Protein 1Z41 (pdb70)

InterPro domains:
  IPR001155 NADH:flavin oxidoreductase/NADH oxidase, N-terminal [PF00724] (4-327)
  IPR013785 Aldolase-type TIM barrel [G3DSA:3.20.20.70] (2-338)
  IPR023663 NADPH dehydrogenase, bacteria [MF_01614] (2-338)
  IPR044152 NADPH dehydrogenase YqjM-like [PTHR43303] (3-337)
  IPR044152 NADPH dehydrogenase YqjM-like [cd02932] (5-323)

Secondary structure (DSSP, 8-state):
--GGGS-B-----BSSSB-------TTSSS---S---HHHHHHHTT-SEEEEEEEESSGGG-SSTTS-B-SSTHHHHHHHHHHHHHHHTT-EEEEEEE--GGG---SS--B-SSS--SSTTSPPPB--HHHHHHHHHHHHHHHHHHHHTT-SEEEEEE-TTSHHHHHH-TTT----STTSSSHHHHHHHHHHHHHHHHHH--S-EEEEEE----STTS--HHHHHHHHH--TT---EEEEE---SS-------TTTTHHHHHHHHHHH--EEE----S---HHHHHTTS-SEE---HHHHH-TTHHHHHHHHTT---PPPGGGTTT-/--GGGS-B-S---BSSSB-------TTSSS---S---HHHHHHHTT-SEEEEEEEESSGGG-SSTTSEE-SSGGGHHHHHHHHHHHHHTT-EEEEEEE--GGG---SS--B-SSS--SSTTSPPPB--HHHHHHHHHHHHHHHHHHHHTT-SEEEEEE-TTSHHHHHH-TTT----STTSSSHHHHHHHHHHHHHHHHHH--S-EEEEEE----STTS--HHHHHHHHH--TT---EEEEE---SS-------TTTTHHHHHHHHHHH--EEE----S---HHHHHTTS-SEE---HHHHH-TTHHHHHHHHTT---PPPGGGTTT-

Radius of gyration: 28.97 Å; Cα contacts (8 Å, |Δi|>4): 1541; chains: 2; bounding box: 63×89×44 Å

Structure (mmCIF, N/CA/C/O backbone):
data_1Z41
#
_entry.id   1Z41
#
_cell.length_a   51.510
_cell.length_b   185.230
_cell.length_c   169.840
_cell.angle_alpha   90.00
_cell.angle_beta   90.00
_cell.angle_gamma   90.00
#
_symmetry.space_group_name_H-M   'C 2 2 21'
#
loop_
_entity.id
_entity.type
_entity.pdbx_description
1 polymer 'Probable NADH-dependent flavin oxidoreductase yqjM'
2 non-polymer 'SULFATE ION'
3 non-polymer 'FLAVIN MONONUCLEOTIDE'
4 water water
#
loop_
_atom_site.group_PDB
_atom_site.id
_atom_site.type_symbol
_atom_site.label_atom_id
_atom_site.label_alt_id
_atom_site.label_comp_id
_atom_site.label_asym_id
_atom_site.label_entity_id
_atom_site.label_seq_id
_atom_site.pdbx_PDB_ins_code
_atom_site.Cartn_x
_atom_site.Cartn_y
_atom_site.Cartn_z
_atom_site.occupancy
_atom_site.B_iso_or_equiv
_atom_site.auth_seq_id
_atom_site.auth_comp_id
_atom_site.auth_asym_id
_atom_site.auth_atom_id
_atom_site.pdbx_PDB_model_num
ATOM 1 N N . ALA A 1 2 ? -17.351 54.361 33.631 1.00 38.86 2 ALA A N 1
ATOM 2 C CA . ALA A 1 2 ? -16.116 53.531 33.515 1.00 36.82 2 ALA A CA 1
ATOM 3 C C . ALA A 1 2 ? -14.910 54.253 34.097 1.00 34.18 2 ALA A C 1
ATOM 4 O O . ALA A 1 2 ? -14.998 55.407 34.512 1.00 36.28 2 ALA A O 1
ATOM 6 N N . ARG A 1 3 ? -13.782 53.558 34.131 1.00 28.16 3 ARG A N 1
ATOM 7 C CA . ARG A 1 3 ? -12.558 54.141 34.654 1.00 21.16 3 ARG A CA 1
ATOM 8 C C . ARG A 1 3 ? -12.011 55.107 33.614 1.00 18.75 3 ARG A C 1
ATOM 9 O O . ARG A 1 3 ? -12.137 54.879 32.402 1.00 18.17 3 ARG A O 1
ATOM 17 N N . LYS A 1 4 ? -11.405 56.191 34.078 1.00 16.67 4 LYS A N 1
ATOM 18 C CA . LYS A 1 4 ? -10.860 57.156 33.143 1.00 16.66 4 LYS A CA 1
ATOM 19 C C . LYS A 1 4 ? -9.771 56.524 32.250 1.00 15.25 4 LYS A C 1
ATOM 20 O O . LYS A 1 4 ? -9.644 56.890 31.077 1.00 15.76 4 LYS A O 1
ATOM 26 N N . LEU A 1 5 ? -8.998 55.584 32.792 1.00 14.53 5 LEU A N 1
ATOM 27 C CA . LEU A 1 5 ? -7.955 54.943 31.984 1.00 14.44 5 LEU A CA 1
ATOM 28 C C . LEU A 1 5 ? -8.527 54.259 30.745 1.00 13.83 5 LEU A C 1
ATOM 29 O O . LEU A 1 5 ? -7.846 54.081 29.734 1.00 14.40 5 LEU A O 1
ATOM 34 N N . PHE A 1 6 ? -9.797 53.857 30.817 1.00 14.42 6 PHE A N 1
ATOM 35 C CA . PHE A 1 6 ? -10.424 53.177 29.694 1.00 16.30 6 PHE A CA 1
ATOM 36 C C . PHE A 1 6 ? -11.534 53.998 29.045 1.00 17.30 6 PHE A C 1
ATOM 37 O O . PHE A 1 6 ? -12.444 53.455 28.405 1.00 19.31 6 PHE A O 1
ATOM 45 N N . THR A 1 7 ? -11.424 55.310 29.178 1.00 16.85 7 THR A N 1
ATOM 46 C CA . THR A 1 7 ? -12.362 56.253 28.573 1.00 18.19 7 THR A CA 1
ATOM 47 C C . THR A 1 7 ? -11.667 56.806 27.312 1.00 18.47 7 THR A C 1
ATOM 48 O O . THR A 1 7 ? -10.479 57.056 27.320 1.00 18.15 7 THR A O 1
ATOM 52 N N . PRO A 1 8 ? -12.399 57.004 26.214 1.00 18.35 8 PRO A N 1
ATOM 53 C CA . PRO A 1 8 ? -11.775 57.526 24.991 1.00 18.43 8 PRO A CA 1
ATOM 54 C C . PRO A 1 8 ? -11.356 58.987 25.081 1.00 18.91 8 PRO A C 1
ATOM 55 O O . PRO A 1 8 ? -11.771 59.732 25.978 1.00 20.29 8 PRO A O 1
ATOM 59 N N . ILE A 1 9 ? -10.515 59.392 24.140 1.00 18.88 9 ILE A N 1
ATOM 60 C CA . ILE A 1 9 ? -10.114 60.788 24.035 1.00 19.86 9 ILE A CA 1
ATOM 61 C C . ILE A 1 9 ? -9.884 61.024 22.553 1.00 19.70 9 ILE A C 1
ATOM 62 O O . ILE A 1 9 ? -9.351 60.168 21.858 1.00 18.58 9 ILE A O 1
ATOM 67 N N . THR A 1 10 ? -10.336 62.174 22.069 1.00 20.21 10 THR A N 1
ATOM 68 C CA . THR A 1 10 ? -10.170 62.523 20.675 1.00 21.03 10 THR A CA 1
ATOM 69 C C . THR A 1 10 ? -9.183 63.671 20.537 1.00 21.32 10 THR A C 1
ATOM 70 O O . THR A 1 10 ? -9.319 64.691 21.200 1.00 21.92 10 THR A O 1
ATOM 74 N N . ILE A 1 11 ? -8.177 63.479 19.688 1.00 22.19 11 ILE A N 1
ATOM 75 C CA . ILE A 1 11 ? -7.164 64.497 19.418 1.00 24.18 11 ILE A CA 1
ATOM 76 C C . ILE A 1 11 ? -7.210 64.689 17.911 1.00 25.82 11 ILE A C 1
ATOM 77 O O . ILE A 1 11 ? -6.908 63.766 17.151 1.00 25.28 11 ILE A O 1
ATOM 82 N N . LYS A 1 12 ? -7.591 65.887 17.478 1.00 28.62 12 LYS A N 1
ATOM 83 C CA . LYS A 1 12 ? -7.741 66.154 16.053 1.00 32.40 12 LYS A CA 1
ATOM 84 C C . LYS A 1 12 ? -8.821 65.189 15.574 1.00 33.38 12 LYS A C 1
ATOM 85 O O . LYS A 1 12 ? -9.895 65.121 16.161 1.00 34.06 12 LYS A O 1
ATOM 91 N N . ASP A 1 13 ? -8.558 64.430 14.525 1.00 34.51 13 ASP A N 1
ATOM 92 C CA . ASP A 1 13 ? -9.579 63.502 14.060 1.00 35.27 13 ASP A CA 1
ATOM 93 C C . ASP A 1 13 ? -9.332 62.086 14.569 1.00 32.54 13 ASP A C 1
ATOM 94 O O . ASP A 1 13 ? -9.966 61.145 14.112 1.00 33.02 13 ASP A O 1
ATOM 107 N N . THR A 1 15 ? -9.467 59.207 17.473 1.00 19.72 15 THR A N 1
ATOM 108 C CA . THR A 1 15 ? -10.022 58.831 18.764 1.00 18.73 15 THR A CA 1
ATOM 109 C 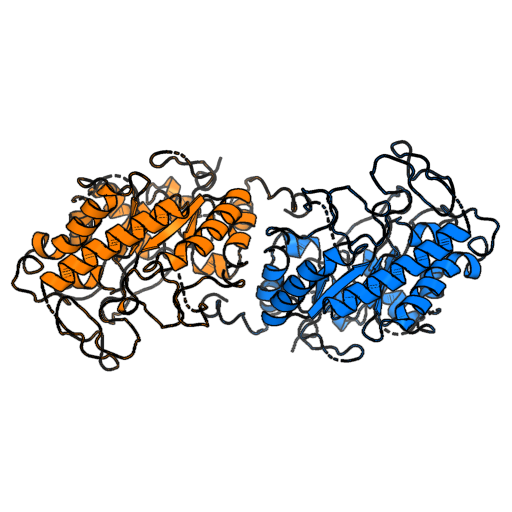C . THR A 1 15 ? -9.288 57.604 19.312 1.00 17.98 15 THR A C 1
ATOM 110 O O . THR A 1 15 ? -9.208 56.578 18.646 1.00 18.37 15 THR A O 1
ATOM 114 N N . LEU A 1 16 ? -8.732 57.736 20.516 1.00 16.74 16 LEU A N 1
ATOM 115 C CA . LEU A 1 16 ? -8.039 56.634 21.185 1.00 16.50 16 LEU A CA 1
ATOM 116 C C . LEU A 1 16 ? -9.083 55.960 22.068 1.00 16.39 16 LEU A C 1
ATOM 117 O O . LEU A 1 16 ? -9.834 56.655 22.758 1.00 17.25 16 LEU A O 1
ATOM 122 N N . LYS A 1 17 ? -9.118 54.635 22.061 1.00 16.29 17 LYS A N 1
ATOM 123 C CA . LYS A 1 17 ? -10.130 53.915 22.842 1.00 16.81 17 LYS A CA 1
ATOM 124 C C . LYS A 1 17 ? -9.855 53.837 24.339 1.00 16.59 17 LYS A C 1
ATOM 125 O O . LYS A 1 17 ? -10.754 53.546 25.122 1.00 17.50 17 LYS A O 1
ATOM 131 N N . ASN A 1 18 ? -8.599 54.044 24.734 1.00 15.74 18 ASN A N 1
ATOM 132 C CA . ASN A 1 18 ? -8.236 54.081 26.145 1.00 14.77 18 ASN A CA 1
ATOM 133 C C . ASN A 1 18 ? -7.046 55.043 26.254 1.00 14.08 18 ASN A C 1
ATOM 134 O O . ASN A 1 18 ? -6.584 55.570 25.230 1.00 14.78 18 ASN A O 1
ATOM 139 N N . ARG A 1 19 ? -6.568 55.296 27.471 1.00 14.21 19 ARG A N 1
ATOM 140 C CA . ARG A 1 19 ? -5.491 56.259 27.681 1.00 13.95 19 ARG A CA 1
ATOM 141 C C . ARG A 1 19 ? -4.127 55.628 27.851 1.00 12.99 19 ARG A C 1
ATOM 142 O O . ARG A 1 19 ? -3.182 56.320 28.274 1.00 14.24 19 ARG A O 1
ATOM 150 N N . ILE A 1 20 ? -3.999 54.354 27.521 1.00 12.97 20 ILE A N 1
ATOM 151 C CA . ILE A 1 20 ? -2.719 53.663 27.634 1.00 13.18 20 ILE A CA 1
ATOM 152 C C . ILE A 1 20 ? -1.919 53.821 26.351 1.00 12.86 20 ILE A C 1
ATOM 153 O O . ILE A 1 20 ? -2.401 53.515 25.262 1.00 13.95 20 ILE A O 1
ATOM 158 N N . VAL A 1 21 ? -0.681 54.296 26.490 1.00 12.08 21 VAL A N 1
ATOM 159 C CA . VAL A 1 21 ? 0.210 54.486 25.352 1.00 12.46 21 VAL A CA 1
ATOM 160 C C . VAL A 1 21 ? 1.480 53.663 25.570 1.00 11.80 21 VAL A C 1
ATOM 161 O O . VAL A 1 21 ? 2.055 53.701 26.661 1.00 13.21 21 VAL A O 1
ATOM 173 N N . SER A 1 23 ? 5.059 53.571 25.280 1.00 11.83 23 SER A N 1
ATOM 174 C CA . SER A 1 23 ? 6.114 54.573 25.146 1.00 12.21 23 SER A CA 1
ATOM 175 C C . SER A 1 23 ? 7.153 54.093 24.106 1.00 12.75 23 SER A C 1
ATOM 176 O O . SER A 1 23 ? 7.453 52.908 24.021 1.00 12.42 23 SER A O 1
ATOM 179 N N . PRO A 1 24 ? 7.694 55.021 23.307 1.00 12.16 24 PRO A N 1
ATOM 180 C CA . PRO A 1 24 ? 8.687 54.616 22.308 1.00 12.67 24 PRO A CA 1
ATOM 181 C C . PRO A 1 24 ? 9.909 53.998 22.984 1.00 11.80 24 PRO A C 1
ATOM 182 O O . PRO A 1 24 ? 10.456 54.542 23.939 1.00 12.41 24 PRO A O 1
ATOM 194 N N . CYS A 1 26 ? 13.504 51.927 21.803 1.00 12.54 26 CYS A N 1
ATOM 195 C CA . CYS A 1 26 ? 14.406 51.345 20.810 1.00 13.74 26 CYS A CA 1
ATOM 196 C C . CYS A 1 26 ? 14.640 49.868 21.065 1.00 13.51 26 CYS A C 1
ATOM 197 O O . CYS A 1 26 ? 14.856 49.446 22.224 1.00 13.55 26 CYS A O 1
ATOM 208 N N . TYR A 1 28 ? 17.023 48.149 18.914 1.00 14.72 28 TYR A N 1
ATOM 209 C CA . TYR A 1 28 ? 18.373 47.864 18.396 1.00 14.99 28 TYR A CA 1
ATOM 210 C C . TYR A 1 28 ? 18.378 46.535 17.643 1.00 16.13 28 TYR A C 1
ATOM 211 O O . TYR A 1 28 ? 19.294 45.728 17.788 1.00 17.13 28 TYR A O 1
ATOM 220 N N . SER A 1 29 ? 17.364 46.340 16.813 1.00 15.22 29 SER A N 1
ATOM 221 C CA . SER A 1 29 ? 17.171 45.099 16.096 1.00 16.24 29 SER A CA 1
ATOM 222 C C . SER A 1 29 ? 17.184 45.148 14.572 1.00 16.10 29 SER A C 1
ATOM 223 O O . SER A 1 29 ? 16.862 44.146 13.923 1.00 17.80 29 SER A O 1
ATOM 226 N N . SER A 1 30 ? 17.552 46.290 13.989 1.00 16.59 30 SER A N 1
ATOM 227 C CA . SER A 1 30 ? 17.631 46.387 12.523 1.00 17.74 30 SER A CA 1
ATOM 228 C C . SER A 1 30 ? 19.021 45.837 12.171 1.00 18.39 30 SER A C 1
ATOM 229 O O . SER A 1 30 ? 19.946 46.597 11.870 1.00 18.39 30 SER A O 1
ATOM 232 N N . HIS A 1 31 ? 19.158 44.512 12.218 1.00 20.72 31 HIS A N 1
ATOM 233 C CA . HIS A 1 31 ? 20.455 43.867 12.017 1.00 22.60 31 HIS A CA 1
ATOM 234 C C . HIS A 1 31 ? 21.159 44.057 10.676 1.00 22.72 31 HIS A C 1
ATOM 235 O O . HIS A 1 31 ? 22.376 43.880 10.589 1.00 23.20 31 HIS A O 1
ATOM 242 N N . GLU A 1 32 ? 20.418 44.407 9.637 1.00 22.68 32 GLU A N 1
ATOM 243 C CA . GLU A 1 32 ? 21.068 44.655 8.355 1.00 23.50 32 GLU A CA 1
ATOM 244 C C . GLU A 1 32 ? 21.630 46.086 8.274 1.00 22.36 32 GLU A C 1
ATOM 245 O O . GLU A 1 32 ? 22.182 46.500 7.247 1.00 21.97 32 GLU A O 1
ATOM 251 N N . LYS A 1 33 ? 21.492 46.835 9.370 1.00 20.57 33 LYS A N 1
ATOM 252 C CA . LYS A 1 33 ? 22.012 48.207 9.494 1.00 20.68 33 LYS A CA 1
ATOM 253 C C . LYS A 1 33 ? 21.500 49.207 8.456 1.00 18.58 33 LYS A C 1
ATOM 254 O O . LYS A 1 33 ? 22.170 50.206 8.148 1.00 19.01 33 LYS A O 1
ATOM 260 N N . ASP A 1 34 ? 20.299 48.949 7.953 1.00 17.86 34 ASP A N 1
ATOM 261 C CA . ASP A 1 34 ? 19.661 49.767 6.933 1.00 18.11 34 ASP A CA 1
ATOM 262 C C . ASP A 1 34 ? 18.408 50.478 7.414 1.00 17.44 34 ASP A C 1
ATOM 263 O O . ASP A 1 34 ? 17.695 51.073 6.617 1.00 17.30 34 ASP A O 1
ATOM 268 N N . GLY A 1 35 ? 18.160 50.409 8.720 1.00 17.38 35 GLY A N 1
ATOM 269 C CA . GLY A 1 35 ? 16.990 51.052 9.297 1.00 17.27 35 GLY A CA 1
ATOM 270 C C . GLY A 1 35 ? 15.654 50.379 9.021 1.00 16.18 35 GLY A C 1
ATOM 271 O O . GLY A 1 35 ? 14.615 50.906 9.413 1.00 15.50 35 GLY A O 1
ATOM 272 N N . LYS A 1 36 ? 15.659 49.224 8.363 1.00 15.94 36 LYS A N 1
ATOM 273 C CA . LYS A 1 36 ? 14.421 48.535 8.050 1.00 16.63 36 LYS A CA 1
ATOM 274 C C . LYS A 1 36 ? 13.887 47.647 9.158 1.00 17.05 36 LYS A C 1
ATOM 275 O O . LYS A 1 36 ? 14.618 47.196 10.038 1.00 17.74 36 LYS A O 1
ATOM 281 N N . LEU A 1 37 ? 12.583 47.411 9.086 1.00 16.99 37 LEU A N 1
ATOM 282 C CA . LEU A 1 37 ? 11.908 46.547 10.047 1.00 17.18 37 LEU A CA 1
ATOM 283 C C . LEU A 1 37 ? 12.284 45.082 9.824 1.00 18.03 37 LEU A C 1
ATOM 284 O O . LEU A 1 37 ? 12.703 44.679 8.726 1.00 20.39 37 LEU A O 1
ATOM 289 N N . THR A 1 38 ? 12.121 44.287 10.873 1.00 18.08 38 THR A N 1
ATOM 290 C CA . THR A 1 38 ? 12.398 42.859 10.836 1.00 19.02 38 THR A CA 1
ATOM 291 C C . THR A 1 38 ? 11.208 42.147 11.464 1.00 19.67 38 THR A C 1
ATOM 292 O O . THR A 1 38 ? 10.352 42.778 12.095 1.00 18.63 38 THR A O 1
ATOM 296 N N . PRO A 1 39 ? 11.130 40.818 11.300 1.00 20.05 39 PRO A N 1
ATOM 297 C CA . PRO A 1 39 ? 10.010 40.074 11.891 1.00 20.26 39 PRO A CA 1
ATOM 298 C C . PRO A 1 39 ? 9.926 40.311 13.401 1.00 18.95 39 PRO A C 1
ATOM 299 O O . PRO A 1 39 ? 8.820 40.346 13.967 1.00 18.67 39 PRO A O 1
ATOM 303 N N . PHE A 1 40 ? 11.061 40.466 14.072 1.00 18.46 40 PHE A N 1
ATOM 304 C CA . PHE A 1 40 ? 11.002 40.720 15.505 1.00 17.71 40 PHE A CA 1
ATOM 305 C C . PHE A 1 40 ? 10.203 41.997 15.794 1.00 15.94 40 PHE A C 1
ATOM 306 O O . PHE A 1 40 ? 9.359 42.028 16.694 1.00 15.21 40 PHE A O 1
ATOM 314 N N . HIS A 1 41 ? 10.480 43.065 15.050 1.00 15.02 41 HIS A N 1
ATOM 315 C CA . HIS A 1 41 ? 9.768 44.318 15.306 1.00 14.46 41 HIS A CA 1
ATOM 316 C C . HIS A 1 41 ? 8.276 44.123 15.091 1.00 14.10 41 HIS A C 1
ATOM 317 O O . HIS A 1 41 ? 7.480 44.655 15.860 1.00 14.79 41 HIS A O 1
ATOM 332 N N . ALA A 1 43 ? 6.357 41.388 15.387 1.00 14.19 43 ALA A N 1
ATOM 333 C CA . ALA A 1 43 ? 5.722 40.659 16.482 1.00 13.94 43 ALA A CA 1
ATOM 334 C C . ALA A 1 43 ? 5.714 41.497 17.762 1.00 13.88 43 ALA A C 1
ATOM 335 O O . ALA A 1 43 ? 4.742 41.514 18.519 1.00 14.46 43 ALA A O 1
ATOM 337 N N . HIS A 1 44 ? 6.820 42.182 18.019 1.00 13.12 44 HIS A N 1
ATOM 338 C CA . HIS A 1 44 ? 6.951 43.044 19.172 1.00 13.22 44 HIS A CA 1
ATOM 339 C C . HIS A 1 44 ? 5.832 44.092 19.259 1.00 12.92 44 HIS A C 1
ATOM 340 O O . HIS A 1 44 ? 5.157 44.204 20.292 1.00 13.52 44 HIS A O 1
ATOM 347 N N . TYR A 1 45 ? 5.636 44.865 18.196 1.00 12.90 45 TYR A N 1
ATOM 348 C CA . TYR A 1 45 ? 4.611 45.888 18.204 1.00 13.63 45 TYR A CA 1
ATOM 349 C C . TYR A 1 45 ? 3.191 45.346 18.087 1.00 13.63 45 TYR A C 1
ATOM 350 O O . TYR A 1 45 ? 2.303 45.756 18.847 1.00 13.83 45 TYR A O 1
ATOM 359 N N . ILE A 1 46 ? 2.969 44.416 17.163 1.00 13.03 46 ILE A N 1
ATOM 360 C CA . ILE A 1 46 ? 1.636 43.906 16.951 1.00 13.76 46 ILE A CA 1
ATOM 361 C C . ILE A 1 46 ? 1.103 43.196 18.185 1.00 13.62 46 ILE A C 1
ATOM 362 O O . ILE A 1 46 ? -0.101 43.271 18.477 1.00 14.57 46 ILE A O 1
ATOM 367 N N . SER A 1 47 ? 1.960 42.530 18.943 1.00 12.41 47 SER A N 1
ATOM 368 C CA . SER A 1 47 ? 1.456 41.857 20.133 1.00 13.66 47 SER A CA 1
ATOM 369 C C . SER A 1 47 ? 0.849 42.831 21.153 1.00 12.96 47 SER A C 1
ATOM 370 O O . SER A 1 47 ? -0.111 42.458 21.843 1.00 14.30 47 SER A O 1
ATOM 373 N N . ARG A 1 48 ? 1.349 44.069 21.255 1.00 13.60 48 ARG A N 1
ATOM 374 C CA . ARG A 1 48 ? 0.747 44.997 22.209 1.00 12.99 48 ARG A CA 1
ATOM 375 C C . ARG A 1 48 ? -0.583 45.531 21.655 1.00 12.59 48 ARG A C 1
ATOM 376 O O . ARG A 1 48 ? -1.415 46.007 22.444 1.00 13.42 48 ARG A O 1
ATOM 384 N N . ALA A 1 49 ? -0.765 45.464 20.325 1.00 12.54 49 ALA A N 1
ATOM 385 C CA . ALA A 1 49 ? -2.039 45.860 19.698 1.00 13.75 49 ALA A CA 1
ATOM 386 C C . ALA A 1 49 ? -3.049 44.745 19.985 1.00 13.78 49 ALA A C 1
ATOM 387 O O . ALA A 1 49 ? -4.192 45.025 20.326 1.00 14.53 49 ALA A O 1
ATOM 389 N N . ILE A 1 50 ? -2.643 43.485 19.850 1.00 13.99 50 ILE A N 1
ATOM 390 C CA . ILE A 1 50 ? -3.516 42.368 20.244 1.00 14.09 50 ILE A CA 1
ATOM 391 C C . ILE A 1 50 ? -3.839 42.599 21.746 1.00 14.32 50 ILE A C 1
ATOM 392 O O . ILE A 1 50 ? -4.976 42.371 22.209 1.00 14.96 50 ILE A O 1
ATOM 397 N N . GLY A 1 51 ? -2.842 43.078 22.493 1.00 13.64 51 GLY A N 1
ATOM 398 C CA . GLY A 1 51 ? -2.987 43.372 23.911 1.00 14.19 51 GLY A CA 1
ATOM 399 C C . GLY A 1 51 ? -3.852 44.571 24.299 1.00 13.07 51 GLY A C 1
ATOM 400 O O . GLY A 1 51 ? -3.941 44.918 25.475 1.00 14.27 51 GLY A O 1
ATOM 401 N N . GLN A 1 52 ? -4.436 45.245 23.307 1.00 13.32 52 GLN A N 1
ATOM 402 C CA . GLN A 1 52 ? -5.358 46.355 23.548 1.00 13.74 52 GLN A CA 1
ATOM 403 C C . GLN A 1 52 ? -4.800 47.707 23.990 1.00 13.76 52 GLN A C 1
ATOM 404 O O . GLN A 1 52 ? -5.534 48.531 24.539 1.00 15.76 52 GLN A O 1
ATOM 410 N N . VAL A 1 53 ? -3.517 47.962 23.747 1.00 13.60 53 VAL A N 1
ATOM 411 C CA . VAL A 1 53 ? -2.955 49.276 24.061 1.00 13.47 53 VAL A CA 1
ATOM 412 C C . VAL A 1 53 ? -3.626 50.298 23.116 1.00 13.12 53 VAL A C 1
ATOM 413 O O . VAL A 1 53 ? -3.732 50.078 21.911 1.00 15.13 53 VAL A O 1
ATOM 417 N N . GLY A 1 54 ? -4.106 51.405 23.658 1.00 12.71 54 GLY A N 1
ATOM 418 C CA . GLY A 1 54 ? -4.782 52.385 22.828 1.00 14.00 54 GLY A CA 1
ATOM 419 C C . GLY A 1 54 ? -3.953 53.007 21.724 1.00 13.47 54 GLY A C 1
ATOM 420 O O . GLY A 1 54 ? -4.441 53.236 20.611 1.00 14.49 54 GLY A O 1
ATOM 421 N N . LEU A 1 55 ? -2.690 53.302 22.040 1.00 13.18 55 LEU A N 1
ATOM 422 C CA . LEU A 1 55 ? -1.793 53.950 21.082 1.00 12.78 55 LEU A CA 1
ATOM 423 C C . LEU A 1 55 ? -0.393 53.389 21.260 1.00 11.89 55 LEU A C 1
ATOM 424 O O . LEU A 1 55 ? 0.135 53.379 22.369 1.00 14.68 55 LEU A O 1
ATOM 429 N N . ILE A 1 56 ? 0.180 52.905 20.178 1.00 12.40 56 ILE A N 1
ATOM 430 C CA . ILE A 1 56 ? 1.528 52.337 20.195 1.00 13.56 56 ILE A CA 1
ATOM 431 C C . ILE A 1 56 ? 2.434 53.317 19.474 1.00 13.57 56 ILE A C 1
ATOM 432 O O . ILE A 1 56 ? 2.185 53.647 18.309 1.00 14.59 56 ILE A O 1
ATOM 437 N N . ILE A 1 57 ? 3.451 53.830 20.163 1.00 13.42 57 ILE A N 1
ATOM 438 C CA . ILE A 1 57 ? 4.406 54.738 19.519 1.00 14.68 57 ILE A CA 1
ATOM 439 C C . ILE A 1 57 ? 5.675 53.942 19.175 1.00 13.00 57 ILE A C 1
ATOM 440 O O . ILE A 1 57 ? 6.360 53.398 20.063 1.00 13.56 57 ILE A O 1
ATOM 445 N N . VAL A 1 58 ? 5.961 53.846 17.884 1.00 13.00 58 VAL A N 1
ATOM 446 C CA . VAL A 1 58 ? 7.176 53.171 17.427 1.00 13.34 58 VAL A CA 1
ATOM 447 C C . VAL A 1 58 ? 8.405 53.970 17.887 1.00 12.70 58 VAL A C 1
ATOM 448 O O . VAL A 1 58 ? 8.408 55.207 17.914 1.00 12.78 58 VAL A O 1
ATOM 452 N N . GLU A 1 59 ? 9.426 53.208 18.270 1.00 12.63 59 GLU A N 1
ATOM 453 C CA . GLU A 1 59 ? 10.729 53.685 18.726 1.00 12.45 59 GLU A CA 1
ATOM 454 C C . GLU A 1 59 ? 11.362 54.769 17.859 1.00 13.06 59 GLU A C 1
ATOM 455 O O . GLU A 1 59 ? 11.060 54.903 16.658 1.00 13.21 59 GLU A O 1
ATOM 461 N N . ALA A 1 60 ? 12.282 55.498 18.483 1.00 12.64 60 ALA A N 1
ATOM 462 C CA . ALA A 1 60 ? 13.044 56.557 17.800 1.00 12.90 60 ALA A CA 1
ATOM 463 C C . ALA A 1 60 ? 13.508 56.083 16.413 1.00 12.94 60 ALA A C 1
ATOM 464 O O . ALA A 1 60 ? 14.294 55.118 16.300 1.00 13.65 60 ALA A O 1
ATOM 466 N N . SER A 1 61 ? 13.029 56.769 15.378 1.00 12.16 61 SER A N 1
ATOM 467 C CA . SER A 1 61 ? 13.324 56.416 13.993 1.00 12.99 61 SER A CA 1
ATOM 468 C C . SER A 1 61 ? 14.069 57.595 13.387 1.00 13.59 61 SER A C 1
ATOM 469 O O . SER A 1 61 ? 13.559 58.709 13.292 1.00 13.29 61 SER A O 1
ATOM 472 N N . ALA A 1 62 ? 15.309 57.328 12.976 1.00 13.41 62 ALA A N 1
ATOM 473 C CA . ALA A 1 62 ? 16.195 58.366 12.464 1.00 13.59 62 ALA A CA 1
ATOM 474 C C . ALA A 1 62 ? 15.801 59.039 11.163 1.00 12.85 62 ALA A C 1
ATOM 475 O O . ALA A 1 62 ? 15.476 58.374 10.166 1.00 13.64 62 ALA A O 1
ATOM 477 N N . VAL A 1 63 ? 15.863 60.371 11.182 1.00 12.41 63 VAL A N 1
ATOM 478 C CA . VAL A 1 63 ? 15.525 61.155 9.997 1.00 14.23 63 VAL A CA 1
ATOM 479 C C . VAL A 1 63 ? 16.714 61.294 9.040 1.00 14.08 63 VAL A C 1
ATOM 480 O O . VAL A 1 63 ? 16.547 61.777 7.914 1.00 14.90 63 VAL A O 1
ATOM 484 N N . ASN A 1 64 ? 17.895 60.892 9.495 1.00 14.42 64 ASN A N 1
ATOM 485 C CA . ASN A 1 64 ? 19.131 60.916 8.693 1.00 14.24 64 ASN A CA 1
ATOM 486 C C . ASN A 1 64 ? 19.941 59.736 9.226 1.00 15.38 64 ASN A C 1
ATOM 487 O O . ASN A 1 64 ? 19.962 59.494 10.428 1.00 14.51 64 ASN A O 1
ATOM 492 N N . PRO A 1 65 ? 20.619 58.972 8.348 1.00 15.46 65 PRO A N 1
ATOM 493 C CA . PRO A 1 65 ? 21.379 57.841 8.894 1.00 16.00 65 PRO A CA 1
ATOM 494 C C . PRO A 1 65 ? 22.403 58.196 9.964 1.00 14.40 65 PRO A C 1
ATOM 495 O O . PRO A 1 65 ? 22.655 57.411 10.884 1.00 14.90 65 PRO A O 1
ATOM 499 N N . GLN A 1 66 ? 23.013 59.372 9.866 1.00 15.50 66 GLN A N 1
ATOM 500 C CA . GLN A 1 66 ? 24.003 59.707 10.882 1.00 15.99 66 GLN A CA 1
ATOM 501 C C . GLN A 1 66 ? 23.369 60.299 12.145 1.00 15.38 66 GLN A C 1
ATOM 502 O O . GLN A 1 66 ? 24.056 60.759 13.055 1.00 16.06 66 GLN A O 1
ATOM 508 N N . GLY A 1 67 ? 22.032 60.237 12.185 1.00 14.31 67 GLY A N 1
ATOM 509 C CA . GLY A 1 67 ? 21.260 60.671 13.344 1.00 14.28 67 GLY A CA 1
ATOM 510 C C . GLY A 1 67 ? 20.757 59.454 14.121 1.00 14.05 67 GLY A C 1
ATOM 511 O O . GLY A 1 67 ? 19.975 59.588 15.056 1.00 14.86 67 GLY A O 1
ATOM 512 N N . ARG A 1 68 ? 21.169 58.257 13.712 1.00 13.74 68 ARG A N 1
ATOM 513 C CA . ARG A 1 68 ? 20.804 57.054 14.465 1.00 14.63 68 ARG A CA 1
ATOM 514 C C . ARG A 1 68 ? 21.584 57.055 15.780 1.00 15.16 68 ARG A C 1
ATOM 515 O O . ARG A 1 68 ? 22.692 57.624 15.867 1.00 16.47 68 ARG A O 1
ATOM 523 N N . ILE A 1 69 ? 21.007 56.425 16.797 1.00 16.32 69 ILE A N 1
ATOM 524 C CA . ILE A 1 69 ? 21.674 56.274 18.080 1.00 17.56 69 ILE A CA 1
ATOM 525 C C . ILE A 1 69 ? 22.669 55.133 17.852 1.00 16.96 69 ILE A C 1
ATOM 526 O O . ILE A 1 69 ? 23.834 55.233 18.207 1.00 19.13 69 ILE A O 1
ATOM 531 N N . THR A 1 70 ? 22.208 54.043 17.239 1.00 17.20 70 THR A N 1
ATOM 532 C CA . THR A 1 70 ? 23.091 52.920 16.926 1.00 18.12 70 THR A CA 1
ATOM 533 C C . THR A 1 70 ? 22.852 52.469 15.488 1.00 17.51 70 THR A C 1
ATOM 534 O O . THR A 1 70 ? 21.823 52.796 14.886 1.00 16.30 70 THR A O 1
ATOM 538 N N . ASP A 1 71 ? 23.786 51.707 14.917 1.00 18.08 71 ASP A N 1
ATOM 539 C CA . ASP A 1 71 ? 23.565 51.270 13.553 1.00 18.44 71 ASP A CA 1
ATOM 540 C C . ASP A 1 71 ? 22.484 50.203 13.409 1.00 17.31 71 ASP A C 1
ATOM 541 O O . ASP A 1 71 ? 22.207 49.777 12.303 1.00 18.20 71 ASP A O 1
ATOM 546 N N . GLN A 1 72 ? 21.859 49.790 14.519 1.00 17.73 72 GLN A N 1
ATOM 547 C CA . GLN A 1 72 ? 20.771 48.818 14.461 1.00 18.26 72 GLN A CA 1
ATOM 548 C C . GLN A 1 72 ? 19.426 49.502 14.725 1.00 17.06 72 GLN A C 1
ATOM 549 O O . GLN A 1 72 ? 18.406 48.849 14.959 1.00 15.99 72 GLN A O 1
ATOM 555 N N . ASP A 1 73 ? 19.418 50.828 14.680 1.00 15.48 73 ASP A N 1
ATOM 556 C CA . ASP A 1 73 ? 18.168 51.579 14.878 1.00 15.20 73 ASP A CA 1
ATOM 557 C C . ASP A 1 73 ? 17.253 51.567 13.655 1.00 15.26 73 ASP A C 1
ATOM 558 O O . ASP A 1 73 ? 17.701 51.374 12.503 1.00 16.13 73 ASP A O 1
ATOM 563 N N . LEU A 1 74 ? 15.958 51.769 13.891 1.00 14.91 74 LEU A N 1
ATOM 564 C CA . LEU A 1 74 ? 15.026 51.920 12.797 1.00 15.07 74 LEU A CA 1
ATOM 565 C C . LEU A 1 74 ? 15.278 53.288 12.157 1.00 15.33 74 LEU A C 1
ATOM 566 O O . LEU A 1 74 ? 15.764 54.233 12.800 1.00 14.95 74 LEU A O 1
ATOM 571 N N . GLY A 1 75 ? 14.927 53.386 10.882 1.00 14.40 75 GLY A N 1
ATOM 572 C CA . GLY A 1 75 ? 15.079 54.649 10.190 1.00 14.29 75 GLY A CA 1
ATOM 573 C C . GLY A 1 75 ? 13.833 55.042 9.424 1.00 13.83 75 GLY A C 1
ATOM 574 O O . GLY A 1 75 ? 12.927 54.220 9.174 1.00 14.68 75 GLY A O 1
ATOM 575 N N . ILE A 1 76 ? 13.757 56.320 9.079 1.00 13.74 76 ILE A N 1
ATOM 576 C CA . ILE A 1 76 ? 12.662 56.802 8.248 1.00 14.04 76 ILE A CA 1
ATOM 577 C C . ILE A 1 76 ? 13.235 57.899 7.332 1.00 14.06 76 ILE A C 1
ATOM 578 O O . ILE A 1 76 ? 12.547 58.807 6.881 1.00 15.23 76 ILE A O 1
ATOM 583 N N . TRP A 1 77 ? 14.521 57.757 7.031 1.00 14.92 77 TRP A N 1
ATOM 584 C CA . TRP A 1 77 ? 15.224 58.713 6.175 1.00 15.11 77 TRP A CA 1
ATOM 585 C C . TRP A 1 77 ? 15.115 58.413 4.683 1.00 16.10 77 TRP A C 1
ATOM 586 O O . TRP A 1 77 ? 15.553 59.229 3.864 1.00 16.18 77 TRP A O 1
ATOM 597 N N . SER A 1 78 ? 14.537 57.268 4.324 1.00 15.75 78 SER A N 1
ATOM 598 C CA . SER A 1 78 ? 14.428 56.874 2.918 1.00 17.91 78 SER A CA 1
ATOM 599 C C . SER A 1 78 ? 13.036 56.409 2.534 1.00 17.33 78 SER A C 1
ATOM 600 O O . SER A 1 78 ? 12.307 55.852 3.360 1.00 16.84 78 SER A O 1
ATOM 603 N N . ASP A 1 79 ? 12.655 56.621 1.277 1.00 18.31 79 ASP A N 1
ATOM 604 C CA . ASP A 1 79 ? 11.353 56.155 0.838 1.00 19.01 79 ASP A CA 1
ATOM 605 C C . ASP A 1 79 ? 11.312 54.621 0.893 1.00 18.17 79 ASP A C 1
ATOM 606 O O . ASP A 1 79 ? 10.234 54.037 0.902 1.00 18.97 79 ASP A O 1
ATOM 611 N N . GLU A 1 80 ? 12.479 53.980 0.939 1.00 18.18 80 GLU A N 1
ATOM 612 C CA . GLU A 1 80 ? 12.541 52.521 1.039 1.00 19.60 80 GLU A CA 1
ATOM 613 C C . GLU A 1 80 ? 11.968 52.045 2.390 1.00 18.58 80 GLU A C 1
ATOM 614 O O . GLU A 1 80 ? 11.573 50.887 2.527 1.00 19.23 80 GLU A O 1
ATOM 620 N N . HIS A 1 81 ? 11.908 52.930 3.381 1.00 17.72 81 HIS A N 1
ATOM 621 C CA . HIS A 1 81 ? 11.370 52.545 4.692 1.00 16.85 81 HIS A CA 1
ATOM 622 C C . HIS A 1 81 ? 9.845 52.532 4.715 1.00 16.55 81 HIS A C 1
ATOM 623 O O . HIS A 1 81 ? 9.237 51.974 5.636 1.00 17.76 81 HIS A O 1
ATOM 630 N N . ILE A 1 82 ? 9.218 53.154 3.725 1.00 17.09 82 ILE A N 1
ATOM 631 C CA . ILE A 1 82 ? 7.766 53.247 3.698 1.00 18.58 82 ILE A CA 1
ATOM 632 C C . ILE A 1 82 ? 7.009 51.925 3.616 1.00 19.27 82 ILE A C 1
ATOM 633 O O . ILE A 1 82 ? 6.052 51.708 4.365 1.00 19.14 82 ILE A O 1
ATOM 638 N N . GLU A 1 83 ? 7.419 51.054 2.706 1.00 19.35 83 GLU A N 1
ATOM 639 C CA . GLU A 1 8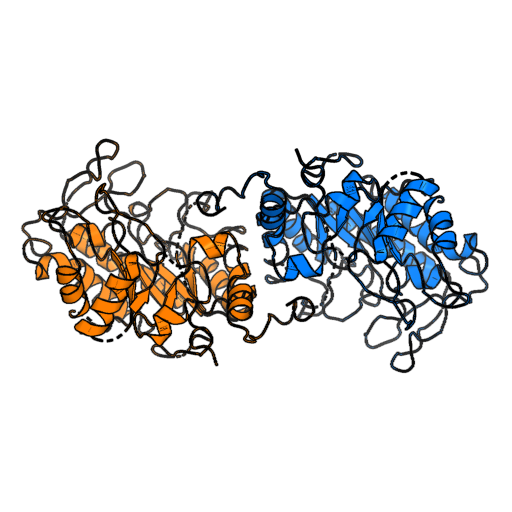3 ? 6.751 49.769 2.521 1.00 21.31 83 GLU A CA 1
ATOM 640 C C . GLU A 1 83 ? 6.628 48.979 3.825 1.00 19.88 83 GLU A C 1
ATOM 641 O O . GLU A 1 83 ? 5.548 48.485 4.148 1.00 19.69 83 GLU A O 1
ATOM 647 N N . GLY A 1 84 ? 7.724 48.852 4.565 1.00 18.38 84 GLY A N 1
ATOM 648 C CA . GLY A 1 84 ? 7.684 48.117 5.821 1.00 17.50 84 GLY A CA 1
ATOM 649 C C . GLY A 1 84 ? 6.758 48.779 6.829 1.00 17.37 84 GLY A C 1
ATOM 650 O O . GLY A 1 84 ? 5.938 48.106 7.460 1.00 18.63 84 GLY A O 1
ATOM 651 N N . PHE A 1 85 ? 6.864 50.095 6.997 1.00 16.42 85 PHE A N 1
ATOM 652 C CA . PHE A 1 85 ? 5.988 50.776 7.944 1.00 16.24 85 PHE A CA 1
ATOM 653 C C . PHE A 1 85 ? 4.531 50.681 7.534 1.00 16.43 85 PHE A C 1
ATOM 654 O O . PHE A 1 85 ? 3.663 50.619 8.404 1.00 16.03 85 PHE A O 1
ATOM 662 N N . ALA A 1 86 ? 4.244 50.666 6.230 1.00 16.28 86 ALA A N 1
ATOM 663 C CA . ALA A 1 86 ? 2.852 50.569 5.778 1.00 15.82 86 ALA A CA 1
ATOM 664 C C . ALA A 1 86 ? 2.249 49.236 6.215 1.00 16.88 86 ALA A C 1
ATOM 665 O O . ALA A 1 86 ? 1.068 49.177 6.564 1.00 17.76 86 ALA A O 1
ATOM 667 N N . LYS A 1 87 ? 3.051 48.178 6.193 1.00 16.82 87 LYS A N 1
ATOM 668 C CA . LYS A 1 87 ? 2.565 46.881 6.650 1.00 17.70 87 LYS A CA 1
ATOM 669 C C . LYS A 1 87 ? 2.341 46.922 8.165 1.00 16.88 87 LYS A C 1
ATOM 670 O O . LYS A 1 87 ? 1.329 46.417 8.668 1.00 17.00 87 LYS A O 1
ATOM 676 N N . LEU A 1 88 ? 3.275 47.515 8.898 1.00 15.75 88 LEU A N 1
ATOM 677 C CA . LEU A 1 88 ? 3.142 47.590 10.344 1.00 15.76 88 LEU A CA 1
ATOM 678 C C . LEU A 1 88 ? 1.916 48.414 10.769 1.00 15.21 88 LEU A C 1
ATOM 679 O O . LEU A 1 88 ? 1.157 47.988 11.650 1.00 15.69 88 LEU A O 1
ATOM 684 N N . THR A 1 89 ? 1.707 49.595 10.180 1.00 14.73 89 THR A N 1
ATOM 685 C CA . THR A 1 89 ? 0.564 50.381 10.585 1.00 15.95 89 THR A CA 1
ATOM 686 C C . THR A 1 89 ? -0.737 49.656 10.280 1.00 15.38 89 THR A C 1
ATOM 687 O O . THR A 1 89 ? -1.649 49.669 11.099 1.00 16.00 89 THR A O 1
ATOM 691 N N . GLU A 1 90 ? -0.808 49.011 9.120 1.00 16.84 90 GLU A N 1
ATOM 692 C CA . GLU A 1 90 ? -2.025 48.290 8.754 1.00 17.37 90 GLU A CA 1
ATOM 693 C C . GLU A 1 90 ? -2.307 47.158 9.731 1.00 17.23 90 GLU A C 1
ATOM 694 O O . GLU A 1 90 ? -3.441 46.985 10.153 1.00 16.32 90 GLU A O 1
ATOM 700 N N . GLN A 1 91 ? -1.280 46.412 10.119 1.00 16.63 91 GLN A N 1
ATOM 701 C CA . GLN A 1 91 ? -1.484 45.287 11.040 1.00 17.20 91 GLN A CA 1
ATOM 702 C C . GLN A 1 91 ? -1.811 45.715 12.468 1.00 18.01 91 GLN A C 1
ATOM 703 O O . GLN A 1 91 ? -2.644 45.090 13.141 1.00 19.05 91 GLN A O 1
ATOM 709 N N . VAL A 1 92 ? -1.200 46.796 12.935 1.00 15.95 92 VAL A N 1
ATOM 710 C CA . VAL A 1 92 ? -1.503 47.286 14.275 1.00 16.07 92 VAL A CA 1
ATOM 711 C C . VAL A 1 92 ? -2.943 47.822 14.319 1.00 16.56 92 VAL A C 1
ATOM 712 O O . VAL A 1 92 ? -3.692 47.510 15.244 1.00 16.93 92 VAL A O 1
ATOM 716 N N . LYS A 1 93 ? -3.353 48.580 13.303 1.00 16.87 93 LYS A N 1
ATOM 717 C CA . LYS A 1 93 ? -4.706 49.124 13.292 1.00 17.88 93 LYS A CA 1
ATOM 718 C C . LYS A 1 93 ? -5.745 48.017 13.154 1.00 18.67 93 LYS A C 1
ATOM 719 O O . LYS A 1 93 ? -6.850 48.137 13.686 1.00 19.02 93 LYS A O 1
ATOM 725 N N . GLU A 1 94 ? -5.403 46.950 12.440 1.00 19.21 94 GLU A N 1
ATOM 726 C CA . GLU A 1 94 ? -6.327 45.829 12.278 1.00 21.43 94 GLU A CA 1
ATOM 727 C C . GLU A 1 94 ? -6.647 45.196 13.636 1.00 21.69 94 GLU A C 1
ATOM 728 O O . GLU A 1 94 ? -7.756 44.708 13.858 1.00 21.91 94 GLU A O 1
ATOM 734 N N . GLN A 1 95 ? -5.684 45.217 14.555 1.00 20.69 95 GLN A N 1
ATOM 735 C CA . GLN A 1 95 ? -5.908 44.637 15.874 1.00 22.02 95 GLN A CA 1
ATOM 736 C C . GLN A 1 95 ? -6.662 45.590 16.806 1.00 21.36 95 GLN A C 1
ATOM 737 O O . GLN A 1 95 ? -6.968 45.223 17.935 1.00 23.64 95 GLN A O 1
ATOM 743 N N . GLY A 1 96 ? -6.944 46.812 16.338 1.00 20.58 96 GLY A N 1
ATOM 744 C CA . GLY A 1 96 ? -7.703 47.768 17.126 1.00 19.37 96 GLY A CA 1
ATOM 745 C C . GLY A 1 96 ? -6.993 48.938 17.791 1.00 18.14 96 GLY A C 1
ATOM 746 O O . GLY A 1 96 ? -7.605 49.694 18.530 1.00 18.83 96 GLY A O 1
ATOM 747 N N . SER A 1 97 ? -5.708 49.104 17.526 1.00 16.66 97 SER A N 1
ATOM 748 C CA . SER A 1 97 ? -4.970 50.202 18.134 1.00 15.44 97 SER A CA 1
ATOM 749 C C . SER A 1 97 ? -4.647 51.309 17.140 1.00 15.25 97 SER A C 1
ATOM 750 O O . SER A 1 97 ? -4.772 51.130 15.932 1.00 17.58 97 SER A O 1
ATOM 753 N N . LYS A 1 98 ? -4.285 52.474 17.662 1.00 13.59 98 LYS A N 1
ATOM 754 C CA . LYS A 1 98 ? -3.803 53.562 16.812 1.00 13.96 98 LYS A CA 1
ATOM 755 C C . LYS A 1 98 ? -2.273 53.449 16.908 1.00 12.93 98 LYS A C 1
ATOM 756 O O . LYS A 1 98 ? -1.746 52.836 17.843 1.00 14.29 98 LYS A O 1
ATOM 762 N N . ILE A 1 99 ? -1.572 54.047 15.956 1.00 12.80 99 ILE A N 1
ATOM 763 C CA . ILE A 1 99 ? -0.121 53.921 15.944 1.00 13.69 99 ILE A CA 1
ATOM 764 C C . ILE A 1 99 ? 0.571 55.239 15.604 1.00 14.52 99 ILE A C 1
ATOM 765 O O . ILE A 1 99 ? 0.095 56.037 14.786 1.00 14.68 99 ILE A O 1
ATOM 770 N N . GLY A 1 100 ? 1.691 55.482 16.270 1.00 14.03 100 GLY A N 1
ATOM 771 C CA . GLY A 1 100 ? 2.463 56.673 15.999 1.00 14.05 100 GLY A CA 1
ATOM 772 C C . GLY A 1 100 ? 3.916 56.302 15.802 1.00 13.38 100 GLY A C 1
ATOM 773 O O . GLY A 1 100 ? 4.318 55.158 16.005 1.00 13.24 100 GLY A O 1
ATOM 774 N N . ILE A 1 101 ? 4.701 57.292 15.405 1.00 13.56 101 ILE A N 1
ATOM 775 C CA . ILE A 1 101 ? 6.127 57.088 15.207 1.00 13.22 101 ILE A CA 1
ATOM 776 C C . ILE A 1 101 ? 6.891 58.280 15.791 1.00 12.55 101 ILE A C 1
ATOM 777 O O . ILE A 1 101 ? 6.447 59.421 15.703 1.00 13.88 101 ILE A O 1
ATOM 782 N N . GLN A 1 102 ? 8.014 58.000 16.433 1.00 13.79 102 GLN A N 1
ATOM 783 C CA . GLN A 1 102 ? 8.841 59.055 17.004 1.00 13.02 102 GLN A CA 1
ATOM 784 C C . GLN A 1 102 ? 9.968 59.396 16.028 1.00 12.83 102 GLN A C 1
ATOM 785 O O . GLN A 1 102 ? 10.840 58.562 15.759 1.00 14.88 102 GLN A O 1
ATOM 791 N N . LEU A 1 103 ? 9.935 60.610 15.489 1.00 12.22 103 LEU A N 1
ATOM 792 C CA . LEU A 1 103 ? 10.969 61.093 14.565 1.00 12.47 103 LEU A CA 1
ATOM 793 C C . LEU A 1 103 ? 12.141 61.581 15.394 1.00 12.69 103 LEU A C 1
ATOM 794 O O . LEU A 1 103 ? 11.992 62.448 16.273 1.00 12.99 103 LEU A O 1
ATOM 799 N N . ALA A 1 104 ? 13.337 61.106 15.033 1.00 12.73 104 ALA A N 1
ATOM 800 C CA . ALA A 1 104 ? 14.503 61.388 15.852 1.00 12.61 104 ALA A CA 1
ATOM 801 C C . ALA A 1 104 ? 15.814 61.701 15.143 1.00 11.94 104 ALA A C 1
ATOM 802 O O . ALA A 1 104 ? 15.992 61.416 13.953 1.00 12.59 104 ALA A O 1
ATOM 804 N N . HIS A 1 105 ? 16.706 62.326 15.907 1.00 11.98 105 HIS A N 1
ATOM 805 C CA . HIS A 1 105 ? 18.093 62.564 15.458 1.00 11.70 105 HIS A CA 1
ATOM 806 C C . HIS A 1 105 ? 18.913 62.583 16.740 1.00 11.82 105 HIS A C 1
ATOM 807 O O . HIS A 1 105 ? 18.720 63.450 17.611 1.00 12.00 105 HIS A O 1
ATOM 814 N N . ALA A 1 106 ? 19.858 61.642 16.856 1.00 12.31 106 ALA A N 1
ATOM 815 C CA . ALA A 1 106 ? 20.665 61.466 18.074 1.00 12.34 106 ALA A CA 1
ATOM 816 C C . ALA A 1 106 ? 21.711 62.541 18.366 1.00 11.98 106 ALA A C 1
ATOM 817 O O . ALA A 1 106 ? 22.243 62.576 19.476 1.00 12.83 106 ALA A O 1
ATOM 819 N N . GLY A 1 107 ? 22.021 63.379 17.373 1.00 11.90 107 GLY A N 1
ATOM 820 C CA . GLY A 1 107 ? 22.988 64.436 17.611 1.00 13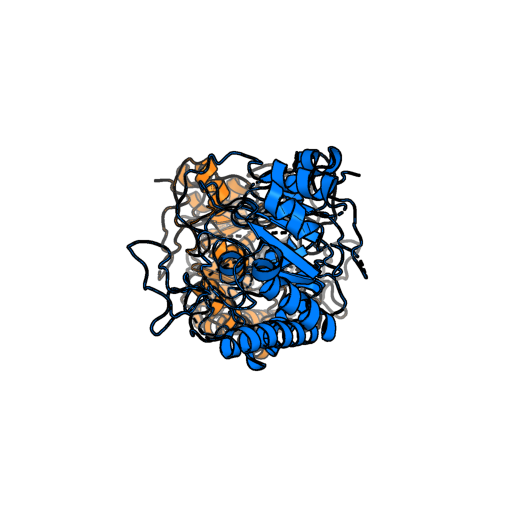.20 107 GLY A CA 1
ATOM 821 C C . GLY A 1 107 ? 24.311 63.917 18.166 1.00 12.85 107 GLY A C 1
ATOM 822 O O . GLY A 1 107 ? 24.854 62.927 17.663 1.00 13.60 107 GLY A O 1
ATOM 823 N N . ARG A 1 108 ? 24.808 64.560 19.224 1.00 13.47 108 ARG A N 1
ATOM 824 C CA . ARG A 1 108 ? 26.101 64.163 19.798 1.00 13.69 108 ARG A CA 1
ATOM 825 C C . ARG A 1 108 ? 26.091 62.830 20.529 1.00 15.44 108 ARG A C 1
ATOM 826 O O . ARG A 1 108 ? 27.150 62.337 20.926 1.00 15.35 108 ARG A O 1
ATOM 834 N N . LYS A 1 109 ? 24.913 62.229 20.695 1.00 14.16 109 LYS A N 1
ATOM 835 C CA . LYS A 1 109 ? 24.820 60.939 21.348 1.00 14.62 109 LYS A CA 1
ATOM 836 C C . LYS A 1 109 ? 24.764 59.780 20.353 1.00 13.96 109 LYS A C 1
ATOM 837 O O . LYS A 1 109 ? 24.561 58.639 20.738 1.00 16.02 109 LYS A O 1
ATOM 843 N N . ALA A 1 110 ? 24.972 60.070 19.063 1.00 14.32 110 ALA A N 1
ATOM 844 C CA . ALA A 1 110 ? 24.985 59.026 18.058 1.00 14.35 110 ALA A CA 1
ATOM 845 C C . ALA A 1 110 ? 26.242 58.195 18.284 1.00 16.01 110 ALA A C 1
ATOM 846 O O . ALA A 1 110 ? 27.336 58.757 18.394 1.00 16.50 110 ALA A O 1
ATOM 848 N N . GLU A 1 111 ? 26.083 56.880 18.343 1.00 18.12 111 GLU A N 1
ATOM 849 C CA . GLU A 1 111 ? 27.210 55.954 18.542 1.00 20.66 111 GLU A CA 1
ATOM 850 C C . GLU A 1 111 ? 27.547 55.322 17.200 1.00 21.81 111 GLU A C 1
ATOM 851 O O . GLU A 1 111 ? 27.395 54.117 17.003 1.00 24.98 111 GLU A O 1
ATOM 857 N N . LEU A 1 112 ? 27.983 56.154 16.271 1.00 22.16 112 LEU A N 1
ATOM 858 C CA . LEU A 1 112 ? 28.320 55.727 14.923 1.00 23.13 112 LEU A CA 1
ATOM 859 C C . LEU A 1 112 ? 29.738 56.131 14.594 1.00 24.54 112 LEU A C 1
ATOM 860 O O . LEU A 1 112 ? 30.315 57.000 15.240 1.00 24.69 112 LEU A O 1
ATOM 865 N N . GLU A 1 113 ? 30.271 55.494 13.564 1.00 25.96 113 GLU A N 1
ATOM 866 C CA . GLU A 1 113 ? 31.611 55.781 13.076 1.00 28.57 113 GLU A CA 1
ATOM 867 C C . GLU A 1 113 ? 31.465 56.998 12.165 1.00 27.13 113 GLU A C 1
ATOM 868 O O . GLU A 1 113 ? 30.424 57.187 11.544 1.00 27.05 113 GLU A O 1
ATOM 874 N N . GLY A 1 114 ? 32.496 57.830 12.104 1.00 25.53 114 GLY A N 1
ATOM 875 C CA . GLY A 1 114 ? 32.425 59.015 11.261 1.00 24.17 114 GLY A CA 1
ATOM 876 C C . GLY A 1 114 ? 31.953 60.227 12.051 1.00 22.84 114 GLY A C 1
ATOM 877 O O . GLY A 1 114 ? 31.541 60.107 13.198 1.00 22.09 114 GLY A O 1
ATOM 878 N N . ASP A 1 115 ? 31.999 61.400 11.441 1.00 22.00 115 ASP A N 1
ATOM 879 C CA . ASP A 1 115 ? 31.581 62.609 12.134 1.00 21.18 115 ASP A CA 1
ATOM 880 C C . ASP A 1 115 ? 30.138 62.530 12.618 1.00 19.50 115 ASP A C 1
ATOM 881 O O . ASP A 1 115 ? 29.266 62.020 11.910 1.00 18.01 115 ASP A O 1
ATOM 886 N N . ILE A 1 116 ? 29.906 63.040 13.824 1.00 17.41 116 ILE A N 1
ATOM 887 C CA . ILE A 1 116 ? 28.545 63.114 14.368 1.00 16.52 116 ILE A CA 1
ATOM 888 C C . ILE A 1 116 ? 28.292 64.598 14.575 1.00 17.36 116 ILE A C 1
ATOM 889 O O . ILE A 1 116 ? 29.236 65.384 14.681 1.00 17.38 116 ILE A O 1
ATOM 894 N N . PHE A 1 117 ? 27.023 64.987 14.656 1.00 15.89 117 PHE A N 1
ATOM 895 C CA . PHE A 1 117 ? 26.670 66.399 14.698 1.00 16.57 117 PHE A CA 1
ATOM 896 C C . PHE A 1 117 ? 25.918 66.940 15.898 1.00 15.50 117 PHE A C 1
ATOM 897 O O . PHE A 1 117 ? 25.237 66.190 16.600 1.00 16.28 117 PHE A O 1
ATOM 905 N N . ALA A 1 118 ? 26.057 68.242 16.132 1.00 13.44 118 ALA A N 1
ATOM 906 C CA . ALA A 1 118 ? 25.436 68.878 17.280 1.00 13.89 118 ALA A CA 1
ATOM 907 C C . ALA A 1 118 ? 25.408 70.391 17.107 1.00 14.66 118 ALA A C 1
ATOM 908 O O . ALA A 1 118 ? 26.035 70.928 16.180 1.00 15.00 118 ALA A O 1
ATOM 910 N N . PRO A 1 119 ? 24.662 71.111 17.960 1.00 13.66 119 PRO A N 1
ATOM 911 C CA . PRO A 1 119 ? 24.671 72.568 17.791 1.00 14.27 119 PRO A CA 1
ATOM 912 C C . PRO A 1 119 ? 26.063 73.154 18.064 1.00 14.29 119 PRO A C 1
ATOM 913 O O . PRO A 1 119 ? 26.426 74.161 17.454 1.00 15.24 119 PRO A O 1
ATOM 917 N N . SER A 1 120 ? 26.812 72.526 18.965 1.00 14.40 120 SER A N 1
ATOM 918 C CA . SER A 1 120 ? 28.160 72.981 19.339 1.00 15.53 120 SER A CA 1
ATOM 919 C C . SER A 1 120 ? 29.088 71.794 19.541 1.00 16.40 120 SER A C 1
ATOM 920 O O . SER A 1 120 ? 28.635 70.701 19.852 1.00 16.10 120 SER A O 1
ATOM 923 N N . ALA A 1 121 ? 30.395 72.011 19.344 1.00 17.20 121 ALA A N 1
ATOM 924 C CA . ALA A 1 121 ? 31.398 70.965 19.484 1.00 18.09 121 ALA A CA 1
ATOM 925 C C . ALA A 1 121 ? 31.730 70.694 20.953 1.00 18.92 121 ALA A C 1
ATOM 926 O O . ALA A 1 121 ? 32.799 71.050 21.453 1.00 20.00 121 ALA A O 1
ATOM 928 N N . ILE A 1 122 ? 30.787 70.070 21.646 1.00 17.79 122 ILE A N 1
ATOM 929 C CA . ILE A 1 122 ? 30.920 69.733 23.058 1.00 17.97 122 ILE A CA 1
ATOM 930 C C . ILE A 1 122 ? 30.514 68.269 23.200 1.00 18.01 122 ILE A C 1
ATOM 931 O O . ILE A 1 122 ? 29.390 67.897 22.838 1.00 17.56 122 ILE A O 1
ATOM 936 N N . ALA A 1 123 ? 31.403 67.430 23.717 1.00 17.46 123 ALA A N 1
ATOM 937 C CA . ALA A 1 123 ? 31.090 66.013 23.863 1.00 17.85 123 ALA A CA 1
ATOM 938 C C . ALA A 1 123 ? 30.081 65.751 24.979 1.00 17.52 123 ALA A C 1
ATOM 939 O O . ALA A 1 123 ? 30.015 66.493 25.955 1.00 18.47 123 ALA A O 1
ATOM 941 N N . PHE A 1 124 ? 29.301 64.685 24.813 1.00 18.25 124 PHE A N 1
ATOM 942 C CA . PHE A 1 124 ? 28.324 64.279 25.815 1.00 17.74 124 PHE A CA 1
ATOM 943 C C . PHE A 1 124 ? 29.004 63.949 27.150 1.00 18.48 124 PHE A C 1
ATOM 944 O O . PHE A 1 124 ? 28.522 64.340 28.212 1.00 19.17 124 PHE A O 1
ATOM 952 N N . ASP A 1 125 ? 30.106 63.198 27.083 1.00 19.16 125 ASP A N 1
ATOM 953 C CA . ASP A 1 125 ? 30.872 62.838 28.277 1.00 21.04 125 ASP A CA 1
ATOM 954 C C . ASP A 1 125 ? 32.271 62.425 27.858 1.00 22.54 125 ASP A C 1
ATOM 955 O O . ASP A 1 125 ? 32.598 62.473 26.673 1.00 22.08 125 ASP A O 1
ATOM 960 N N . GLU A 1 126 ? 33.093 62.023 28.821 1.00 24.59 126 GLU A N 1
ATOM 961 C CA . GLU A 1 126 ? 34.475 61.661 28.520 1.00 27.15 126 GLU A CA 1
ATOM 962 C C . GLU A 1 126 ? 34.663 60.404 27.681 1.00 26.05 126 GLU A C 1
ATOM 963 O O . GLU A 1 126 ? 35.757 60.151 27.161 1.00 25.80 126 GLU A O 1
ATOM 969 N N . GLN A 1 127 ? 33.608 59.616 27.526 1.00 25.17 127 GLN A N 1
ATOM 970 C CA . GLN A 1 127 ? 33.696 58.387 26.752 1.00 25.79 127 GLN A CA 1
ATOM 971 C C . GLN A 1 127 ? 33.190 58.577 25.332 1.00 25.09 127 GLN A C 1
ATOM 972 O O . GLN A 1 127 ? 33.242 57.645 24.534 1.00 26.73 127 GLN A O 1
ATOM 978 N N . SER A 1 128 ? 32.705 59.777 25.026 1.00 23.70 128 SER A N 1
ATOM 979 C CA . SER A 1 128 ? 32.122 60.071 23.710 1.00 21.47 128 SER A CA 1
ATOM 980 C C . SER A 1 128 ? 32.971 60.932 22.7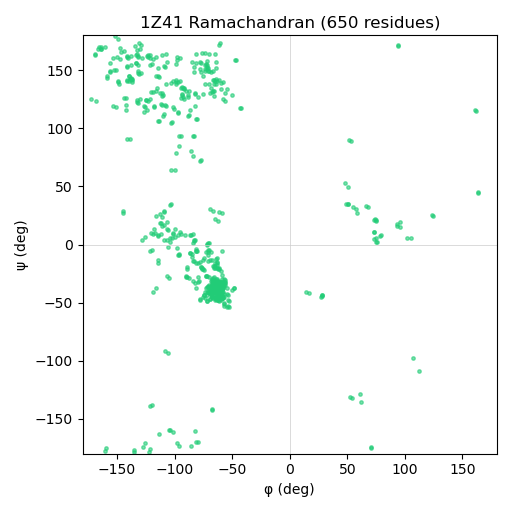77 1.00 20.42 128 SER A C 1
ATOM 981 O O . SER A 1 128 ? 33.808 61.709 23.222 1.00 20.05 128 SER A O 1
ATOM 984 N N . ALA A 1 129 ? 32.709 60.815 21.480 1.00 18.69 129 ALA A N 1
ATOM 985 C CA . ALA A 1 129 ? 33.413 61.613 20.485 1.00 18.87 129 ALA A CA 1
ATOM 986 C C . ALA A 1 129 ? 32.900 63.047 20.545 1.00 19.41 129 ALA A C 1
ATOM 987 O O . ALA A 1 129 ? 31.744 63.294 20.883 1.00 19.14 129 ALA A O 1
ATOM 989 N N . THR A 1 130 ? 33.763 64.000 20.229 1.00 18.84 130 THR A N 1
ATOM 990 C CA . THR A 1 130 ? 33.361 65.396 20.193 1.00 18.76 130 THR A CA 1
ATOM 991 C C . THR A 1 130 ? 32.647 65.572 18.857 1.00 17.85 130 THR A C 1
ATOM 992 O O . THR A 1 130 ? 33.172 65.211 17.805 1.00 18.59 130 THR A O 1
ATOM 996 N N . PRO A 1 131 ? 31.422 66.112 18.880 1.00 17.11 131 PRO A N 1
ATOM 997 C CA . PRO A 1 131 ? 30.674 66.310 17.637 1.00 15.75 131 PRO A CA 1
ATOM 998 C C . PRO A 1 131 ? 31.176 67.513 16.845 1.00 16.20 131 PRO A C 1
ATOM 999 O O . PRO A 1 131 ? 31.885 68.381 17.377 1.00 16.00 131 PRO A O 1
ATOM 1003 N N . VAL A 1 132 ? 30.751 67.550 15.590 1.00 16.46 132 VAL A N 1
ATOM 1004 C CA . VAL A 1 132 ? 31.048 68.647 14.684 1.00 18.58 132 VAL A CA 1
ATOM 1005 C C . VAL A 1 132 ? 29.886 69.637 14.824 1.00 18.88 132 VAL A C 1
ATOM 1006 O O . VAL A 1 132 ? 28.719 69.229 14.849 1.00 17.93 132 VAL A O 1
ATOM 1010 N N . GLU A 1 133 ? 30.204 70.922 14.959 1.00 18.61 133 GLU A N 1
ATOM 1011 C CA . GLU A 1 133 ? 29.198 71.969 15.044 1.00 18.16 133 GLU A CA 1
ATOM 1012 C C . GLU A 1 133 ? 28.503 72.060 13.678 1.00 18.79 133 GLU A C 1
ATOM 1013 O O . GLU A 1 133 ? 29.151 72.242 12.655 1.00 18.55 133 GLU A O 1
ATOM 1027 N N . SER A 1 135 ? 26.784 73.504 10.500 1.00 16.90 135 SER A N 1
ATOM 1028 C CA . SER A 1 135 ? 26.753 74.811 9.876 1.00 16.80 135 SER A CA 1
ATOM 1029 C C . SER A 1 135 ? 25.272 75.237 9.818 1.00 17.40 135 SER A C 1
ATOM 1030 O O . SER A 1 135 ? 24.348 74.405 9.936 1.00 16.29 135 SER A O 1
ATOM 1033 N N . ALA A 1 136 ? 25.011 76.520 9.617 1.00 18.04 136 ALA A N 1
ATOM 1034 C CA . ALA A 1 136 ? 23.619 76.953 9.535 1.00 18.60 136 ALA A CA 1
ATOM 1035 C C . ALA A 1 136 ? 22.938 76.202 8.379 1.00 18.90 136 ALA A C 1
ATOM 1036 O O . ALA A 1 136 ? 21.773 75.838 8.481 1.00 19.01 136 ALA A O 1
ATOM 1038 N N . GLU A 1 137 ? 23.658 75.955 7.290 1.00 18.82 137 GLU A N 1
ATOM 1039 C CA . GLU A 1 137 ? 23.063 75.246 6.168 1.00 19.45 137 GLU A CA 1
ATOM 1040 C C . GLU A 1 137 ? 22.652 73.833 6.590 1.00 16.98 137 GLU A C 1
ATOM 1041 O O . GLU A 1 137 ? 21.584 73.369 6.205 1.00 17.06 137 GLU A O 1
ATOM 1047 N N . LYS A 1 138 ? 23.509 73.161 7.350 1.00 15.59 138 LYS A N 1
ATOM 1048 C CA . LYS A 1 138 ? 23.229 71.807 7.825 1.00 15.36 138 LYS A CA 1
ATOM 1049 C C . LYS A 1 138 ? 22.041 71.814 8.811 1.00 15.43 138 LYS A C 1
ATOM 1050 O O . LYS A 1 138 ? 21.215 70.890 8.793 1.00 14.62 138 LYS A O 1
ATOM 1056 N N . VAL A 1 139 ? 21.933 72.837 9.653 1.00 15.23 139 VAL A N 1
ATOM 1057 C CA . VAL A 1 139 ? 20.784 72.915 10.549 1.00 14.91 139 VAL A CA 1
ATOM 1058 C C . VAL A 1 139 ? 19.511 72.977 9.714 1.00 14.73 139 VAL A C 1
ATOM 1059 O O . VAL A 1 139 ? 18.554 72.256 9.978 1.00 15.12 139 VAL A O 1
ATOM 1063 N N . LYS A 1 140 ? 19.494 73.826 8.687 1.00 14.36 140 LYS A N 1
ATOM 1064 C CA . LYS A 1 140 ? 18.318 73.966 7.839 1.00 14.60 140 LYS A CA 1
ATOM 1065 C C . LYS A 1 140 ? 18.022 72.690 7.051 1.00 14.09 140 LYS A C 1
ATOM 1066 O O . LYS A 1 140 ? 16.854 72.339 6.826 1.00 14.34 140 LYS A O 1
ATOM 1072 N N . GLU A 1 141 ? 19.063 71.984 6.635 1.00 14.34 141 GLU A N 1
ATOM 1073 C CA . GLU A 1 141 ? 18.852 70.715 5.938 1.00 14.76 141 GLU A CA 1
ATOM 1074 C C . GLU A 1 141 ? 18.211 69.706 6.887 1.00 14.78 141 GLU A C 1
ATOM 1075 O O . GLU A 1 141 ? 17.391 68.892 6.461 1.00 14.80 141 GLU A O 1
ATOM 1081 N N . THR A 1 142 ? 18.594 69.750 8.166 1.00 13.85 142 THR A N 1
ATOM 1082 C CA . THR A 1 142 ? 18.041 68.809 9.145 1.00 14.31 142 THR A CA 1
ATOM 1083 C C . THR A 1 142 ? 16.557 69.128 9.390 1.00 13.66 142 THR A C 1
ATOM 1084 O O . THR A 1 142 ? 15.737 68.215 9.538 1.00 14.22 142 THR A O 1
ATOM 1088 N N . VAL A 1 143 ? 16.194 70.406 9.414 1.00 13.81 143 VAL A N 1
ATOM 1089 C CA . VAL A 1 143 ? 14.785 70.749 9.544 1.00 13.83 143 VAL A CA 1
ATOM 1090 C C . VAL A 1 143 ? 14.043 70.095 8.376 1.00 14.60 143 VAL A C 1
ATOM 1091 O O . VAL A 1 143 ? 12.988 69.476 8.572 1.00 14.62 143 VAL A O 1
ATOM 1095 N N . GLN A 1 144 ? 14.588 70.201 7.159 1.00 14.06 144 GLN A N 1
ATOM 1096 C CA . GLN A 1 144 ? 13.925 69.604 5.998 1.00 14.93 144 GLN A CA 1
ATOM 1097 C C . GLN A 1 144 ? 13.830 68.077 6.106 1.00 15.43 144 GLN A C 1
ATOM 1098 O O . GLN A 1 144 ? 12.871 67.473 5.619 1.00 15.63 144 GLN A O 1
ATOM 1104 N N . GLU A 1 145 ? 14.809 67.454 6.751 1.00 15.02 145 GLU A N 1
ATOM 1105 C CA . GLU A 1 145 ? 14.763 66.003 6.923 1.00 15.62 145 GLU A CA 1
ATOM 1106 C C . GLU A 1 145 ? 13.627 65.603 7.868 1.00 14.87 145 GLU A C 1
ATOM 1107 O O . GLU A 1 145 ? 13.018 64.552 7.678 1.00 14.33 145 GLU A O 1
ATOM 1113 N N . PHE A 1 146 ? 13.340 66.408 8.896 1.00 14.42 146 PHE A N 1
ATOM 1114 C CA . PHE A 1 146 ? 12.214 66.089 9.768 1.00 14.03 146 PHE A CA 1
ATOM 1115 C C . PHE A 1 146 ? 10.919 66.227 8.964 1.00 14.98 146 PHE A C 1
ATOM 1116 O O . PHE A 1 146 ? 10.021 65.399 9.094 1.00 15.23 146 PHE A O 1
ATOM 1124 N N . LYS A 1 147 ? 10.830 67.249 8.112 1.00 15.03 147 LYS A N 1
ATOM 1125 C CA . LYS A 1 147 ? 9.653 67.457 7.274 1.00 15.28 147 LYS A CA 1
ATOM 1126 C C . LYS A 1 147 ? 9.488 66.264 6.311 1.00 15.23 147 LYS A C 1
ATOM 1127 O O . LYS A 1 147 ? 8.400 65.711 6.186 1.00 15.81 147 LYS A O 1
ATOM 1133 N N . GLN A 1 148 ? 10.568 65.868 5.640 1.00 14.37 148 GLN A N 1
ATOM 1134 C CA . GLN A 1 148 ? 10.510 64.766 4.680 1.00 15.28 148 GLN A CA 1
ATOM 1135 C C . GLN A 1 148 ? 10.139 63.460 5.388 1.00 15.14 148 GLN A C 1
ATOM 1136 O O . GLN A 1 148 ? 9.398 62.633 4.851 1.00 15.69 148 GLN A O 1
ATOM 1142 N N . ALA A 1 149 ? 10.648 63.267 6.600 1.00 14.10 149 ALA A N 1
ATOM 1143 C CA . ALA A 1 149 ? 10.326 62.054 7.359 1.00 14.10 149 ALA A CA 1
ATOM 1144 C C . ALA A 1 149 ? 8.850 62.057 7.744 1.00 13.91 149 ALA A C 1
ATOM 1145 O O . ALA A 1 149 ? 8.188 61.010 7.721 1.00 14.97 149 ALA A O 1
ATOM 1147 N N . ALA A 1 150 ? 8.327 63.221 8.117 1.00 14.07 150 ALA A N 1
ATOM 1148 C CA . ALA A 1 150 ? 6.902 63.305 8.469 1.00 13.94 150 ALA A CA 1
ATOM 1149 C C . ALA A 1 150 ? 6.044 62.958 7.253 1.00 14.59 150 ALA A C 1
ATOM 1150 O O . ALA A 1 150 ? 4.999 62.325 7.395 1.00 15.11 150 ALA A O 1
ATOM 1152 N N . ALA A 1 151 ? 6.469 63.372 6.057 1.00 14.51 151 ALA A N 1
ATOM 1153 C CA . ALA A 1 151 ? 5.702 63.048 4.857 1.00 15.03 151 ALA A CA 1
ATOM 1154 C C . ALA A 1 151 ? 5.713 61.535 4.638 1.00 14.87 151 ALA A C 1
ATOM 1155 O O . ALA A 1 151 ? 4.699 60.962 4.233 1.00 16.71 151 ALA A O 1
ATOM 1157 N N . ARG A 1 152 ? 6.849 60.886 4.890 1.00 15.05 152 ARG A N 1
ATOM 1158 C CA . ARG A 1 152 ? 6.930 59.434 4.738 1.00 14.75 152 ARG A CA 1
ATOM 1159 C C . ARG A 1 152 ? 6.022 58.748 5.771 1.00 14.98 152 ARG A C 1
ATOM 1160 O O . ARG A 1 152 ? 5.348 57.765 5.447 1.00 15.53 152 ARG A O 1
ATOM 1168 N N . ALA A 1 153 ? 5.996 59.267 6.997 1.00 14.33 153 ALA A N 1
ATOM 1169 C CA . ALA A 1 153 ? 5.158 58.694 8.049 1.00 14.96 153 ALA A CA 1
ATOM 1170 C C . ALA A 1 153 ? 3.684 58.807 7.655 1.00 15.46 153 ALA A C 1
ATOM 1171 O O . ALA A 1 153 ? 2.895 57.881 7.904 1.00 15.72 153 ALA A O 1
ATOM 1173 N N . LYS A 1 154 ? 3.294 59.929 7.049 1.00 15.70 154 LYS A N 1
ATOM 1174 C CA . LYS A 1 154 ? 1.900 60.087 6.631 1.00 16.91 154 LYS A CA 1
ATOM 1175 C C . LYS A 1 154 ? 1.589 59.052 5.550 1.00 17.38 154 LYS A C 1
ATOM 1176 O O . LYS A 1 154 ? 0.574 58.343 5.630 1.00 17.67 154 LYS A O 1
ATOM 1182 N N . GLU A 1 155 ? 2.458 58.943 4.551 1.00 16.81 155 GLU A N 1
ATOM 1183 C CA . GLU A 1 155 ? 2.242 57.969 3.486 1.00 18.16 155 GLU A CA 1
ATOM 1184 C C . GLU A 1 155 ? 2.158 56.531 4.021 1.00 18.05 155 GLU A C 1
ATOM 1185 O O . GLU A 1 155 ? 1.359 55.724 3.522 1.00 18.68 155 GLU A O 1
ATOM 1191 N N . ALA A 1 156 ? 2.988 56.207 5.019 1.00 16.48 156 ALA A N 1
ATOM 1192 C CA . ALA A 1 156 ? 2.993 54.864 5.619 1.00 16.42 156 ALA A CA 1
ATOM 1193 C C . ALA A 1 156 ? 1.757 54.575 6.465 1.00 15.27 156 ALA A C 1
ATOM 1194 O O . ALA A 1 156 ? 1.559 53.442 6.911 1.00 17.72 156 ALA A O 1
ATOM 1196 N N . GLY A 1 157 ? 0.948 55.593 6.715 1.00 15.27 157 GLY A N 1
ATOM 1197 C CA . GLY A 1 157 ? -0.280 55.384 7.466 1.00 16.07 157 GLY A CA 1
ATOM 1198 C C . GLY A 1 157 ? -0.284 55.591 8.974 1.00 16.38 157 GLY A C 1
ATOM 1199 O O . GLY A 1 157 ? -1.188 55.114 9.660 1.00 16.97 157 GLY A O 1
ATOM 1200 N N . PHE A 1 158 ? 0.708 56.284 9.515 1.00 14.82 158 PHE A N 1
ATOM 1201 C CA . PHE A 1 158 ? 0.707 56.525 10.944 1.00 13.97 158 PHE A CA 1
ATOM 1202 C C . PHE A 1 158 ? -0.418 57.473 11.325 1.00 14.38 158 PHE A C 1
ATOM 1203 O O . PHE A 1 158 ? -0.798 58.360 10.543 1.00 15.48 158 PHE A O 1
ATOM 1211 N N . ASP A 1 159 ? -0.941 57.295 12.531 1.00 14.84 159 ASP A N 1
ATOM 1212 C CA . ASP A 1 159 ? -2.009 58.154 13.049 1.00 14.87 159 ASP A CA 1
ATOM 1213 C C . ASP A 1 159 ? -1.472 59.373 13.815 1.00 15.50 159 ASP A C 1
ATOM 1214 O O . ASP A 1 159 ? -2.150 60.405 13.917 1.00 16.15 159 ASP A O 1
ATOM 1219 N N . VAL A 1 160 ? -0.268 59.229 14.382 1.00 15.70 160 VAL A N 1
ATOM 1220 C CA . VAL A 1 160 ? 0.347 60.274 15.192 1.00 15.74 160 VAL A CA 1
ATOM 1221 C C . VAL A 1 160 ? 1.829 60.363 14.883 1.00 13.87 160 VAL A C 1
ATOM 1222 O O . VAL A 1 160 ? 2.465 59.350 14.602 1.00 14.02 160 VAL A O 1
ATOM 1226 N N . ILE A 1 161 ? 2.355 61.583 14.920 1.00 13.65 161 ILE A N 1
ATOM 1227 C CA . ILE A 1 161 ? 3.790 61.782 14.750 1.00 14.11 161 ILE A CA 1
ATOM 1228 C C . ILE A 1 161 ? 4.252 62.465 16.034 1.00 13.70 161 ILE A C 1
ATOM 1229 O O . ILE A 1 161 ? 3.621 63.422 16.507 1.00 13.80 161 ILE A O 1
ATOM 1234 N N . GLU A 1 162 ? 5.330 61.940 16.618 1.00 13.42 162 GLU A N 1
ATOM 1235 C CA . GLU A 1 162 ? 5.945 62.548 17.795 1.00 13.78 162 GLU A CA 1
ATOM 1236 C C . GLU A 1 162 ? 7.354 63.020 17.409 1.00 13.88 162 GLU A C 1
ATOM 1237 O O . GLU A 1 162 ? 8.109 62.303 16.758 1.00 15.22 162 GLU A O 1
ATOM 1243 N N . ILE A 1 163 ? 7.695 64.234 17.812 1.00 12.87 163 ILE A N 1
ATOM 1244 C CA . ILE A 1 163 ? 9.034 64.777 17.565 1.00 13.09 163 ILE A CA 1
ATOM 1245 C C . ILE A 1 163 ? 9.852 64.482 18.825 1.00 12.50 163 ILE A C 1
ATOM 1246 O O . ILE A 1 163 ? 9.444 64.851 19.928 1.00 13.70 163 ILE A O 1
ATOM 1251 N N . HIS A 1 164 ? 11.008 63.828 18.671 1.00 12.93 164 HIS A N 1
ATOM 1252 C CA . HIS A 1 164 ? 11.859 63.503 19.832 1.00 13.48 164 HIS A CA 1
ATOM 1253 C C . HIS A 1 164 ? 12.755 64.689 20.195 1.00 13.50 164 HIS A C 1
ATOM 1254 O O . HIS A 1 164 ? 13.850 64.841 19.627 1.00 15.39 164 HIS A O 1
ATOM 1261 N N . ALA A 1 165 ? 12.305 65.526 21.120 1.00 12.33 165 ALA A N 1
ATOM 1262 C CA . ALA A 1 165 ? 13.059 66.693 21.543 1.00 12.45 165 ALA A CA 1
ATOM 1263 C C . ALA A 1 165 ? 13.601 66.488 22.958 1.00 11.76 165 ALA A C 1
ATOM 1264 O O . ALA A 1 165 ? 13.868 67.456 23.668 1.00 13.51 165 ALA A O 1
ATOM 1266 N N . ALA A 1 166 ? 13.825 65.228 23.327 1.00 12.18 166 ALA A N 1
ATOM 1267 C CA . ALA A 1 166 ? 14.286 64.889 24.663 1.00 12.09 166 ALA A CA 1
ATOM 1268 C C . ALA A 1 166 ? 15.556 64.045 24.687 1.00 11.89 166 ALA A C 1
ATOM 1269 O O . ALA A 1 166 ? 16.220 63.824 23.652 1.00 12.30 166 ALA A O 1
ATOM 1271 N N . HIS A 1 167 ? 15.858 63.589 25.902 1.00 13.27 167 HIS A N 1
ATOM 1272 C CA . HIS A 1 167 ? 16.951 62.665 26.218 1.00 12.59 167 HIS A CA 1
ATOM 1273 C C . HIS A 1 167 ? 18.347 62.981 25.700 1.00 11.74 167 HIS A C 1
ATOM 1274 O O . HIS A 1 167 ? 19.104 62.086 25.348 1.00 13.38 167 HIS A O 1
ATOM 1281 N N . GLY A 1 168 ? 18.650 64.270 25.651 1.00 13.02 168 GLY A N 1
ATOM 1282 C CA . GLY A 1 168 ? 19.971 64.706 25.225 1.00 12.80 168 GLY A CA 1
ATOM 1283 C C . GLY A 1 168 ? 20.272 64.580 23.749 1.00 13.76 168 GLY A C 1
ATOM 1284 O O . GLY A 1 168 ? 21.437 64.758 23.359 1.00 13.87 168 GLY A O 1
ATOM 1285 N N . TYR A 1 169 ? 19.272 64.291 22.922 1.00 11.97 169 TYR A N 1
ATOM 1286 C CA . TYR A 1 169 ? 19.474 64.141 21.484 1.00 11.59 169 TYR A CA 1
ATOM 1287 C C . TYR A 1 169 ? 19.515 65.499 20.786 1.00 11.12 169 TYR A C 1
ATOM 1288 O O . TYR A 1 169 ? 19.580 66.540 21.455 1.00 11.59 169 TYR A O 1
ATOM 1297 N N . LEU A 1 170 ? 19.482 65.509 19.455 1.00 12.15 170 LEU A N 1
ATOM 1298 C CA . LEU A 1 170 ? 19.752 66.765 18.753 1.00 12.32 170 LEU A CA 1
ATOM 1299 C C . LEU A 1 170 ? 18.936 67.980 19.130 1.00 11.25 170 LEU A C 1
ATOM 1300 O O . LEU A 1 170 ? 19.482 69.049 19.442 1.00 12.55 170 LEU A O 1
ATOM 1305 N N . ILE A 1 171 ? 17.609 67.861 19.109 1.00 12.14 171 ILE A N 1
ATOM 1306 C CA . ILE A 1 171 ? 16.783 69.025 19.428 1.00 12.35 171 ILE A CA 1
ATOM 1307 C C . ILE A 1 171 ? 16.987 69.512 20.863 1.00 12.50 171 ILE A C 1
ATOM 1308 O O . ILE A 1 171 ? 17.114 70.719 21.117 1.00 12.93 171 ILE A O 1
ATOM 1313 N N . HIS A 1 172 ? 17.080 68.568 21.801 1.00 11.90 172 HIS A N 1
ATOM 1314 C CA . HIS A 1 172 ? 17.312 68.930 23.203 1.00 12.24 172 HIS A CA 1
ATOM 1315 C C . HIS A 1 172 ? 18.668 69.680 23.311 1.00 12.49 172 HIS A C 1
ATOM 1316 O O . HIS A 1 172 ? 18.787 70.640 24.071 1.00 12.91 172 HIS A O 1
ATOM 1323 N N . GLU A 1 173 ? 19.676 69.236 22.552 1.00 12.83 173 GLU A N 1
ATOM 1324 C CA . GLU A 1 173 ? 20.984 69.907 22.595 1.00 12.66 173 GLU A CA 1
ATOM 1325 C C . GLU A 1 173 ? 20.859 71.368 22.171 1.00 11.73 173 GLU A C 1
ATOM 1326 O O . GLU A 1 173 ? 21.537 72.240 22.723 1.00 13.54 173 GLU A O 1
ATOM 1332 N N . PHE A 1 174 ? 19.987 71.659 21.204 1.00 11.95 174 PHE A N 1
ATOM 1333 C CA . PHE A 1 174 ? 19.769 73.057 20.802 1.00 12.72 174 PHE A CA 1
ATOM 1334 C C . PHE A 1 174 ? 18.996 73.833 21.886 1.00 13.52 174 PHE A C 1
ATOM 1335 O O . PHE A 1 174 ? 19.238 75.004 22.140 1.00 14.13 174 PHE A O 1
ATOM 1343 N N . LEU A 1 175 ? 18.042 73.171 22.541 1.00 12.82 175 LEU A N 1
ATOM 1344 C CA . LEU A 1 175 ? 17.254 73.862 23.560 1.00 13.22 175 LEU A CA 1
ATOM 1345 C C . LEU A 1 175 ? 18.025 74.291 24.797 1.00 13.79 175 LEU A C 1
ATOM 1346 O O . LEU A 1 175 ? 17.725 75.336 25.384 1.00 14.41 175 LEU A O 1
ATOM 1351 N N . SER A 1 176 ? 18.998 73.476 25.205 1.00 13.96 176 SER A N 1
ATOM 1352 C CA . SER A 1 176 ? 19.734 73.748 26.436 1.00 13.85 176 SER A CA 1
ATOM 1353 C C . SER A 1 176 ? 21.010 74.564 26.352 1.00 14.42 176 SER A C 1
ATOM 1354 O O . SER A 1 176 ? 21.858 74.287 25.506 1.00 15.46 176 SER A O 1
ATOM 1357 N N . PRO A 1 177 ? 21.174 75.544 27.254 1.00 15.58 177 PRO A N 1
ATOM 1358 C CA . PRO A 1 177 ? 22.379 76.383 27.279 1.00 17.36 177 PRO A CA 1
ATOM 1359 C C . PRO A 1 177 ? 23.622 75.559 27.612 1.00 17.61 177 PRO A C 1
ATOM 1360 O O . PRO A 1 177 ? 24.742 75.999 27.336 1.00 18.47 177 PRO A O 1
ATOM 1364 N N . LEU A 1 178 ? 23.453 74.385 28.223 1.00 15.92 178 LEU A N 1
ATOM 1365 C CA . LEU A 1 178 ? 24.612 73.555 28.566 1.00 16.71 178 LEU A CA 1
ATOM 1366 C C . LEU A 1 178 ? 25.289 72.950 27.342 1.00 16.40 178 LEU A C 1
ATOM 1367 O O . LEU A 1 178 ? 26.488 72.678 27.351 1.00 17.57 178 LEU A O 1
ATOM 1372 N N . SER A 1 179 ? 24.519 72.730 26.284 1.00 15.58 179 SER A N 1
ATOM 1373 C CA . SER A 1 179 ? 25.023 72.089 25.087 1.00 14.94 179 SER A CA 1
ATOM 1374 C C . SER A 1 179 ? 25.037 72.994 23.847 1.00 14.81 179 SER A C 1
ATOM 1375 O O . SER A 1 179 ? 25.641 72.637 22.842 1.00 15.92 179 SER A O 1
ATOM 1378 N N . ASN A 1 180 ? 24.361 74.131 23.920 1.00 14.47 180 ASN A N 1
ATOM 1379 C CA . ASN A 1 180 ? 24.254 75.058 22.784 1.00 14.72 180 ASN A CA 1
ATOM 1380 C C . ASN A 1 180 ? 24.963 76.367 23.126 1.00 15.58 180 ASN A C 1
ATOM 1381 O O . ASN A 1 180 ? 24.473 77.147 23.953 1.00 15.76 180 ASN A O 1
ATOM 1386 N N . HIS A 1 181 ? 26.129 76.577 22.515 1.00 16.36 181 HIS A N 1
ATOM 1387 C CA . HIS A 1 181 ? 26.929 77.798 22.716 1.00 17.67 181 HIS A CA 1
ATOM 1388 C C . HIS A 1 181 ? 27.014 78.540 21.387 1.00 18.58 181 HIS A C 1
ATOM 1389 O O . HIS A 1 181 ? 27.949 79.313 21.159 1.00 19.36 181 HIS A O 1
ATOM 1396 N N . ARG A 1 182 ? 26.043 78.325 20.512 1.00 18.13 182 ARG A N 1
ATOM 1397 C CA . ARG A 1 182 ? 26.061 78.956 19.190 1.00 18.34 182 ARG A CA 1
ATOM 1398 C C . ARG A 1 182 ? 25.903 80.469 19.225 1.00 20.02 182 ARG A C 1
ATOM 1399 O O . ARG A 1 182 ? 25.241 81.016 20.102 1.00 20.15 182 ARG A O 1
ATOM 1407 N N . THR A 1 183 ? 26.520 81.126 18.244 1.00 21.73 183 THR A N 1
ATOM 1408 C CA . THR A 1 183 ? 26.471 82.575 18.119 1.00 23.61 183 THR A CA 1
ATOM 1409 C C . THR A 1 183 ? 25.681 83.042 16.898 1.00 21.95 183 THR A C 1
ATOM 1410 O O . THR A 1 183 ? 25.829 84.183 16.452 1.00 22.06 183 THR A O 1
ATOM 1414 N N . ASP A 1 184 ? 24.847 82.164 16.340 1.00 19.99 184 ASP A N 1
ATOM 1415 C CA . ASP A 1 184 ? 24.019 82.546 15.212 1.00 19.50 184 ASP A CA 1
ATOM 1416 C C . ASP A 1 184 ? 22.557 82.523 15.645 1.00 18.04 184 ASP A C 1
ATOM 1417 O O . ASP A 1 184 ? 22.270 82.514 16.841 1.00 19.03 184 ASP A O 1
ATOM 1422 N N . GLU A 1 185 ? 21.635 82.506 14.689 1.00 17.29 185 GLU A N 1
ATOM 1423 C CA . GLU A 1 185 ? 20.211 82.536 14.995 1.00 16.41 185 GLU A CA 1
ATOM 1424 C C . GLU A 1 185 ? 19.684 81.338 15.783 1.00 16.07 185 GLU A C 1
ATOM 1425 O O . GLU A 1 185 ? 18.548 81.375 16.268 1.00 15.91 185 GLU A O 1
ATOM 1431 N N . TYR A 1 186 ? 20.494 80.293 15.910 1.00 14.84 186 TYR A N 1
ATOM 1432 C CA . TYR A 1 186 ? 20.054 79.100 16.640 1.00 15.27 186 TYR A CA 1
ATOM 1433 C C . TYR A 1 186 ? 20.598 78.988 18.060 1.00 15.08 186 TYR A C 1
ATOM 1434 O O . TYR A 1 186 ? 20.419 77.955 18.710 1.00 16.13 186 TYR A O 1
ATOM 1443 N N . GLY A 1 187 ? 21.242 80.044 18.556 1.00 14.75 187 GLY A N 1
ATOM 1444 C CA . GLY A 1 187 ? 21.752 80.001 19.920 1.00 16.12 187 GLY A CA 1
ATOM 1445 C C . GLY A 1 187 ? 21.607 81.318 20.666 1.00 16.95 187 GLY A C 1
ATOM 1446 O O . GLY A 1 187 ? 21.400 82.365 20.056 1.00 16.98 187 GLY A O 1
ATOM 1447 N N . GLY A 1 188 ? 21.705 81.252 21.989 1.00 16.73 188 GLY A N 1
ATOM 1448 C CA . GLY A 1 188 ? 21.608 82.450 22.815 1.00 16.99 188 GLY A CA 1
ATOM 1449 C C . GLY A 1 188 ? 20.353 82.508 23.678 1.00 16.41 188 GLY A C 1
ATOM 1450 O O . GLY A 1 188 ? 20.193 81.765 24.650 1.00 16.62 188 GLY A O 1
ATOM 1451 N N . SER A 1 189 ? 19.455 83.400 23.300 1.00 16.65 189 SER A N 1
ATOM 1452 C CA . SER A 1 189 ? 18.193 83.611 23.993 1.00 16.85 189 SER A CA 1
ATOM 1453 C C . SER A 1 189 ? 17.288 82.382 23.895 1.00 16.90 189 SER A C 1
ATOM 1454 O O . SER A 1 189 ? 17.503 81.510 23.061 1.00 16.39 189 SER A O 1
ATOM 1457 N N . PRO A 1 190 ? 16.248 82.310 24.748 1.00 16.39 190 PRO A N 1
ATOM 1458 C CA . PRO A 1 190 ? 15.357 81.145 24.656 1.00 16.88 190 PRO A CA 1
ATOM 1459 C C . PRO A 1 190 ? 14.698 81.102 23.276 1.00 15.87 190 PRO A C 1
ATOM 1460 O O . PRO A 1 190 ? 14.454 80.020 22.722 1.00 16.25 190 PRO A O 1
ATOM 1464 N N . GLU A 1 191 ? 14.423 82.269 22.697 1.00 15.63 191 GLU A N 1
ATOM 1465 C CA . GLU A 1 191 ? 13.825 82.317 21.366 1.00 15.57 191 GLU A CA 1
ATOM 1466 C C . GLU A 1 191 ? 14.765 81.677 20.343 1.00 14.79 191 GLU A C 1
ATOM 1467 O O . GLU A 1 191 ? 14.337 80.880 19.504 1.00 15.30 191 GLU A O 1
ATOM 1473 N N . ASN A 1 192 ? 16.053 82.008 20.402 1.00 15.24 192 ASN A N 1
ATOM 1474 C CA . ASN A 1 192 ? 17.000 81.429 19.451 1.00 14.32 192 ASN A CA 1
ATOM 1475 C C . ASN A 1 192 ? 17.221 79.936 19.704 1.00 14.09 192 ASN A C 1
ATOM 1476 O O . ASN A 1 192 ? 17.307 79.151 18.758 1.00 14.38 192 ASN A O 1
ATOM 1481 N N . ARG A 1 193 ? 17.294 79.540 20.973 1.00 13.64 193 ARG A N 1
ATOM 1482 C CA . ARG A 1 193 ? 17.499 78.131 21.298 1.00 14.30 193 ARG A CA 1
ATOM 1483 C C . ARG A 1 193 ? 16.289 77.266 20.914 1.00 14.09 193 ARG A C 1
ATOM 1484 O O . ARG A 1 193 ? 16.446 76.093 20.590 1.00 14.03 193 ARG A O 1
ATOM 1492 N N . TYR A 1 194 ? 15.096 77.852 20.939 1.00 14.17 194 TYR A N 1
ATOM 1493 C CA . TYR A 1 194 ? 13.873 77.155 20.557 1.00 13.84 194 TYR A CA 1
ATOM 1494 C C . TYR A 1 194 ? 13.674 77.179 19.032 1.00 14.06 194 TYR A C 1
ATOM 1495 O O . TYR A 1 194 ? 12.886 76.404 18.487 1.00 14.22 194 TYR A O 1
ATOM 1504 N N . ARG A 1 195 ? 14.419 78.023 18.313 1.00 14.26 195 ARG A N 1
ATOM 1505 C CA . ARG A 1 195 ? 14.204 78.176 16.877 1.00 14.14 195 ARG A CA 1
ATOM 1506 C C . ARG A 1 195 ? 14.252 76.898 16.046 1.00 12.88 195 ARG A C 1
ATOM 1507 O O . ARG A 1 195 ? 13.437 76.714 15.136 1.00 13.42 195 ARG A O 1
ATOM 1515 N N . PHE A 1 196 ? 15.216 76.030 16.326 1.00 13.40 196 PHE A N 1
ATOM 1516 C CA . PHE A 1 196 ? 15.305 74.766 15.580 1.00 14.00 196 PHE A CA 1
ATOM 1517 C C . PHE A 1 196 ? 13.978 73.989 15.714 1.00 13.24 196 PHE A C 1
ATOM 1518 O O . PHE A 1 196 ? 13.385 73.558 14.719 1.00 13.54 196 PHE A O 1
ATOM 1526 N N . LEU A 1 197 ? 13.510 73.827 16.954 1.00 13.21 197 LEU A N 1
ATOM 1527 C CA . LEU A 1 197 ? 12.249 73.107 17.184 1.00 13.06 197 LEU A CA 1
ATOM 1528 C C . LEU A 1 197 ? 11.075 73.868 16.546 1.00 13.46 197 LEU A C 1
ATOM 1529 O O . LEU A 1 197 ? 10.170 73.266 15.942 1.00 13.61 197 LEU A O 1
ATOM 1534 N N . ARG A 1 198 ? 11.090 75.192 16.641 1.00 13.43 198 ARG A N 1
ATOM 1535 C CA . ARG A 1 198 ? 10.032 75.992 16.035 1.00 13.83 198 ARG A CA 1
ATOM 1536 C C . ARG A 1 198 ? 9.951 75.717 14.534 1.00 14.60 198 ARG A C 1
ATOM 1537 O O . ARG A 1 198 ? 8.861 75.539 14.000 1.00 13.78 198 ARG A O 1
ATOM 1545 N N . GLU A 1 199 ? 11.091 75.697 13.856 1.00 14.25 199 GLU A N 1
ATOM 1546 C CA . GLU A 1 199 ? 11.121 75.459 12.405 1.00 14.34 199 GLU A CA 1
ATOM 1547 C C . GLU A 1 199 ? 10.705 74.032 12.050 1.00 14.17 199 GLU A C 1
ATOM 1548 O O . GLU A 1 199 ? 10.020 73.816 11.046 1.00 14.92 199 GLU A O 1
ATOM 1554 N N . ILE A 1 200 ? 11.113 73.061 12.870 1.00 13.70 200 ILE A N 1
ATOM 1555 C CA . ILE A 1 200 ? 10.705 71.692 12.642 1.00 13.65 200 ILE A CA 1
ATOM 1556 C C . ILE A 1 200 ? 9.185 71.582 12.737 1.00 12.79 200 ILE A C 1
ATOM 1557 O O . ILE A 1 200 ? 8.553 71.001 11.850 1.00 15.02 200 ILE A O 1
ATOM 1562 N N . ILE A 1 201 ? 8.597 72.143 13.787 1.00 13.42 201 ILE A N 1
ATOM 1563 C CA . ILE A 1 201 ? 7.137 72.080 13.933 1.00 13.93 201 ILE A CA 1
ATOM 1564 C C . ILE A 1 201 ? 6.416 72.749 12.748 1.00 14.72 201 ILE A C 1
ATOM 1565 O O . ILE A 1 201 ? 5.480 72.170 12.161 1.00 16.02 201 ILE A O 1
ATOM 1570 N N . ASP A 1 202 ? 6.863 73.943 12.359 1.00 15.12 202 ASP A N 1
ATOM 1571 C CA . ASP A 1 202 ? 6.201 74.630 11.257 1.00 16.42 202 ASP A CA 1
ATOM 1572 C C . ASP A 1 202 ? 6.321 73.870 9.940 1.00 16.45 202 ASP A C 1
ATOM 1573 O O . ASP A 1 202 ? 5.367 73.802 9.170 1.00 18.70 202 ASP A O 1
ATOM 1578 N N . GLU A 1 203 ? 7.493 73.307 9.674 1.00 15.94 203 GLU A N 1
ATOM 1579 C CA . GLU A 1 203 ? 7.695 72.592 8.433 1.00 17.28 203 GLU A CA 1
ATOM 1580 C C . GLU A 1 203 ? 6.924 71.270 8.423 1.00 17.32 203 GLU A C 1
ATOM 1581 O O . GLU A 1 203 ? 6.337 70.906 7.402 1.00 17.15 203 GLU A O 1
ATOM 1587 N N . VAL A 1 204 ? 6.917 70.552 9.550 1.00 16.02 204 VAL A N 1
ATOM 1588 C CA . VAL A 1 204 ? 6.167 69.299 9.635 1.00 16.31 204 VAL A CA 1
ATOM 1589 C C . VAL A 1 204 ? 4.687 69.627 9.385 1.00 16.74 204 VAL A C 1
ATOM 1590 O O . VAL A 1 204 ? 3.995 68.886 8.683 1.00 16.90 204 VAL A O 1
ATOM 1594 N N . LYS A 1 205 ? 4.207 70.744 9.924 1.00 18.24 205 LYS A N 1
ATOM 1595 C CA . LYS A 1 205 ? 2.802 71.109 9.705 1.00 19.95 205 LYS A CA 1
ATOM 1596 C C . LYS A 1 205 ? 2.445 71.387 8.250 1.00 20.75 205 LYS A C 1
ATOM 1597 O O . LYS A 1 205 ? 1.270 71.392 7.887 1.00 19.95 205 LYS A O 1
ATOM 1603 N N . GLN A 1 206 ? 3.449 71.590 7.409 1.00 20.16 206 GLN A N 1
ATOM 1604 C CA . GLN A 1 206 ? 3.196 71.824 5.990 1.00 21.98 206 GLN A CA 1
ATOM 1605 C C . GLN A 1 206 ? 2.853 70.516 5.272 1.00 21.09 206 GLN A C 1
ATOM 1606 O O . GLN A 1 206 ? 2.255 70.528 4.191 1.00 22.59 206 GLN A O 1
ATOM 1612 N N . VAL A 1 207 ? 3.232 69.383 5.864 1.00 19.52 207 VAL A N 1
ATOM 1613 C CA . VAL A 1 207 ? 2.956 68.089 5.235 1.00 19.57 207 VAL A CA 1
ATOM 1614 C C . VAL A 1 207 ? 2.107 67.172 6.103 1.00 19.57 207 VAL A C 1
ATOM 1615 O O . VAL A 1 207 ? 1.684 66.100 5.651 1.00 21.27 207 VAL A O 1
ATOM 1619 N N . TRP A 1 208 ? 1.831 67.606 7.330 1.00 18.30 208 TRP A N 1
ATOM 1620 C CA . TRP A 1 208 ? 1.073 66.778 8.251 1.00 18.07 208 TRP A CA 1
ATOM 1621 C C . TRP A 1 208 ? 0.131 67.567 9.104 1.00 19.35 208 TRP A C 1
ATOM 1622 O O . TRP A 1 208 ? 0.543 68.418 9.876 1.00 19.48 208 TRP A O 1
ATOM 1633 N N . ASP A 1 209 ? -1.160 67.313 8.928 1.00 21.91 209 ASP A N 1
ATOM 1634 C CA . ASP A 1 209 ? -2.144 67.922 9.775 1.00 26.57 209 ASP A CA 1
ATOM 1635 C C . ASP A 1 209 ? -2.699 67.144 10.964 1.00 25.46 209 ASP A C 1
ATOM 1636 O O . ASP A 1 209 ? -3.420 67.709 11.790 1.00 27.37 209 ASP A O 1
ATOM 1641 N N . GLY A 1 210 ? -2.410 65.883 11.103 1.00 21.67 210 GLY A N 1
ATOM 1642 C CA . GLY A 1 210 ? -3.042 65.237 12.235 1.00 19.94 210 GLY A CA 1
ATOM 1643 C C . GLY A 1 210 ? -2.324 65.455 13.551 1.00 17.40 210 GLY A C 1
ATOM 1644 O O . GLY A 1 210 ? -1.523 66.381 13.691 1.00 17.63 210 GLY A O 1
ATOM 1645 N N . PRO A 1 211 ? -2.590 64.604 14.535 1.00 17.09 211 PRO A N 1
ATOM 1646 C CA . PRO A 1 211 ? -1.976 64.715 15.859 1.00 16.58 211 PRO A CA 1
ATOM 1647 C C . PRO A 1 211 ? -0.468 64.851 15.833 1.00 14.99 211 PRO A C 1
ATOM 1648 O O . PRO A 1 211 ? 0.217 64.047 15.202 1.00 15.21 211 PRO A O 1
ATOM 1652 N N . LEU A 1 212 ? 0.022 65.865 16.534 1.00 14.86 212 LEU A N 1
ATOM 1653 C CA . LEU A 1 212 ? 1.451 66.113 16.630 1.00 14.31 212 LEU A CA 1
ATOM 1654 C C . LEU A 1 212 ? 1.822 66.185 18.108 1.00 14.53 212 LEU A C 1
ATOM 1655 O O . LEU A 1 212 ? 1.297 67.021 18.847 1.00 14.69 212 LEU A O 1
ATOM 1660 N N . PHE A 1 213 ? 2.683 65.258 18.541 1.00 13.60 213 PHE A N 1
ATOM 1661 C CA . PHE A 1 213 ? 3.175 65.215 19.921 1.00 13.28 213 PHE A CA 1
ATOM 1662 C C . PHE A 1 213 ? 4.647 65.651 19.913 1.00 12.61 213 PHE A C 1
ATOM 1663 O O . PHE A 1 213 ? 5.316 65.468 18.892 1.00 13.54 213 PHE A O 1
ATOM 1671 N N . VAL A 1 214 ? 5.120 66.210 21.016 1.00 11.90 214 VAL A N 1
ATOM 1672 C CA . VAL A 1 214 ? 6.550 66.508 21.170 1.00 12.35 214 VAL A CA 1
ATOM 1673 C C . VAL A 1 214 ? 6.981 65.941 22.521 1.00 12.59 214 VAL A C 1
ATOM 1674 O O . VAL A 1 214 ? 6.311 66.216 23.541 1.00 13.48 214 VAL A O 1
ATOM 1678 N N . ARG A 1 215 ? 8.016 65.101 22.533 1.00 12.62 215 ARG A N 1
ATOM 1679 C CA . ARG A 1 215 ? 8.539 64.571 23.787 1.00 12.46 215 ARG A CA 1
ATOM 1680 C C . ARG A 1 215 ? 9.671 65.492 24.216 1.00 12.07 215 ARG A C 1
ATOM 1681 O O . ARG A 1 215 ? 10.564 65.803 23.395 1.00 12.34 215 ARG A O 1
ATOM 1689 N N . VAL A 1 216 ? 9.639 65.943 25.468 1.00 12.45 216 VAL A N 1
ATOM 1690 C CA . VAL A 1 216 ? 10.699 66.797 26.009 1.00 12.93 216 VAL A CA 1
ATOM 1691 C C . VAL A 1 216 ? 11.324 66.185 27.248 1.00 13.14 216 VAL A C 1
ATOM 1692 O O . VAL A 1 216 ? 10.750 65.275 27.856 1.00 13.02 216 VAL A O 1
ATOM 1696 N N . SER A 1 217 ? 12.521 66.655 27.599 1.00 12.78 217 SER A N 1
ATOM 1697 C CA . SER A 1 217 ? 13.150 66.284 28.869 1.00 13.06 217 SER A CA 1
ATOM 1698 C C . SER A 1 217 ? 12.875 67.566 29.654 1.00 14.61 217 SER A C 1
ATOM 1699 O O . SER A 1 217 ? 13.520 68.598 29.428 1.00 15.09 217 SER A O 1
ATOM 1702 N N . ALA A 1 218 ? 11.900 67.503 30.561 1.00 14.45 218 ALA A N 1
ATOM 1703 C CA . ALA A 1 218 ? 11.457 68.684 31.288 1.00 14.41 218 ALA A CA 1
ATOM 1704 C C . ALA A 1 218 ? 12.417 69.291 32.291 1.00 14.02 218 ALA A C 1
ATOM 1705 O O . ALA A 1 218 ? 12.123 70.349 32.865 1.00 15.56 218 ALA A O 1
ATOM 1707 N N . SER A 1 219 ? 13.545 68.622 32.522 1.00 14.41 219 SER A N 1
ATOM 1708 C CA . SER A 1 219 ? 14.616 69.169 33.348 1.00 14.86 219 SER A CA 1
ATOM 1709 C C . SER A 1 219 ? 15.941 68.515 32.968 1.00 14.27 219 SER A C 1
ATOM 1710 O O . SER A 1 219 ? 15.984 67.350 32.538 1.00 14.95 219 SER A O 1
ATOM 1713 N N . ASP A 1 220 ? 17.012 69.294 33.121 1.00 14.87 220 ASP A N 1
ATOM 1714 C CA . ASP A 1 220 ? 18.382 68.809 32.912 1.00 15.79 220 ASP A CA 1
ATOM 1715 C C . ASP A 1 220 ? 18.990 68.404 34.284 1.00 16.54 220 ASP A C 1
ATOM 1716 O O . ASP A 1 220 ? 20.087 67.832 34.340 1.00 17.14 220 ASP A O 1
ATOM 1721 N N . TYR A 1 221 ? 18.283 68.732 35.373 1.00 17.04 221 TYR A N 1
ATOM 1722 C CA . TYR A 1 221 ? 18.725 68.422 36.745 1.00 17.82 221 TYR A CA 1
ATOM 1723 C C . TYR A 1 221 ? 20.156 68.895 36.953 1.00 18.55 221 TYR A C 1
ATOM 1724 O O . TYR A 1 221 ? 20.926 68.264 37.673 1.00 18.51 221 TYR A O 1
ATOM 1733 N N . THR A 1 222 ? 20.500 70.012 36.329 1.00 19.76 222 THR A N 1
ATOM 1734 C CA . THR A 1 222 ? 21.864 70.523 36.395 1.00 21.97 222 THR A CA 1
ATOM 1735 C C . THR A 1 222 ? 21.894 72.035 36.506 1.00 22.65 222 THR A C 1
ATOM 1736 O O . THR A 1 222 ? 21.111 72.738 35.862 1.00 22.65 222 THR A O 1
ATOM 1740 N N . ASP A 1 223 ? 22.826 72.523 37.318 1.00 25.44 223 ASP A N 1
ATOM 1741 C CA . ASP A 1 223 ? 23.016 73.947 37.517 1.00 27.44 223 ASP A CA 1
ATOM 1742 C C . ASP A 1 223 ? 23.273 74.614 36.158 1.00 25.72 223 ASP A C 1
ATOM 1743 O O . ASP A 1 223 ? 24.102 74.144 35.374 1.00 24.10 223 ASP A O 1
ATOM 1748 N N . LYS A 1 224 ? 22.538 75.689 35.893 1.00 26.01 224 LYS A N 1
ATOM 1749 C CA . LYS A 1 224 ? 22.635 76.459 34.656 1.00 26.64 224 LYS A CA 1
ATOM 1750 C C . LYS A 1 224 ? 21.997 75.761 33.461 1.00 25.28 224 LYS A C 1
ATOM 1751 O O . LYS A 1 224 ? 22.110 76.227 32.327 1.00 25.03 224 LYS A O 1
ATOM 1757 N N . GLY A 1 225 ? 21.341 74.630 33.713 1.00 23.53 225 GLY A N 1
ATOM 1758 C CA . GLY A 1 225 ? 20.670 73.934 32.636 1.00 21.07 225 GLY A CA 1
ATOM 1759 C C . GLY A 1 225 ? 19.194 74.293 32.638 1.00 19.79 225 GLY A C 1
ATOM 1760 O O . GLY A 1 225 ? 18.751 75.189 33.370 1.00 20.96 225 GLY A O 1
ATOM 1761 N N . LEU A 1 226 ? 18.420 73.589 31.820 1.00 16.86 226 LEU A N 1
ATOM 1762 C CA . LEU A 1 226 ? 16.976 73.828 31.745 1.00 16.35 226 LEU A CA 1
ATOM 1763 C C . LEU A 1 226 ? 16.249 73.206 32.942 1.00 15.46 226 LEU A C 1
ATOM 1764 O O . LEU A 1 226 ? 16.682 72.185 33.474 1.00 15.76 226 LEU A O 1
ATOM 1769 N N . ASP A 1 227 ? 15.156 73.836 33.355 1.00 16.72 227 ASP A N 1
ATOM 1770 C CA . ASP A 1 227 ? 14.334 73.283 34.432 1.00 16.63 227 ASP A CA 1
ATOM 1771 C C . ASP A 1 227 ? 12.872 73.401 34.016 1.00 15.45 227 ASP A C 1
ATOM 1772 O O . ASP A 1 227 ? 12.567 73.870 32.919 1.00 16.38 227 ASP A O 1
ATOM 1777 N N . ILE A 1 228 ? 11.951 73.009 34.885 1.00 15.94 228 ILE A N 1
ATOM 1778 C CA . ILE A 1 228 ? 10.551 73.033 34.493 1.00 15.37 228 ILE A CA 1
ATOM 1779 C C . ILE A 1 228 ? 10.023 74.419 34.070 1.00 16.10 228 ILE A C 1
ATOM 1780 O O . ILE A 1 228 ? 9.196 74.520 33.160 1.00 15.86 228 ILE A O 1
ATOM 1785 N N . ALA A 1 229 ? 10.521 75.491 34.692 1.00 17.13 229 ALA A N 1
ATOM 1786 C CA . ALA A 1 229 ? 10.097 76.826 34.285 1.00 17.97 229 ALA A CA 1
ATOM 1787 C C . ALA A 1 229 ? 10.455 77.078 32.804 1.00 17.11 229 ALA A C 1
ATOM 1788 O O . ALA A 1 229 ? 9.653 77.642 32.052 1.00 18.43 229 ALA A O 1
ATOM 1790 N N . ASP A 1 230 ? 11.638 76.644 32.371 1.00 17.60 230 ASP A N 1
ATOM 1791 C CA . ASP A 1 230 ? 12.010 76.841 30.962 1.00 17.23 230 ASP A CA 1
ATOM 1792 C C . ASP A 1 230 ? 11.049 76.086 30.048 1.00 16.17 230 ASP A C 1
ATOM 1793 O O . ASP A 1 230 ? 10.643 76.591 29.000 1.00 16.59 230 ASP A O 1
ATOM 1798 N N . HIS A 1 231 ? 10.698 74.867 30.452 1.00 15.40 231 HIS A N 1
ATOM 1799 C CA . HIS A 1 231 ? 9.813 74.033 29.637 1.00 15.42 231 HIS A CA 1
ATOM 1800 C C . HIS A 1 231 ? 8.359 74.467 29.608 1.00 15.02 231 HIS A C 1
ATOM 1801 O O . HIS A 1 231 ? 7.661 74.225 28.634 1.00 15.67 231 HIS A O 1
ATOM 1808 N N . ILE A 1 232 ? 7.911 75.141 30.664 1.00 16.56 232 ILE A N 1
ATOM 1809 C CA . ILE A 1 232 ? 6.563 75.681 30.650 1.00 16.73 232 ILE A CA 1
ATOM 1810 C C . ILE A 1 232 ? 6.587 76.792 29.587 1.00 16.77 232 ILE A C 1
ATOM 1811 O O . ILE A 1 232 ? 5.638 76.963 28.815 1.00 16.76 232 ILE A O 1
ATOM 1816 N N . GLY A 1 233 ? 7.686 77.544 29.537 1.00 16.55 233 GLY A N 1
ATOM 1817 C CA . GLY A 1 233 ? 7.811 78.587 28.526 1.00 16.94 233 GLY A CA 1
ATOM 1818 C C . GLY A 1 233 ? 7.794 78.007 27.116 1.00 16.71 233 GLY A C 1
ATOM 1819 O O . GLY A 1 233 ? 7.085 78.513 26.234 1.00 17.18 233 GLY A O 1
ATOM 1820 N N . PHE A 1 234 ? 8.567 76.940 26.879 1.00 15.39 234 PHE A N 1
ATOM 1821 C CA . PHE A 1 234 ? 8.575 76.335 25.542 1.00 15.92 234 PHE A CA 1
ATOM 1822 C C . PHE A 1 234 ? 7.196 75.756 25.205 1.00 15.42 234 PHE A C 1
ATOM 1823 O O . PHE A 1 234 ? 6.753 75.788 24.058 1.00 15.56 234 PHE A O 1
ATOM 1831 N N . ALA A 1 235 ? 6.527 75.203 26.221 1.00 15.09 235 ALA A N 1
ATOM 1832 C CA . ALA A 1 235 ? 5.213 74.597 26.029 1.00 15.68 235 ALA A CA 1
ATOM 1833 C C . ALA A 1 235 ? 4.176 75.605 25.564 1.00 14.13 235 ALA A C 1
ATOM 1834 O O . ALA A 1 235 ? 3.332 75.279 24.735 1.00 15.97 235 ALA A O 1
ATOM 1836 N N . LYS A 1 236 ? 4.248 76.819 26.096 1.00 16.05 236 LYS A N 1
ATOM 1837 C CA . LYS A 1 236 ? 3.326 77.864 25.657 1.00 16.04 236 LYS A CA 1
ATOM 1838 C C . LYS A 1 236 ? 3.585 78.204 24.175 1.00 15.96 236 LYS A C 1
ATOM 1839 O O . LYS A 1 236 ? 2.663 78.437 23.415 1.00 17.11 236 LYS A O 1
ATOM 1845 N N . TRP A 1 237 ? 4.847 78.218 23.749 1.00 16.31 237 TRP A N 1
ATOM 1846 C CA . TRP A 1 237 ? 5.130 78.499 22.333 1.00 16.28 237 TRP A CA 1
ATOM 1847 C C . TRP A 1 237 ? 4.647 77.327 21.451 1.00 15.05 237 TRP A C 1
ATOM 1848 O O . TRP A 1 237 ? 4.115 77.516 20.345 1.00 16.39 237 TRP A O 1
ATOM 1867 N N . LYS A 1 239 ? 2.134 75.353 22.089 1.00 17.14 239 LYS A N 1
ATOM 1868 C CA . LYS A 1 239 ? 0.678 75.423 22.003 1.00 17.82 239 LYS A CA 1
ATOM 1869 C C . LYS A 1 239 ? 0.291 76.409 20.891 1.00 17.68 239 LYS A C 1
ATOM 1870 O O . LYS A 1 239 ? -0.601 76.116 20.085 1.00 18.73 239 LYS A O 1
ATOM 1876 N N . GLU A 1 240 ? 0.969 77.560 20.842 1.00 18.78 240 GLU A N 1
ATOM 1877 C CA . GLU A 1 240 ? 0.675 78.556 19.797 1.00 20.43 240 GLU A CA 1
ATOM 1878 C C . GLU A 1 240 ? 0.910 77.980 18.396 1.00 19.36 240 GLU A C 1
ATOM 1879 O O . GLU A 1 240 ? 0.207 78.319 17.452 1.00 20.43 240 GLU A O 1
ATOM 1885 N N . GLN A 1 241 ? 1.899 77.102 18.259 1.00 17.96 241 GLN A N 1
ATOM 1886 C CA . GLN A 1 241 ? 2.215 76.493 16.971 1.00 17.52 241 GLN A CA 1
ATOM 1887 C C . GLN A 1 241 ? 1.330 75.320 16.588 1.00 17.34 241 GLN A C 1
ATOM 1888 O O . GLN A 1 241 ? 1.473 74.776 15.498 1.00 19.07 241 GLN A O 1
ATOM 1894 N N . GLY A 1 242 ? 0.457 74.894 17.496 1.00 17.09 242 GLY A N 1
ATOM 1895 C CA . GLY A 1 242 ? -0.439 73.800 17.162 1.00 17.68 242 GLY A CA 1
ATOM 1896 C C . GLY A 1 242 ? -0.019 72.400 17.580 1.00 16.60 242 GLY A C 1
ATOM 1897 O O . GLY A 1 242 ? -0.513 71.423 17.017 1.00 18.49 242 GLY A O 1
ATOM 1898 N N . VAL A 1 243 ? 0.896 72.298 18.538 1.00 15.89 243 VAL A N 1
ATOM 1899 C CA . VAL A 1 243 ? 1.302 70.984 19.033 1.00 15.91 243 VAL A CA 1
ATOM 1900 C C . VAL A 1 243 ? 0.121 70.506 19.893 1.00 15.33 243 VAL A C 1
ATOM 1901 O O . VAL A 1 243 ? -0.440 71.296 20.668 1.00 16.10 243 VAL A O 1
ATOM 1905 N N . ASP A 1 244 ? -0.249 69.224 19.771 1.00 14.12 244 ASP A N 1
ATOM 1906 C CA . ASP A 1 244 ? -1.417 68.709 20.496 1.00 14.94 244 ASP A CA 1
ATOM 1907 C C . ASP A 1 244 ? -1.163 68.161 21.890 1.00 15.75 244 ASP A C 1
ATOM 1908 O O . ASP A 1 244 ? -2.054 68.181 22.748 1.00 17.09 244 ASP A O 1
ATOM 1913 N N . LEU A 1 245 ? 0.041 67.659 22.128 1.00 14.54 245 LEU A N 1
ATOM 1914 C CA . LEU A 1 245 ? 0.334 67.085 23.421 1.00 14.61 245 LEU A CA 1
ATOM 1915 C C . LEU A 1 245 ? 1.832 67.078 23.635 1.00 13.97 245 LEU A C 1
ATOM 1916 O O . LEU A 1 245 ? 2.598 66.872 22.683 1.00 14.85 245 LEU A O 1
ATOM 1921 N N . ILE A 1 246 ? 2.230 67.295 24.879 1.00 13.03 246 ILE A N 1
ATOM 1922 C CA . ILE A 1 246 ? 3.648 67.231 25.264 1.00 14.20 246 ILE A CA 1
ATOM 1923 C C . ILE A 1 246 ? 3.820 66.010 26.156 1.00 13.35 246 ILE A C 1
ATOM 1924 O O . ILE A 1 246 ? 3.150 65.884 27.192 1.00 13.81 246 ILE A O 1
ATOM 1929 N N . ASP A 1 247 ? 4.697 65.107 25.709 1.00 14.72 247 ASP A N 1
ATOM 1930 C CA . ASP A 1 247 ? 5.055 63.834 26.332 1.00 14.63 247 ASP A CA 1
ATOM 1931 C C . ASP A 1 247 ? 6.201 64.229 27.267 1.00 14.23 247 ASP A C 1
ATOM 1932 O O . ASP A 1 247 ? 7.298 64.568 26.826 1.00 14.71 247 ASP A O 1
ATOM 1937 N N . CYS A 1 248 ? 5.949 64.171 28.567 1.00 13.87 248 CYS A N 1
ATOM 1938 C CA . CYS A 1 248 ? 6.900 64.679 29.553 1.00 14.71 248 CYS A CA 1
ATOM 1939 C C . CYS A 1 248 ? 7.909 63.757 30.208 1.00 15.25 248 CYS A C 1
ATOM 1940 O O . CYS A 1 248 ? 7.636 63.114 31.218 1.00 15.78 248 CYS A O 1
ATOM 1943 N N . SER A 1 249 ? 9.096 63.702 29.625 1.00 14.19 249 SER A N 1
ATOM 1944 C CA . SER A 1 249 ? 10.169 62.903 30.182 1.00 13.42 249 SER A CA 1
ATOM 1945 C C . SER A 1 249 ? 11.155 63.877 30.844 1.00 12.68 249 SER A C 1
ATOM 1946 O O . SER A 1 249 ? 10.795 65.010 31.184 1.00 13.41 249 SER A O 1
ATOM 1949 N N . SER A 1 250 ? 12.399 63.441 31.060 1.00 13.48 250 SER A N 1
ATOM 1950 C CA . SER A 1 250 ? 13.381 64.324 31.710 1.00 14.65 250 SER A CA 1
ATOM 1951 C C . SER A 1 250 ? 14.761 63.699 31.596 1.00 14.27 250 SER A C 1
ATOM 1952 O O . SER A 1 250 ? 14.890 62.529 31.275 1.00 14.01 250 SER A O 1
ATOM 1955 N N . GLY A 1 251 ? 15.778 64.539 31.817 1.00 13.55 251 GLY A N 1
ATOM 1956 C CA . GLY A 1 251 ? 17.164 64.095 31.848 1.00 14.37 251 GLY A CA 1
ATOM 1957 C C . GLY A 1 251 ? 17.853 63.669 30.570 1.00 13.63 251 GLY A C 1
ATOM 1958 O O . GLY A 1 251 ? 17.322 63.776 29.463 1.00 13.77 251 GLY A O 1
ATOM 1959 N N . ALA A 1 252 ? 19.087 63.195 30.770 1.00 13.84 252 ALA A N 1
ATOM 1960 C CA . ALA A 1 252 ? 19.963 62.633 29.747 1.00 14.01 252 ALA A CA 1
ATOM 1961 C C . ALA A 1 252 ? 20.724 63.559 28.798 1.00 13.38 252 ALA A C 1
ATOM 1962 O O . ALA A 1 252 ? 21.379 63.058 27.878 1.00 14.59 252 ALA A O 1
ATOM 1964 N N . LEU A 1 253 ? 20.679 64.865 29.036 1.00 14.04 253 LEU A N 1
ATOM 1965 C CA . LEU A 1 253 ? 21.460 65.791 28.216 1.00 14.61 253 LEU A CA 1
ATOM 1966 C C . LEU A 1 253 ? 22.932 65.589 28.611 1.00 14.90 253 LEU A C 1
ATOM 1967 O O . LEU A 1 253 ? 23.812 65.566 27.744 1.00 14.86 253 LEU A O 1
ATOM 1972 N N . VAL A 1 254 ? 23.168 65.477 29.919 1.00 15.99 254 VAL A N 1
ATOM 1973 C CA . VAL A 1 254 ? 24.494 65.210 30.493 1.00 16.74 254 VAL A CA 1
ATOM 1974 C C . VAL A 1 254 ? 24.233 64.303 31.690 1.00 17.96 254 VAL A C 1
ATOM 1975 O O . VAL A 1 254 ? 23.084 64.162 32.139 1.00 18.73 254 VAL A O 1
ATOM 1979 N N . HIS A 1 255 ? 25.275 63.684 32.225 1.00 18.37 255 HIS A N 1
ATOM 1980 C CA . HIS A 1 255 ? 25.064 62.832 33.390 1.00 20.16 255 HIS A CA 1
ATOM 1981 C C . HIS A 1 255 ? 24.630 63.697 34.569 1.00 20.05 255 HIS A C 1
ATOM 1982 O O . HIS A 1 255 ? 25.144 64.783 34.777 1.00 20.76 255 HIS A O 1
ATOM 1989 N N . ALA A 1 256 ? 23.654 63.219 35.332 1.00 19.89 256 ALA A N 1
ATOM 1990 C CA . ALA A 1 256 ? 23.149 63.973 36.479 1.00 21.61 256 ALA A CA 1
ATOM 1991 C C . ALA A 1 256 ? 22.577 63.034 37.518 1.00 22.75 256 ALA A C 1
ATOM 1992 O O . ALA A 1 256 ? 22.235 61.893 37.219 1.00 22.95 256 ALA A O 1
ATOM 1994 N N . ASP A 1 257 ? 22.469 63.540 38.740 1.00 24.01 257 ASP A N 1
ATOM 1995 C CA . ASP A 1 257 ? 21.900 62.769 39.834 1.00 26.16 257 ASP A CA 1
ATOM 1996 C C . ASP A 1 257 ? 20.400 62.974 39.775 1.00 24.75 257 ASP A C 1
ATOM 1997 O O . ASP A 1 257 ? 19.908 64.094 39.938 1.00 25.46 257 ASP A O 1
ATOM 2002 N N . ILE A 1 258 ? 19.687 61.892 39.510 1.00 23.18 258 ILE A N 1
ATOM 2003 C CA . ILE A 1 258 ? 18.231 61.942 39.411 1.00 21.56 258 ILE A CA 1
ATOM 2004 C C . ILE A 1 258 ? 17.620 60.952 40.400 1.00 20.94 258 ILE A C 1
ATOM 2005 O O . ILE A 1 258 ? 17.928 59.763 40.369 1.00 22.63 258 ILE A O 1
ATOM 2010 N N . ASN A 1 259 ? 16.763 61.464 41.275 1.00 20.43 259 ASN A N 1
ATOM 2011 C CA . ASN A 1 259 ? 16.071 60.630 42.255 1.00 20.74 259 ASN A CA 1
ATOM 2012 C C . ASN A 1 259 ? 14.889 59.998 41.494 1.00 18.77 259 ASN A C 1
ATOM 2013 O O . ASN A 1 259 ? 13.922 60.684 41.144 1.00 19.07 259 ASN A O 1
ATOM 2018 N N . VAL A 1 260 ? 14.983 58.707 41.217 1.00 18.80 260 VAL A N 1
ATOM 2019 C CA . VAL A 1 260 ? 13.943 57.994 40.479 1.00 18.90 260 VAL A CA 1
ATOM 2020 C C . VAL A 1 260 ? 13.043 57.237 41.468 1.00 17.89 260 VAL A C 1
ATOM 2021 O O . VAL A 1 260 ? 13.526 56.639 42.436 1.00 18.15 260 VAL A O 1
ATOM 2025 N N . PHE A 1 261 ? 11.734 57.278 41.228 1.00 16.69 261 PHE A N 1
ATOM 2026 C CA . PHE A 1 261 ? 10.766 56.610 42.100 1.00 15.65 261 PHE A CA 1
ATOM 2027 C C . PHE A 1 261 ? 9.492 56.551 41.277 1.00 15.36 261 PHE A C 1
ATOM 2028 O O . PHE A 1 261 ? 9.418 57.172 40.222 1.00 14.37 261 PHE A O 1
ATOM 2036 N N . PRO A 1 262 ? 8.482 55.801 41.736 1.00 15.03 262 PRO A N 1
ATOM 2037 C CA . PRO A 1 262 ? 7.228 55.706 40.984 1.00 14.39 262 PRO A CA 1
ATOM 2038 C C . PRO A 1 262 ? 6.595 57.089 40.761 1.00 13.82 262 PRO A C 1
ATOM 2039 O O . PRO A 1 262 ? 6.374 57.827 41.710 1.00 13.83 262 PRO A O 1
ATOM 2043 N N . GLY A 1 263 ? 6.318 57.441 39.505 1.00 13.60 263 GLY A N 1
ATOM 2044 C CA . GLY A 1 263 ? 5.723 58.733 39.200 1.00 14.37 263 GLY A CA 1
ATOM 2045 C C . GLY A 1 263 ? 6.654 59.934 39.324 1.00 13.16 263 GLY A C 1
ATOM 2046 O O . GLY A 1 263 ? 6.193 61.068 39.413 1.00 14.37 263 GLY A O 1
ATOM 2047 N N . TYR A 1 264 ? 7.970 59.697 39.265 1.00 13.84 264 TYR A N 1
ATOM 2048 C CA . TYR A 1 264 ? 8.916 60.795 39.435 1.00 13.71 264 TYR A CA 1
ATOM 2049 C C . TYR A 1 264 ? 8.880 61.912 38.397 1.00 13.13 264 TYR A C 1
ATOM 2050 O O . TYR A 1 264 ? 9.401 62.994 38.646 1.00 15.02 264 TYR A O 1
ATOM 2059 N N . GLN A 1 265 ? 8.269 61.665 37.241 1.00 12.55 265 GLN A N 1
ATOM 2060 C CA . GLN A 1 265 ? 8.158 62.718 36.231 1.00 13.05 265 GLN A CA 1
ATOM 2061 C C . GLN A 1 265 ? 6.735 63.293 36.108 1.00 12.85 265 GLN A C 1
ATOM 2062 O O . GLN A 1 265 ? 6.476 64.171 35.273 1.00 13.63 265 GLN A O 1
ATOM 2068 N N . VAL A 1 266 ? 5.837 62.830 36.976 1.00 13.56 266 VAL A N 1
ATOM 2069 C CA . VAL A 1 266 ? 4.459 63.294 36.899 1.00 14.24 266 VAL A CA 1
ATOM 2070 C C . VAL A 1 266 ? 4.303 64.778 37.191 1.00 14.22 266 VAL A C 1
ATOM 2071 O O . VAL A 1 266 ? 3.456 65.435 36.574 1.00 15.73 266 VAL A O 1
ATOM 2075 N N . SER A 1 267 ? 5.126 65.333 38.085 1.00 14.41 267 SER A N 1
ATOM 2076 C CA . SER A 1 267 ? 4.980 66.767 38.373 1.00 15.76 267 SER A CA 1
ATOM 2077 C C . SER A 1 267 ? 5.212 67.631 37.122 1.00 14.85 267 SER A C 1
ATOM 2078 O O . SER A 1 267 ? 4.590 68.694 36.962 1.00 16.29 267 SER A O 1
ATOM 2081 N N . PHE A 1 268 ? 6.090 67.181 36.223 1.00 14.53 268 PHE A N 1
ATOM 2082 C CA . PHE A 1 268 ? 6.345 67.958 35.001 1.00 14.69 268 PHE A CA 1
ATOM 2083 C C . PHE A 1 268 ? 5.113 67.967 34.116 1.00 13.84 268 PHE A C 1
ATOM 2084 O O . PHE A 1 268 ? 4.718 69.009 33.591 1.00 15.00 268 PHE A O 1
ATOM 2092 N N . ALA A 1 269 ? 4.488 66.795 33.974 1.00 14.02 269 ALA A N 1
ATOM 2093 C CA . ALA A 1 269 ? 3.284 66.684 33.167 1.00 14.28 269 ALA A CA 1
ATOM 2094 C C . ALA A 1 269 ? 2.175 67.553 33.769 1.00 14.87 269 ALA A C 1
ATOM 2095 O O . ALA A 1 269 ? 1.430 68.202 33.040 1.00 15.00 269 ALA A O 1
ATOM 2097 N N . GLU A 1 270 ? 2.073 67.570 35.096 1.00 15.59 270 GLU A N 1
ATOM 2098 C CA . GLU A 1 270 ? 1.007 68.339 35.723 1.00 16.93 270 GLU A CA 1
ATOM 2099 C C . GLU A 1 270 ? 1.209 69.832 35.593 1.00 16.34 270 GLU A C 1
ATOM 2100 O O . GLU A 1 270 ? 0.271 70.566 35.302 1.00 17.13 270 GLU A O 1
ATOM 2106 N N . LYS A 1 271 ? 2.444 70.286 35.781 1.00 16.04 271 LYS A N 1
ATOM 2107 C CA . LYS A 1 271 ? 2.723 71.706 35.690 1.00 16.84 271 LYS A CA 1
ATOM 2108 C C . LYS A 1 271 ? 2.587 72.261 34.282 1.00 16.77 271 LYS A C 1
ATOM 2109 O O . LYS A 1 271 ? 2.098 73.385 34.101 1.00 18.05 271 LYS A O 1
ATOM 2115 N N . ILE A 1 272 ? 3.033 71.500 33.282 1.00 15.84 272 ILE A N 1
ATOM 2116 C CA . ILE A 1 272 ? 2.892 71.957 31.904 1.00 16.00 272 ILE A CA 1
ATOM 2117 C C . ILE A 1 272 ? 1.407 71.973 31.523 1.00 16.11 272 ILE A C 1
ATOM 2118 O O . ILE A 1 272 ? 0.947 72.890 30.856 1.00 17.17 272 ILE A O 1
ATOM 2123 N N . ARG A 1 273 ? 0.652 70.971 31.958 1.00 16.45 273 ARG A N 1
ATOM 2124 C CA . ARG A 1 273 ? -0.761 70.907 31.640 1.00 17.06 273 ARG A CA 1
ATOM 2125 C C . ARG A 1 273 ? -1.505 72.109 32.208 1.00 18.59 273 ARG A C 1
ATOM 2126 O O . ARG A 1 273 ? -2.287 72.738 31.504 1.00 20.60 273 ARG A O 1
ATOM 2134 N N . GLU A 1 274 ? -1.247 72.421 33.474 1.00 19.91 274 GLU A N 1
ATOM 2135 C CA . GLU A 1 274 ? -1.898 73.537 34.149 1.00 22.72 274 GLU A CA 1
ATOM 2136 C C . GLU A 1 274 ? -1.431 74.908 33.672 1.00 22.18 274 GLU A C 1
ATOM 2137 O O . GLU A 1 274 ? -2.247 75.770 33.347 1.00 23.53 274 GLU A O 1
ATOM 2143 N N . GLN A 1 275 ? -0.118 75.106 33.604 1.00 21.52 275 GLN A N 1
ATOM 2144 C CA . GLN A 1 275 ? 0.401 76.411 33.229 1.00 21.50 275 GLN A CA 1
ATOM 2145 C C . GLN A 1 275 ? 0.403 76.774 31.752 1.00 21.07 275 GLN A C 1
ATOM 2146 O O . GLN A 1 275 ? 0.259 77.948 31.406 1.00 22.40 275 GLN A O 1
ATOM 2152 N N . ALA A 1 276 ? 0.564 75.785 30.878 1.00 20.43 276 ALA A N 1
ATOM 2153 C CA . ALA A 1 276 ? 0.574 76.046 29.449 1.00 20.52 276 ALA A CA 1
ATOM 2154 C C . ALA A 1 276 ? -0.730 75.645 28.774 1.00 20.47 276 ALA A C 1
ATOM 2155 O O . ALA A 1 276 ? -0.858 75.760 27.558 1.00 22.30 276 ALA A O 1
ATOM 2157 N N . ASP A 1 277 ? -1.706 75.169 29.553 1.00 21.45 277 ASP A N 1
ATOM 2158 C CA . ASP A 1 277 ? -3.003 74.757 28.993 1.00 22.74 277 ASP A CA 1
ATOM 2159 C C . ASP A 1 277 ? -2.786 73.797 27.824 1.00 22.49 277 ASP A C 1
ATOM 2160 O O . ASP A 1 277 ? -3.421 73.901 26.778 1.00 22.37 277 ASP A O 1
ATOM 2173 N N . ALA A 1 279 ? -2.322 69.604 26.661 1.00 17.27 279 ALA A N 1
ATOM 2174 C CA . ALA A 1 279 ? -2.557 68.220 27.051 1.00 16.00 279 ALA A CA 1
ATOM 2175 C C . ALA A 1 279 ? -1.181 67.604 27.234 1.00 14.64 279 ALA A C 1
ATOM 2176 O O . ALA A 1 279 ? -0.247 67.946 26.489 1.00 14.99 279 ALA A O 1
ATOM 2178 N N . THR A 1 280 ? -1.060 66.703 28.205 1.00 13.63 280 THR A N 1
ATOM 2179 C CA . THR A 1 280 ? 0.224 66.065 28.476 1.00 13.36 280 THR A CA 1
ATOM 2180 C C . THR A 1 280 ? 0.175 64.560 28.653 1.00 14.29 280 THR A C 1
ATOM 2181 O O . THR A 1 280 ? -0.869 63.965 28.954 1.00 14.73 280 THR A O 1
ATOM 2185 N N . GLY A 1 281 ? 1.327 63.953 28.399 1.00 13.58 281 GLY A N 1
ATOM 2186 C CA . GLY A 1 281 ? 1.529 62.532 28.586 1.00 12.81 281 GLY A CA 1
ATOM 2187 C C . GLY A 1 281 ? 2.460 62.349 29.773 1.00 13.01 281 GLY A C 1
ATOM 2188 O O . GLY A 1 281 ? 3.528 63.002 29.855 1.00 15.03 281 GLY A O 1
ATOM 2189 N N . ALA A 1 282 ? 2.054 61.512 30.727 1.00 12.75 282 ALA A N 1
ATOM 2190 C CA . ALA A 1 282 ? 2.897 61.215 31.890 1.00 12.22 282 ALA A CA 1
ATOM 2191 C C . ALA A 1 282 ? 3.641 59.918 31.629 1.00 12.98 282 ALA A C 1
ATOM 2192 O O . ALA A 1 282 ? 3.088 58.975 31.064 1.00 13.20 282 ALA A O 1
ATOM 2194 N N . VAL A 1 283 ? 4.915 59.874 32.026 1.00 12.30 283 VAL A N 1
ATOM 2195 C CA . VAL A 1 283 ? 5.718 58.668 31.856 1.00 12.48 283 VAL A CA 1
ATOM 2196 C C . VAL A 1 283 ? 6.782 58.582 32.955 1.00 12.56 283 VAL A C 1
ATOM 2197 O O . VAL A 1 283 ? 7.210 59.612 33.487 1.00 12.07 283 VAL A O 1
ATOM 2201 N N . GLY A 1 284 ? 7.150 57.351 33.325 1.00 12.93 284 GLY A N 1
ATOM 2202 C CA . GLY A 1 284 ? 8.224 57.172 34.294 1.00 12.87 284 GLY A CA 1
ATOM 2203 C C . GLY A 1 284 ? 7.864 56.367 35.503 1.00 12.31 284 GLY A C 1
ATOM 2204 O O . GLY A 1 284 ? 7.310 56.889 36.474 1.00 13.08 284 GLY A O 1
ATOM 2213 N N . ILE A 1 286 ? 5.563 54.089 35.947 1.00 14.04 286 ILE A N 1
ATOM 2214 C CA . ILE A 1 286 ? 4.116 53.886 36.161 1.00 13.43 286 ILE A CA 1
ATOM 2215 C C . ILE A 1 286 ? 3.966 52.409 35.779 1.00 14.09 286 ILE A C 1
ATOM 2216 O O . ILE A 1 286 ? 4.210 52.019 34.624 1.00 14.38 286 ILE A O 1
ATOM 2221 N N . THR A 1 287 ? 3.605 51.582 36.749 1.00 14.94 287 THR A N 1
ATOM 2222 C CA . THR A 1 287 ? 3.533 50.155 36.498 1.00 15.94 287 THR A CA 1
ATOM 2223 C C . THR A 1 287 ? 2.223 49.471 36.833 1.00 15.95 287 THR A C 1
ATOM 2224 O O . THR A 1 287 ? 2.133 48.255 36.738 1.00 16.64 287 THR A O 1
ATOM 2228 N N . ASP A 1 288 ? 1.204 50.236 37.203 1.00 17.47 288 ASP A N 1
ATOM 2229 C CA . ASP A 1 288 ? -0.068 49.596 37.513 1.00 18.92 288 ASP A CA 1
ATOM 2230 C C . ASP A 1 288 ? -1.257 50.477 37.218 1.00 17.55 288 ASP A C 1
ATOM 2231 O O . ASP A 1 288 ? -1.133 51.694 37.087 1.00 17.79 288 ASP A O 1
ATOM 2236 N N . GLY A 1 289 ? -2.423 49.843 37.110 1.00 16.64 289 GLY A N 1
ATOM 2237 C CA . GLY A 1 289 ? -3.632 50.574 36.780 1.00 16.28 289 GLY A CA 1
ATOM 2238 C C . GLY A 1 289 ? -4.087 51.596 37.814 1.00 15.96 289 GLY A C 1
ATOM 2239 O O . GLY A 1 289 ? -4.644 52.623 37.445 1.00 15.20 289 GLY A O 1
ATOM 2240 N N . SER A 1 290 ? -3.842 51.319 39.090 1.00 16.87 290 SER A N 1
ATOM 2241 C CA . SER A 1 290 ? -4.273 52.248 40.136 1.00 17.21 290 SER A CA 1
ATOM 2242 C C . SER A 1 290 ? -3.553 53.579 40.042 1.00 16.58 290 SER A C 1
ATOM 2243 O O . SER A 1 290 ? -4.176 54.633 40.149 1.00 15.84 290 SER A O 1
ATOM 2254 N N . ALA A 1 292 ? -2.111 54.757 37.330 1.00 13.44 292 ALA A N 1
ATOM 2255 C CA . ALA A 1 292 ? -2.517 55.365 36.073 1.00 14.26 292 ALA A CA 1
ATOM 2256 C C . ALA A 1 292 ? -3.848 56.103 36.260 1.00 13.70 292 ALA A C 1
ATOM 2257 O O . ALA A 1 292 ? -4.019 57.236 35.807 1.00 14.69 292 ALA A O 1
ATOM 2259 N N . GLU A 1 293 ? -4.778 55.451 36.948 1.00 14.55 293 GLU A N 1
ATOM 2260 C CA . GLU A 1 293 ? -6.081 56.072 37.166 1.00 14.84 293 GLU A CA 1
ATOM 2261 C C . GLU A 1 293 ? -5.983 57.332 38.027 1.00 14.35 293 GLU A C 1
ATOM 2262 O O . GLU A 1 293 ? -6.645 58.336 37.743 1.00 15.28 293 GLU A O 1
ATOM 2268 N N . GLU A 1 294 ? -5.168 57.285 39.078 1.00 15.30 294 GLU A N 1
ATOM 2269 C CA . GLU A 1 294 ? -4.958 58.442 39.960 1.00 15.00 294 GLU A CA 1
ATOM 2270 C C . GLU A 1 294 ? -4.397 59.643 39.182 1.00 14.17 294 GLU A C 1
ATOM 2271 O O . GLU A 1 294 ? -4.832 60.780 39.350 1.00 14.44 294 GLU A O 1
ATOM 2277 N N . ILE A 1 295 ? -3.409 59.382 38.327 1.00 13.48 295 ILE A N 1
ATOM 2278 C CA . ILE A 1 295 ? -2.808 60.454 37.547 1.00 13.78 295 ILE A CA 1
ATOM 2279 C C . ILE A 1 295 ? -3.863 61.149 36.676 1.00 13.69 295 ILE A C 1
ATOM 2280 O O . ILE A 1 295 ? -3.932 62.381 36.623 1.00 14.53 295 ILE A O 1
ATOM 2285 N N . LEU A 1 296 ? -4.693 60.351 36.003 1.00 13.39 296 LEU A N 1
ATOM 2286 C CA . LEU A 1 296 ? -5.741 60.899 35.142 1.00 13.33 296 LEU A CA 1
ATOM 2287 C C . LEU A 1 296 ? -6.854 61.587 35.938 1.00 13.79 296 LEU A C 1
ATOM 2288 O O . LEU A 1 296 ? -7.235 62.704 35.616 1.00 14.64 296 LEU A O 1
ATOM 2293 N N . GLN A 1 297 ? -7.333 60.928 36.993 1.00 14.01 297 GLN A N 1
ATOM 2294 C CA . GLN A 1 297 ? -8.435 61.492 37.779 1.00 14.14 297 GLN A CA 1
ATOM 2295 C C . GLN A 1 297 ? -8.051 62.755 38.543 1.00 15.66 297 GLN A C 1
ATOM 2296 O O . GLN A 1 297 ? -8.879 63.638 38.728 1.00 16.94 297 GLN A O 1
ATOM 2302 N N . ASN A 1 298 ? -6.801 62.855 38.985 1.00 14.46 298 ASN A N 1
ATOM 2303 C CA . ASN A 1 298 ? -6.372 64.057 39.690 1.00 15.85 298 ASN A CA 1
ATOM 2304 C C . ASN A 1 298 ? -5.908 65.173 38.735 1.00 15.83 298 ASN A C 1
ATOM 2305 O O . ASN A 1 298 ? -5.378 66.188 39.183 1.00 17.33 298 ASN A O 1
ATOM 2310 N N . GLY A 1 299 ? -6.117 64.964 37.432 1.00 15.67 299 GLY A N 1
ATOM 2311 C CA . GLY A 1 299 ? -5.803 65.954 36.409 1.00 16.81 299 GLY A CA 1
ATOM 2312 C C . GLY A 1 299 ? -4.338 66.256 36.193 1.00 16.28 299 GLY A C 1
ATOM 2313 O O . GLY A 1 299 ? -3.983 67.378 35.834 1.00 18.34 299 GLY A O 1
ATOM 2314 N N . ARG A 1 300 ? -3.491 65.250 36.384 1.00 15.69 300 ARG A N 1
ATOM 2315 C CA . ARG A 1 300 ? -2.059 65.461 36.238 1.00 15.48 300 ARG A CA 1
ATOM 2316 C C . ARG A 1 300 ? -1.580 65.236 34.811 1.00 15.39 300 ARG A C 1
ATOM 2317 O O . ARG A 1 300 ? -0.523 65.735 34.449 1.00 17.05 300 ARG A O 1
ATOM 2325 N N . ALA A 1 301 ? -2.356 64.520 34.000 1.00 14.94 301 ALA A N 1
ATOM 2326 C CA . ALA A 1 301 ? -1.976 64.249 32.613 1.00 14.18 301 ALA A CA 1
ATOM 2327 C C . ALA A 1 301 ? -3.193 63.742 31.864 1.00 14.99 301 ALA A C 1
ATOM 2328 O O . ALA A 1 301 ? -4.202 63.409 32.507 1.00 15.58 301 ALA A O 1
ATOM 2330 N N . ASP A 1 302 ? -3.098 63.641 30.535 1.00 14.28 302 ASP A N 1
ATOM 2331 C CA . ASP A 1 302 ? -4.207 63.158 29.710 1.00 13.89 302 ASP A CA 1
ATOM 2332 C C . ASP A 1 302 ? -4.012 61.757 29.161 1.00 13.73 302 ASP A C 1
ATOM 2333 O O . ASP A 1 302 ? -4.960 61.048 28.864 1.00 14.68 302 ASP A O 1
ATOM 2338 N N . LEU A 1 303 ? -2.759 61.364 28.983 1.00 12.92 303 LEU A N 1
ATOM 2339 C CA . LEU A 1 303 ? -2.417 60.023 28.492 1.00 13.76 303 LEU A CA 1
ATOM 2340 C C . LEU A 1 303 ? -1.361 59.453 29.421 1.00 12.40 303 LEU A C 1
ATOM 2341 O O . LEU A 1 303 ? -0.558 60.209 29.979 1.00 13.15 303 LEU A O 1
ATOM 2346 N N . ILE A 1 304 ? -1.389 58.142 29.612 1.00 12.35 304 ILE A N 1
ATOM 2347 C CA . ILE A 1 304 ? -0.428 57.448 30.463 1.00 11.82 304 ILE A CA 1
ATOM 2348 C C . ILE A 1 304 ? 0.493 56.601 29.580 1.00 12.40 304 ILE A C 1
ATOM 2349 O O . ILE A 1 304 ? 0.084 55.625 28.972 1.00 13.08 304 ILE A O 1
ATOM 2354 N N . PHE A 1 305 ? 1.761 57.027 29.506 1.00 11.95 305 PHE A N 1
ATOM 2355 C CA . PHE A 1 305 ? 2.794 56.323 28.726 1.00 12.42 305 PHE A CA 1
ATOM 2356 C C . PHE A 1 305 ? 3.450 55.253 29.626 1.00 12.13 305 PHE A C 1
ATOM 2357 O O . PHE A 1 305 ? 3.890 55.541 30.756 1.00 13.08 305 PHE A O 1
ATOM 2365 N N . ILE A 1 306 ? 3.491 54.038 29.099 1.00 12.11 306 ILE A N 1
ATOM 2366 C CA . ILE A 1 306 ? 4.027 52.871 29.782 1.00 12.87 306 ILE A CA 1
ATOM 2367 C C . ILE A 1 306 ? 5.164 52.306 28.941 1.00 12.87 306 ILE A C 1
ATOM 2368 O O . ILE A 1 306 ? 5.001 52.016 27.745 1.00 12.43 306 ILE A O 1
ATOM 2373 N N . GLY A 1 307 ? 6.328 52.168 29.579 1.00 12.06 307 GLY A N 1
ATOM 2374 C CA . GLY A 1 307 ? 7.499 51.615 28.913 1.00 11.82 307 GLY A CA 1
ATOM 2375 C C . GLY A 1 307 ? 7.839 50.235 29.399 1.00 11.32 307 GLY A C 1
ATOM 2376 O O . GLY A 1 307 ? 7.336 49.237 28.883 1.00 12.37 307 GLY A O 1
ATOM 2377 N N . ARG A 1 308 ? 8.700 50.152 30.403 1.00 11.85 308 ARG A N 1
ATOM 2378 C CA . ARG A 1 308 ? 9.166 48.853 30.873 1.00 12.23 308 ARG A CA 1
ATOM 2379 C C . ARG A 1 308 ? 8.080 47.882 31.333 1.00 12.05 308 ARG A C 1
ATOM 2380 O O . ARG A 1 308 ? 8.249 46.670 31.147 1.00 12.43 308 ARG A O 1
ATOM 2388 N N . GLU A 1 309 ? 6.966 48.368 31.894 1.00 12.44 309 GLU A N 1
ATOM 2389 C CA . GLU A 1 309 ? 5.967 47.397 32.290 1.00 11.76 309 GLU A CA 1
ATOM 2390 C C . GLU A 1 309 ? 5.369 46.680 31.081 1.00 12.31 309 GLU A C 1
ATOM 2391 O O . GLU A 1 309 ? 4.949 45.533 31.207 1.00 13.21 309 GLU A O 1
ATOM 2397 N N . LEU A 1 310 ? 5.349 47.326 29.917 1.00 11.99 310 LEU A N 1
ATOM 2398 C CA . LEU A 1 310 ? 4.845 46.664 28.705 1.00 12.57 310 LEU A CA 1
ATOM 2399 C C . LEU A 1 310 ? 5.890 45.698 28.136 1.00 12.80 310 LEU A C 1
ATOM 2400 O O . LEU A 1 310 ? 5.567 44.892 27.245 1.00 14.54 310 LEU A O 1
ATOM 2405 N N . LEU A 1 311 ? 7.154 45.810 28.588 1.00 12.90 311 LEU A N 1
ATOM 2406 C CA . LEU A 1 311 ? 8.154 44.824 28.189 1.00 13.30 311 LEU A CA 1
ATOM 2407 C C . LEU A 1 311 ? 7.987 43.554 29.048 1.00 13.04 311 LEU A C 1
ATOM 2408 O O . LEU A 1 311 ? 8.279 42.447 28.595 1.00 14.26 311 LEU A O 1
ATOM 2413 N N . ARG A 1 312 ? 7.548 43.741 30.299 1.00 12.79 312 ARG A N 1
ATOM 2414 C CA . ARG A 1 312 ? 7.318 42.635 31.210 1.00 13.69 312 ARG A CA 1
ATOM 2415 C C . ARG A 1 312 ? 5.952 41.980 30.966 1.00 13.70 312 ARG A C 1
ATOM 2416 O O . ARG A 1 312 ? 5.809 40.769 31.086 1.00 14.28 312 ARG A O 1
ATOM 2424 N N . ASP A 1 313 ? 4.962 42.810 30.644 1.00 14.14 313 ASP A N 1
ATOM 2425 C CA . ASP A 1 313 ? 3.568 42.375 30.468 1.00 14.72 313 ASP A CA 1
ATOM 2426 C C . ASP A 1 313 ? 2.968 43.078 29.257 1.00 13.40 313 ASP A C 1
ATOM 2427 O O . ASP A 1 313 ? 2.393 44.153 29.378 1.00 14.34 313 ASP A O 1
ATOM 2432 N N . PRO A 1 314 ? 3.078 42.462 28.078 1.00 14.42 314 PRO A N 1
ATOM 2433 C CA . PRO A 1 314 ? 2.530 43.057 26.863 1.00 14.58 314 PRO A CA 1
ATOM 2434 C C . PRO A 1 314 ? 1.013 43.249 26.944 1.00 13.40 314 PRO A C 1
ATOM 2435 O O . PRO A 1 314 ? 0.461 44.080 26.237 1.00 14.19 314 PRO A O 1
ATOM 2439 N N . PHE A 1 315 ? 0.370 42.504 27.848 1.00 13.47 315 PHE A N 1
ATOM 2440 C CA . PHE A 1 315 ? -1.080 42.596 28.010 1.00 13.20 315 PHE A CA 1
ATOM 2441 C C . PHE A 1 315 ? -1.441 43.400 29.274 1.00 14.25 315 PHE A C 1
ATOM 2442 O O . PHE A 1 315 ? -2.443 43.151 29.960 1.00 14.01 315 PHE A O 1
ATOM 2450 N N . PHE A 1 316 ? -0.604 44.396 29.565 1.00 13.40 316 PHE A N 1
ATOM 2451 C CA . PHE A 1 316 ? -0.814 45.317 30.686 1.00 12.88 316 PHE A CA 1
ATOM 2452 C C . PHE A 1 316 ? -2.250 45.863 30.715 1.00 13.45 316 PHE A C 1
ATOM 2453 O O . PHE A 1 316 ? -2.801 46.037 31.799 1.00 14.28 316 PHE A O 1
ATOM 2461 N N . ALA A 1 317 ? -2.861 46.141 29.560 1.00 14.12 317 ALA A N 1
ATOM 2462 C CA . ALA A 1 317 ? -4.223 46.686 29.565 1.00 14.98 317 ALA A CA 1
ATOM 2463 C C . ALA A 1 317 ? -5.174 45.743 30.301 1.00 14.48 317 ALA A C 1
ATOM 2464 O O . ALA A 1 317 ? -6.050 46.203 31.066 1.00 14.95 317 ALA A O 1
ATOM 2466 N N . ARG A 1 318 ? -5.030 44.435 30.084 1.00 14.03 318 ARG A N 1
ATOM 2467 C CA . ARG A 1 318 ? -5.894 43.482 30.763 1.00 16.00 318 ARG A CA 1
ATOM 2468 C C . ARG A 1 318 ? -5.586 43.489 32.255 1.00 15.81 318 ARG A C 1
ATOM 2469 O O . ARG A 1 318 ? -6.481 43.517 33.093 1.00 16.44 318 ARG A O 1
ATOM 2477 N N . THR A 1 319 ? -4.308 43.476 32.603 1.00 14.54 319 THR A N 1
ATOM 2478 C CA . THR A 1 319 ? -3.907 43.468 33.997 1.00 15.54 319 THR A CA 1
ATOM 2479 C C . THR A 1 319 ? -4.452 44.697 34.735 1.00 14.99 319 THR A C 1
ATOM 2480 O O . THR A 1 319 ? -4.978 44.589 35.858 1.00 15.95 319 THR A O 1
ATOM 2484 N N . ALA A 1 320 ? -4.329 45.860 34.105 1.00 14.57 320 ALA A N 1
ATOM 2485 C CA . ALA A 1 320 ? -4.800 47.110 34.683 1.00 14.85 320 ALA A CA 1
ATOM 2486 C C . ALA A 1 320 ? -6.323 47.100 34.828 1.00 15.03 320 ALA A C 1
ATOM 2487 O O . ALA A 1 320 ? -6.841 47.597 35.827 1.00 16.71 320 ALA A O 1
ATOM 2489 N N . ALA A 1 321 ? -7.038 46.555 33.844 1.00 15.98 321 ALA A N 1
ATOM 2490 C CA . ALA A 1 321 ? -8.490 46.492 33.952 1.00 16.76 321 ALA A CA 1
ATOM 2491 C C . ALA A 1 321 ? -8.859 45.633 35.160 1.00 17.97 321 ALA A C 1
ATOM 2492 O O . ALA A 1 321 ? -9.758 45.993 35.933 1.00 20.00 321 ALA A O 1
ATOM 2494 N N . LYS A 1 322 ? -8.162 44.523 35.360 1.00 18.16 322 LYS A N 1
ATOM 2495 C CA . LYS A 1 322 ? -8.435 43.659 36.515 1.00 21.52 322 LYS A CA 1
ATOM 2496 C C . LYS A 1 322 ? -8.149 44.393 37.822 1.00 21.42 322 LYS A C 1
ATOM 2497 O O . LYS A 1 322 ? -8.950 44.335 38.772 1.00 21.97 322 LYS A O 1
ATOM 2503 N N . GLN A 1 323 ? -7.011 45.083 37.887 1.00 20.86 323 GLN A N 1
ATOM 2504 C CA . GLN A 1 323 ? -6.636 45.842 39.083 1.00 22.09 323 GLN A CA 1
ATOM 2505 C C . GLN A 1 323 ? -7.697 46.887 39.438 1.00 21.85 323 GLN A C 1
ATOM 2506 O O . GLN A 1 323 ? -7.950 47.151 40.623 1.00 23.44 323 GLN A O 1
ATOM 2512 N N . LEU A 1 324 ? -8.315 47.478 38.419 1.00 20.38 324 LEU A N 1
ATOM 2513 C CA . LEU A 1 324 ? -9.328 48.510 38.610 1.00 19.88 324 LEU A CA 1
ATOM 2514 C C . LEU A 1 324 ? -10.740 47.912 38.694 1.00 20.12 324 LEU A C 1
ATOM 2515 O O . LEU A 1 324 ? -11.724 48.640 38.692 1.00 20.16 324 LEU A O 1
ATOM 2520 N N . ASN A 1 325 ? -10.822 46.591 38.749 1.00 21.87 325 ASN A N 1
ATOM 2521 C CA . ASN A 1 325 ? -12.108 45.885 38.835 1.00 23.89 325 ASN A CA 1
ATOM 2522 C C . ASN A 1 325 ? -13.084 46.363 37.761 1.00 23.39 325 ASN A C 1
ATOM 2523 O O . ASN A 1 325 ? -14.238 46.691 38.043 1.00 23.94 325 ASN A O 1
ATOM 2528 N N . THR A 1 326 ? -12.616 46.409 36.514 1.00 22.81 326 THR A N 1
ATOM 2529 C CA . THR A 1 326 ? -13.458 46.835 35.410 1.00 22.52 326 THR A CA 1
ATOM 2530 C C . THR A 1 326 ? -13.273 45.873 34.247 1.00 23.86 326 THR A C 1
ATOM 2531 O O . THR A 1 326 ? -12.405 45.009 34.286 1.00 25.92 326 THR A O 1
ATOM 2535 N N . GLU A 1 327 ? -14.105 46.006 33.228 1.00 24.32 327 GLU A N 1
ATOM 2536 C CA . GLU A 1 327 ? -14.032 45.111 32.076 1.00 25.48 327 GLU A CA 1
ATOM 2537 C C . GLU A 1 327 ? -13.674 45.847 30.803 1.00 23.18 327 GLU A C 1
ATOM 2538 O O . GLU A 1 327 ? -14.090 46.981 30.614 1.00 23.13 327 GLU A O 1
ATOM 2544 N N . ILE A 1 328 ? -12.910 45.192 29.931 1.00 20.80 328 ILE A N 1
ATOM 2545 C CA . ILE A 1 328 ? -12.557 45.773 28.640 1.00 19.61 328 ILE A CA 1
ATOM 2546 C C . ILE A 1 328 ? -12.678 44.674 27.592 1.00 17.56 328 ILE A C 1
ATOM 2547 O O . ILE A 1 328 ? -12.603 43.491 27.911 1.00 17.75 328 ILE A O 1
ATOM 2552 N N . PRO A 1 329 ? -12.912 45.054 26.334 1.00 17.98 329 PRO A N 1
ATOM 2553 C CA . PRO A 1 329 ? -13.033 44.047 25.280 1.00 18.08 329 PRO A CA 1
ATOM 2554 C C . PRO A 1 329 ? -11.716 43.308 25.123 1.00 17.55 329 PRO A C 1
ATOM 2555 O O . PRO A 1 329 ? -10.640 43.902 25.230 1.00 17.82 329 PRO A O 1
ATOM 2559 N N . ALA A 1 330 ? -11.815 42.020 24.866 1.00 17.26 330 ALA A N 1
ATOM 2560 C CA . ALA A 1 330 ? -10.643 41.186 24.640 1.00 16.84 330 ALA A CA 1
ATOM 2561 C C . ALA A 1 330 ? -10.445 41.001 23.141 1.00 16.95 330 ALA A C 1
ATOM 2562 O O . ALA A 1 330 ? -11.371 41.179 22.351 1.00 18.38 330 ALA A O 1
ATOM 2564 N N . PRO A 1 331 ? -9.207 40.715 22.709 1.00 16.17 331 PRO A N 1
ATOM 2565 C CA . PRO A 1 331 ? -9.038 40.483 21.273 1.00 16.22 331 PRO A CA 1
ATOM 2566 C C . PRO A 1 331 ? -9.945 39.239 21.033 1.00 16.20 331 PRO A C 1
ATOM 2567 O O . PRO A 1 331 ? -10.008 38.328 21.873 1.00 15.91 331 PRO A O 1
ATOM 2571 N N . VAL A 1 332 ? -10.644 39.182 19.907 1.00 17.51 332 VAL A N 1
ATOM 2572 C CA . VAL A 1 332 ? -11.579 38.089 19.686 1.00 18.52 332 VAL A CA 1
ATOM 2573 C C . VAL A 1 332 ? -10.988 36.686 19.827 1.00 16.55 332 VAL A C 1
ATOM 2574 O O . VAL A 1 332 ? -11.614 35.775 20.381 1.00 17.64 332 VAL A O 1
ATOM 2578 N N . GLN A 1 333 ? -9.754 36.522 19.372 1.00 15.52 333 GLN A N 1
ATOM 2579 C CA . GLN A 1 333 ? -9.131 35.201 19.429 1.00 14.48 333 GLN A CA 1
ATOM 2580 C C . GLN A 1 333 ? -8.854 34.691 20.828 1.00 13.27 333 GLN A C 1
ATOM 2581 O O . GLN A 1 333 ? -8.658 33.492 21.006 1.00 14.69 333 GLN A O 1
ATOM 2587 N N . TYR A 1 334 ? -8.835 35.604 21.804 1.00 12.93 334 TYR A N 1
ATOM 2588 C CA . TYR A 1 334 ? -8.521 35.226 23.170 1.00 13.33 334 TYR A CA 1
ATOM 2589 C C . TYR A 1 334 ? -9.689 35.263 24.138 1.00 15.17 334 TYR A C 1
ATOM 2590 O O . TYR A 1 334 ? -9.488 35.248 25.350 1.00 15.02 334 TYR A O 1
ATOM 2599 N N . GLU A 1 335 ? -10.916 35.294 23.618 1.00 17.10 335 GLU A N 1
ATOM 2600 C CA . GLU A 1 335 ? -12.060 35.213 24.502 1.00 22.34 335 GLU A CA 1
ATOM 2601 C C . GLU A 1 335 ? -12.354 34.030 25.474 1.00 22.20 335 GLU A C 1
ATOM 2602 O O . GLU A 1 335 ? -13.274 34.123 26.252 1.00 26.05 335 GLU A O 1
ATOM 2608 N N . ARG A 1 336 ? -11.613 32.950 25.485 1.00 19.71 336 ARG A N 1
ATOM 2609 C CA . ARG A 1 336 ? -12.000 31.812 26.364 1.00 20.81 336 ARG A CA 1
ATOM 2610 C C . ARG A 1 336 ? -10.761 31.924 27.262 1.00 18.57 336 ARG A C 1
ATOM 2611 O O . ARG A 1 336 ? -10.603 31.087 28.117 1.00 19.55 336 ARG A O 1
ATOM 2619 N N . GLY A 1 337 ? -9.926 32.960 27.116 1.00 17.23 337 GLY A N 1
ATOM 2620 C CA . GLY A 1 337 ? -8.806 33.089 28.038 1.00 16.76 337 GLY A CA 1
ATOM 2621 C C . GLY A 1 337 ? -8.835 34.370 28.875 1.00 15.64 337 GLY A C 1
ATOM 2622 O O . GLY A 1 337 ? -8.541 34.355 30.068 1.00 15.78 337 GLY A O 1
ATOM 2623 N N . TRP A 1 338 ? -9.199 35.491 28.270 1.00 15.40 338 TRP A N 1
ATOM 2624 C CA . TRP A 1 338 ? -9.209 36.765 28.996 1.00 16.66 338 TRP A CA 1
ATOM 2625 C C . TRP A 1 338 ? -10.305 36.929 30.026 1.00 17.95 338 TRP A C 1
ATOM 2626 O O . TRP A 1 338 ? -10.102 37.753 30.938 1.00 19.31 338 TRP A O 1
ATOM 2638 N N . ALA B 1 2 ? 18.916 24.265 40.061 1.00 35.80 2 ALA B N 1
ATOM 2639 C CA . ALA B 1 2 ? 17.894 25.321 39.841 1.00 34.01 2 ALA B CA 1
ATOM 2640 C C . ALA B 1 2 ? 16.491 24.734 39.902 1.00 31.86 2 ALA B C 1
ATOM 2641 O O . ALA B 1 2 ? 16.236 23.763 40.612 1.00 32.99 2 ALA B O 1
ATOM 2643 N N . ARG B 1 3 ? 15.574 25.340 39.160 1.00 26.62 3 ARG B N 1
ATOM 2644 C CA . ARG B 1 3 ? 14.205 24.858 39.134 1.00 21.33 3 ARG B CA 1
ATOM 2645 C C . ARG B 1 3 ? 14.089 23.920 37.951 1.00 18.90 3 ARG B C 1
ATOM 2646 O O . ARG B 1 3 ? 14.575 24.221 36.862 1.00 18.00 3 ARG B O 1
ATOM 2654 N N . LYS B 1 4 ? 13.454 22.775 38.156 1.00 17.64 4 LYS B N 1
ATOM 2655 C CA . LYS B 1 4 ? 13.294 21.809 37.092 1.00 16.69 4 LYS B CA 1
ATOM 2656 C C . LYS B 1 4 ? 12.559 22.392 35.869 1.00 15.36 4 LYS B C 1
ATOM 2657 O O . LYS B 1 4 ? 12.876 22.039 34.724 1.00 15.15 4 LYS B O 1
ATOM 2663 N N . LEU B 1 5 ? 11.590 23.275 36.126 1.00 14.78 5 LEU B N 1
ATOM 2664 C CA . LEU B 1 5 ? 10.815 23.898 35.046 1.00 14.54 5 LEU B CA 1
ATOM 2665 C C . LEU B 1 5 ? 11.728 24.620 34.061 1.00 13.96 5 LEU B C 1
ATOM 2666 O O . LEU B 1 5 ? 11.427 24.731 32.872 1.00 14.28 5 LEU B O 1
ATOM 2671 N N . PHE B 1 6 ? 12.865 25.102 34.568 1.00 15.14 6 PHE B N 1
ATOM 2672 C CA . PHE B 1 6 ? 13.795 25.847 33.728 1.00 15.59 6 PHE B CA 1
ATOM 2673 C C . PHE B 1 6 ? 15.096 25.121 33.443 1.00 17.16 6 PHE B C 1
ATOM 2674 O O . PHE B 1 6 ? 16.102 25.740 33.119 1.00 19.62 6 PHE B O 1
ATOM 2682 N N . THR B 1 7 ? 15.057 23.805 33.537 1.00 17.36 7 THR B N 1
ATOM 2683 C CA . THR B 1 7 ? 16.214 22.981 33.226 1.00 20.00 7 THR B CA 1
ATOM 2684 C C . THR B 1 7 ? 15.967 22.376 31.838 1.00 20.04 7 THR B C 1
ATOM 2685 O O . THR B 1 7 ? 14.849 21.971 31.499 1.00 19.38 7 THR B O 1
ATOM 2689 N N . PRO B 1 8 ? 17.007 22.331 31.000 1.00 21.77 8 PRO B N 1
ATOM 2690 C CA . PRO B 1 8 ? 16.830 21.764 29.656 1.00 21.62 8 PRO B CA 1
ATOM 2691 C C . PRO B 1 8 ? 16.467 20.289 29.680 1.00 21.63 8 PRO B C 1
ATOM 2692 O O . PRO B 1 8 ? 16.731 19.582 30.654 1.00 23.33 8 PRO B O 1
ATOM 2696 N N . ILE B 1 9 ? 15.837 19.828 28.607 1.00 21.53 9 ILE B N 1
ATOM 2697 C CA . ILE B 1 9 ? 15.489 18.433 28.459 1.00 22.01 9 ILE B CA 1
ATOM 2698 C C . ILE B 1 9 ? 15.710 18.060 26.989 1.00 21.89 9 ILE B C 1
ATOM 2699 O O . ILE B 1 9 ? 15.432 18.856 26.093 1.00 20.66 9 ILE B O 1
ATOM 2704 N N . THR B 1 10 ? 16.229 16.864 26.737 1.00 21.86 10 THR B N 1
ATOM 2705 C CA . THR B 1 10 ? 16.467 16.423 25.366 1.00 24.07 10 THR B CA 1
ATOM 2706 C C . THR B 1 10 ? 15.559 15.262 24.967 1.00 25.00 10 THR B C 1
ATOM 2707 O O . THR B 1 10 ? 15.455 14.275 25.686 1.00 24.94 10 THR B O 1
ATOM 2711 N N . ILE B 1 11 ? 14.911 15.409 23.812 1.00 25.91 11 ILE B N 1
ATOM 2712 C CA . ILE B 1 11 ? 14.030 14.393 23.227 1.00 28.57 11 ILE B CA 1
ATOM 2713 C C . ILE B 1 11 ? 14.561 14.187 21.804 1.00 30.18 11 ILE B C 1
ATOM 2714 O O . ILE B 1 11 ? 14.505 15.097 20.969 1.00 29.12 11 ILE B O 1
ATOM 2719 N N . LYS B 1 12 ? 15.095 12.997 21.525 1.00 33.90 12 LYS B N 1
ATOM 2720 C CA . LYS B 1 12 ? 15.698 12.718 20.217 1.00 37.93 12 LYS B CA 1
ATOM 2721 C C . LYS B 1 12 ? 16.863 13.697 20.066 1.00 38.98 12 LYS B C 1
ATOM 2722 O O . LYS B 1 12 ? 17.629 13.896 21.003 1.00 39.90 12 LYS B O 1
ATOM 2728 N N . ASP B 1 13 ? 17.009 14.318 18.903 1.00 40.22 13 ASP B N 1
ATOM 2729 C CA . ASP B 1 13 ? 18.092 15.279 18.739 1.00 40.54 13 ASP B CA 1
ATOM 2730 C C . ASP B 1 13 ? 17.583 16.696 18.983 1.00 37.96 13 ASP B C 1
ATOM 2731 O O . ASP B 1 13 ? 18.097 17.658 18.410 1.00 39.42 13 ASP B O 1
ATOM 2744 N N . THR B 1 15 ? 16.798 19.583 21.894 1.00 22.33 15 THR B N 1
ATOM 2745 C CA . THR B 1 15 ? 16.950 20.016 23.271 1.00 20.92 15 THR B CA 1
ATOM 2746 C C . THR B 1 15 ? 16.092 21.251 23.494 1.00 19.34 15 THR B C 1
ATOM 2747 O O . THR B 1 15 ? 16.185 22.226 22.756 1.00 19.07 15 THR B O 1
ATOM 2751 N N . LEU B 1 16 ? 15.222 21.175 24.495 1.00 17.85 16 LEU B N 1
ATOM 2752 C CA . LEU B 1 16 ? 14.367 22.298 24.848 1.00 16.69 16 LEU B CA 1
ATOM 2753 C C . LEU B 1 16 ? 15.066 23.046 25.971 1.00 16.61 16 LEU B C 1
ATOM 2754 O O . LEU B 1 16 ? 15.640 22.409 26.866 1.00 17.42 16 LEU B O 1
ATOM 2759 N N . LYS B 1 17 ? 15.020 24.374 25.947 1.00 16.08 17 LYS B N 1
ATOM 2760 C CA . LYS B 1 17 ? 15.713 25.146 26.981 1.00 16.90 17 LYS B CA 1
ATOM 2761 C C . LYS B 1 17 ? 14.996 25.198 28.323 1.00 16.31 17 LYS B C 1
ATOM 2762 O O . LYS B 1 17 ? 15.595 25.541 29.345 1.00 16.91 17 LYS B O 1
ATOM 2768 N N . ASN B 1 18 ? 13.695 24.910 28.317 1.00 14.68 18 ASN B N 1
ATOM 2769 C CA . ASN B 1 18 ? 12.930 24.827 29.551 1.00 14.22 18 ASN B CA 1
ATOM 2770 C C . ASN B 1 18 ? 11.790 23.845 29.282 1.00 13.58 18 ASN B C 1
ATOM 2771 O O . ASN B 1 18 ? 11.696 23.307 28.177 1.00 14.57 18 ASN B O 1
ATOM 2776 N N . ARG B 1 19 ? 10.952 23.605 30.288 1.00 12.68 19 ARG B N 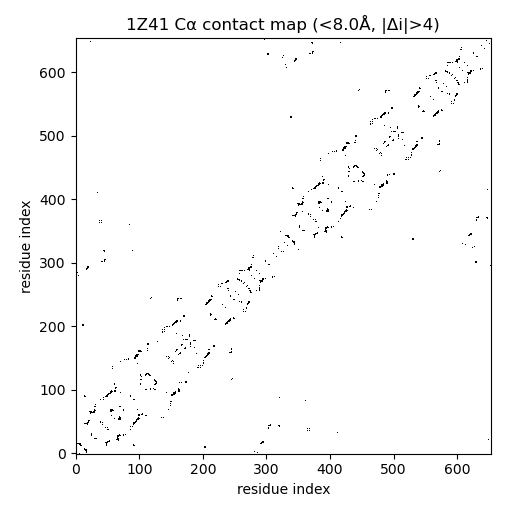1
ATOM 2777 C CA . ARG B 1 19 ? 9.917 22.586 30.154 1.00 14.15 19 ARG B CA 1
ATOM 2778 C C . ARG B 1 19 ? 8.524 23.126 29.977 1.00 13.67 19 ARG B C 1
ATOM 2779 O O . ARG B 1 19 ? 7.550 22.381 30.158 1.00 14.05 19 ARG B O 1
ATOM 2787 N N . ILE B 1 20 ? 8.437 24.387 29.574 1.00 12.69 20 ILE B N 1
ATOM 2788 C CA . ILE B 1 20 ? 7.158 25.048 29.301 1.00 13.36 20 ILE B CA 1
ATOM 2789 C C . ILE B 1 20 ? 6.822 24.896 27.810 1.00 12.72 20 ILE B C 1
ATOM 2790 O O . ILE B 1 20 ? 7.625 25.230 26.911 1.00 12.23 20 ILE B O 1
ATOM 2795 N N . VAL B 1 21 ? 5.619 24.390 27.558 1.00 12.74 21 VAL B N 1
ATOM 2796 C CA . VAL B 1 21 ? 5.110 24.186 26.196 1.00 12.63 21 VAL B CA 1
ATOM 2797 C C . VAL B 1 21 ? 3.830 25.001 25.982 1.00 11.95 21 VAL B C 1
ATOM 2798 O O . VAL B 1 21 ? 2.954 25.006 26.860 1.00 12.58 21 VAL B O 1
ATOM 2810 N N . SER B 1 23 ? 0.552 25.011 24.586 1.00 12.04 23 SER B N 1
ATOM 2811 C CA . SER B 1 23 ? -0.414 24.017 24.125 1.00 10.83 23 SER B CA 1
ATOM 2812 C C . SER B 1 23 ? -1.065 24.491 22.820 1.00 10.96 23 SER B C 1
ATOM 2813 O O . SER B 1 23 ? -1.333 25.673 22.640 1.00 12.03 23 SER B O 1
ATOM 2816 N N . PRO B 1 24 ? -1.320 23.551 21.894 1.00 12.08 24 PRO B N 1
ATOM 2817 C CA . PRO B 1 24 ? -1.959 23.966 20.631 1.00 10.88 24 PRO B CA 1
ATOM 2818 C C . PRO B 1 24 ? -3.339 24.597 20.865 1.00 11.93 24 PRO B C 1
ATOM 2819 O O . PRO B 1 24 ? -4.160 24.036 21.604 1.00 12.11 24 PRO B O 1
ATOM 2831 N N . CYS B 1 26 ? -6.383 26.626 18.572 1.00 12.20 26 CYS B N 1
ATOM 2832 C CA . CYS B 1 26 ? -6.967 27.175 17.347 1.00 13.33 26 CYS B CA 1
ATOM 2833 C C . CYS B 1 26 ? -7.268 28.656 17.478 1.00 13.16 26 CYS B C 1
ATOM 2834 O O . CYS B 1 26 ? -7.802 29.111 18.503 1.00 13.15 26 CYS B O 1
ATOM 2845 N N . TYR B 1 28 ? -8.813 30.316 14.658 1.00 13.97 28 TYR B N 1
ATOM 2846 C CA . TYR B 1 28 ? -9.932 30.594 13.741 1.00 16.10 28 TYR B CA 1
ATOM 2847 C C . TYR B 1 28 ? -9.658 31.886 12.978 1.00 15.54 28 TYR B C 1
ATOM 2848 O O . TYR B 1 28 ? -10.537 32.740 12.815 1.00 17.77 28 TYR B O 1
ATOM 2857 N N . SER B 1 29 ? -8.433 32.006 12.484 1.00 15.27 29 SER B N 1
ATOM 2858 C CA . SER B 1 29 ? -8.004 33.222 11.819 1.00 16.93 29 SER B CA 1
ATOM 2859 C C . SER B 1 29 ? -7.535 33.124 10.368 1.00 17.01 29 SER B C 1
ATOM 2860 O O . SER B 1 29 ? -6.988 34.094 9.836 1.00 18.75 29 SER B O 1
ATOM 2863 N N . SER B 1 30 ? -7.735 31.975 9.728 1.00 17.53 30 SER B N 1
ATOM 2864 C CA . SER B 1 30 ? -7.378 31.834 8.306 1.00 18.71 30 SER B CA 1
ATOM 2865 C C . SER B 1 30 ? -8.617 32.347 7.552 1.00 20.14 30 SER B C 1
ATOM 2866 O O . SER B 1 30 ? -9.460 31.576 7.070 1.00 18.70 30 SER B O 1
ATOM 2869 N N . HIS B 1 31 ? -8.706 33.671 7.456 1.00 22.75 31 HIS B N 1
ATOM 2870 C CA . HIS B 1 31 ? -9.862 34.341 6.871 1.00 25.76 31 HIS B CA 1
ATOM 2871 C C . HIS B 1 31 ? -10.253 34.020 5.432 1.00 25.50 31 HIS B C 1
ATOM 2872 O O . HIS B 1 31 ? -11.441 34.073 5.093 1.00 25.81 31 HIS B O 1
ATOM 2879 N N . GLU B 1 32 ? -9.278 33.664 4.603 1.00 25.17 32 GLU B N 1
ATOM 2880 C CA . GLU B 1 32 ? -9.558 33.327 3.202 1.00 25.91 32 GLU B CA 1
ATOM 2881 C C . GLU B 1 32 ? -10.039 31.882 3.040 1.00 24.14 32 GLU B C 1
ATOM 2882 O O . GLU B 1 32 ? -10.241 31.416 1.918 1.00 24.11 32 GLU B O 1
ATOM 2888 N N . LYS B 1 33 ? -10.212 31.176 4.159 1.00 21.76 33 LYS B N 1
ATOM 2889 C CA . LYS B 1 33 ? -10.697 29.802 4.160 1.00 21.27 33 LYS B CA 1
ATOM 2890 C C . LYS B 1 33 ? -9.863 28.827 3.337 1.00 18.58 33 LYS B C 1
ATOM 2891 O O . LYS B 1 33 ? -10.373 27.822 2.844 1.00 19.23 33 LYS B O 1
ATOM 2897 N N . ASP B 1 34 ? -8.565 29.101 3.254 1.00 18.89 34 ASP B N 1
ATOM 2898 C CA . ASP B 1 34 ? -7.660 28.261 2.480 1.00 18.68 34 ASP B CA 1
ATOM 2899 C C . ASP B 1 34 ? -6.590 27.588 3.330 1.00 17.70 34 ASP B C 1
ATOM 2900 O O . ASP B 1 34 ? -5.641 27.017 2.799 1.00 16.69 34 ASP B O 1
ATOM 2905 N N . GLY B 1 35 ? -6.745 27.676 4.647 1.00 17.30 35 GLY B N 1
ATOM 2906 C CA . GLY B 1 35 ? -5.792 27.068 5.565 1.00 16.15 35 GLY B CA 1
ATOM 2907 C C . GLY B 1 35 ? -4.462 27.787 5.714 1.00 16.28 35 GLY B C 1
ATOM 2908 O O . GLY B 1 35 ? -3.599 27.322 6.452 1.00 15.76 35 GLY B O 1
ATOM 2909 N N . LYS B 1 36 ? -4.276 28.915 5.042 1.00 16.60 36 LYS B N 1
ATOM 2910 C CA . LYS B 1 36 ? -3.010 29.622 5.118 1.00 17.69 36 LYS B CA 1
ATOM 2911 C C . LYS B 1 36 ? -2.830 30.501 6.345 1.00 17.54 36 LYS B C 1
ATOM 2912 O O . LYS B 1 36 ? -3.791 30.930 6.959 1.00 17.67 36 LYS B O 1
ATOM 2918 N N . LEU B 1 37 ? -1.569 30.744 6.686 1.00 17.43 37 LEU B N 1
ATOM 2919 C CA . LEU B 1 37 ? -1.212 31.625 7.801 1.00 17.41 37 LEU B CA 1
ATOM 2920 C C . LEU B 1 37 ? -1.474 33.084 7.426 1.00 18.64 37 LEU B C 1
ATOM 2921 O O . LEU B 1 37 ? -1.476 33.452 6.239 1.00 19.19 37 LEU B O 1
ATOM 2926 N N . THR B 1 38 ? -1.695 33.910 8.447 1.00 18.71 38 THR B N 1
ATOM 2927 C CA . THR B 1 38 ? -1.941 35.335 8.269 1.00 19.97 38 THR B CA 1
ATOM 2928 C C . THR B 1 38 ? -1.010 36.098 9.217 1.00 20.69 38 THR B C 1
ATOM 2929 O O . THR B 1 38 ? -0.373 35.506 10.101 1.00 19.60 38 THR B O 1
ATOM 2933 N N . PRO B 1 39 ? -0.907 37.425 9.046 1.00 20.33 39 PRO B N 1
ATOM 2934 C CA . PRO B 1 39 ? -0.038 38.209 9.923 1.00 20.16 39 PRO B CA 1
ATOM 2935 C C . PRO B 1 39 ? -0.403 38.038 11.407 1.00 18.16 39 PRO B C 1
ATOM 2936 O O . PRO B 1 39 ? 0.470 38.035 12.270 1.00 19.16 39 PRO B O 1
ATOM 2940 N N . PHE B 1 40 ? -1.688 37.887 11.714 1.00 17.07 40 PHE B N 1
ATOM 2941 C CA . PHE B 1 40 ? -2.062 37.696 13.106 1.00 16.54 40 PHE B CA 1
ATOM 2942 C C . PHE B 1 40 ? -1.383 36.449 13.671 1.00 15.48 40 PHE B C 1
ATOM 2943 O O . PHE B 1 40 ? -0.834 36.489 14.776 1.00 15.51 40 PHE B O 1
ATOM 2951 N N . HIS B 1 41 ? -1.416 35.345 12.928 1.00 15.24 41 HIS B N 1
ATOM 2952 C CA . HIS B 1 41 ? -0.806 34.108 13.438 1.00 14.95 41 HIS B CA 1
ATOM 2953 C C . HIS B 1 41 ? 0.666 34.324 13.725 1.00 14.76 41 HIS B C 1
ATOM 2954 O O . HIS B 1 41 ? 1.182 33.841 14.730 1.00 14.77 41 HIS B O 1
ATOM 2969 N N . ALA B 1 43 ? 2.364 37.135 14.564 1.00 14.02 43 ALA B N 1
ATOM 2970 C CA . ALA B 1 43 ? 2.572 37.886 15.797 1.00 13.91 43 ALA B CA 1
ATOM 2971 C C . ALA B 1 43 ? 2.205 37.059 17.034 1.00 14.36 43 ALA B C 1
ATOM 2972 O O . ALA B 1 43 ? 2.902 37.088 18.051 1.00 14.53 43 ALA B O 1
ATOM 2974 N N . HIS B 1 44 ? 1.097 36.336 16.941 1.00 13.81 44 HIS B N 1
ATOM 2975 C CA . HIS B 1 44 ? 0.584 35.506 18.023 1.00 13.93 44 HIS B CA 1
ATOM 2976 C C . HIS B 1 44 ? 1.631 34.480 18.479 1.00 12.97 44 HIS B C 1
ATOM 2977 O O . HIS B 1 44 ? 1.973 34.403 19.660 1.00 13.73 44 HIS B O 1
ATOM 2984 N N . TYR B 1 45 ? 2.161 33.707 17.541 1.00 12.68 45 TYR B N 1
ATOM 2985 C CA . TYR B 1 45 ? 3.156 32.711 17.899 1.00 12.96 45 TYR B CA 1
ATOM 2986 C C . TYR B 1 45 ? 4.543 33.252 18.202 1.00 13.14 45 TYR B C 1
ATOM 2987 O O . TYR B 1 45 ? 5.155 32.842 19.191 1.00 14.39 45 TYR B O 1
ATOM 2996 N N . ILE B 1 46 ? 5.045 34.162 17.376 1.00 13.24 46 ILE B N 1
ATOM 2997 C CA . ILE B 1 46 ? 6.392 34.688 17.597 1.00 12.92 46 ILE B CA 1
ATOM 2998 C C . ILE B 1 46 ? 6.476 35.441 18.921 1.00 13.03 46 ILE B C 1
ATOM 2999 O O . ILE B 1 46 ? 7.507 35.409 19.591 1.00 13.77 46 ILE B O 1
ATOM 3004 N N . SER B 1 47 ? 5.393 36.067 19.362 1.00 13.23 47 SER B N 1
ATOM 3005 C CA . SER B 1 47 ? 5.486 36.791 20.629 1.00 13.63 47 SER B CA 1
ATOM 3006 C C . SER B 1 47 ? 5.748 35.847 21.814 1.00 13.29 47 SER B C 1
ATOM 3007 O O . SER B 1 47 ? 6.412 36.242 22.770 1.00 13.85 47 SER B O 1
ATOM 3010 N N . ARG B 1 48 ? 5.253 34.614 21.771 1.00 13.40 48 ARG B N 1
ATOM 3011 C CA . ARG B 1 48 ? 5.545 33.692 22.871 1.00 13.43 48 ARG B CA 1
ATOM 3012 C C . ARG B 1 48 ? 6.993 33.154 22.783 1.00 13.60 48 ARG B C 1
ATOM 3013 O O . ARG B 1 48 ? 7.524 32.681 23.788 1.00 13.82 48 ARG B O 1
ATOM 3021 N N . ALA B 1 49 ? 7.597 33.212 21.593 1.00 13.64 49 ALA B N 1
ATOM 3022 C CA . ALA B 1 49 ? 8.991 32.815 21.404 1.00 12.92 49 ALA B CA 1
ATOM 3023 C C . ALA B 1 49 ? 9.842 33.952 22.008 1.00 13.74 49 ALA B C 1
ATOM 3024 O O . ALA B 1 49 ? 10.817 33.694 22.739 1.00 13.99 49 ALA B O 1
ATOM 3026 N N . ILE B 1 50 ? 9.475 35.206 21.738 1.00 13.24 50 ILE B N 1
ATOM 3027 C CA . ILE B 1 50 ? 10.166 36.322 22.383 1.00 13.72 50 ILE B CA 1
ATOM 3028 C C . ILE B 1 50 ? 10.004 36.099 23.910 1.00 14.65 50 ILE B C 1
ATOM 3029 O O . ILE B 1 50 ? 10.928 36.345 24.703 1.00 14.06 50 ILE B O 1
ATOM 3034 N N . GLY B 1 51 ? 8.821 35.608 24.300 1.00 13.31 51 GLY B N 1
ATOM 3035 C CA . GLY B 1 51 ? 8.491 35.324 25.684 1.00 14.16 51 GLY B CA 1
ATOM 3036 C C . GLY B 1 51 ? 9.175 34.146 26.353 1.00 12.92 51 GLY B C 1
ATOM 3037 O O . GLY B 1 51 ? 8.860 33.834 27.498 1.00 14.59 51 GLY B O 1
ATOM 3038 N N . GLN B 1 52 ? 10.062 33.456 25.625 1.00 13.09 52 GLN B N 1
ATOM 3039 C CA . GLN B 1 52 ? 10.855 32.358 26.175 1.00 12.99 52 GLN B CA 1
ATOM 3040 C C . GLN B 1 52 ? 10.188 31.008 26.425 1.00 13.73 52 GLN B C 1
ATOM 3041 O O . GLN B 1 52 ? 10.708 30.183 27.184 1.00 14.78 52 GLN B O 1
ATOM 3047 N N . VAL B 1 53 ? 9.068 30.749 25.755 1.00 13.35 53 VAL B N 1
ATOM 3048 C CA . VAL B 1 53 ? 8.441 29.433 25.881 1.00 13.70 53 VAL B CA 1
ATOM 3049 C C . VAL B 1 53 ? 9.396 28.423 25.207 1.00 13.64 53 VAL B C 1
ATOM 3050 O O . VAL B 1 53 ? 9.873 28.649 24.077 1.00 15.00 53 VAL B O 1
ATOM 3054 N N . GLY B 1 54 ? 9.697 27.322 25.883 1.00 12.67 54 GLY B N 1
ATOM 3055 C CA . GLY B 1 54 ? 10.627 26.354 25.318 1.00 13.64 54 GLY B CA 1
ATOM 3056 C C . GLY B 1 54 ? 10.198 25.702 24.023 1.00 13.23 54 GLY B C 1
ATOM 3057 O O . GLY B 1 54 ? 11.004 25.525 23.107 1.00 14.05 54 GLY B O 1
ATOM 3058 N N . LEU B 1 55 ? 8.909 25.381 23.932 1.00 13.45 55 LEU B N 1
ATOM 3059 C CA . LEU B 1 55 ? 8.357 24.706 22.753 1.00 13.29 55 LEU B CA 1
ATOM 3060 C C . LEU B 1 55 ? 6.977 25.257 22.464 1.00 12.99 55 LEU B C 1
ATOM 3061 O O . LEU B 1 55 ? 6.121 25.291 23.359 1.00 13.73 55 LEU B O 1
ATOM 3066 N N . ILE B 1 56 ? 6.781 25.713 21.239 1.00 11.91 56 ILE B N 1
ATOM 3067 C CA . ILE B 1 56 ? 5.505 26.249 20.809 1.00 13.01 56 ILE B CA 1
ATOM 3068 C C . ILE B 1 56 ? 4.855 25.260 19.869 1.00 13.29 56 ILE B C 1
ATOM 3069 O O . ILE B 1 56 ? 5.436 24.920 18.845 1.00 14.09 56 ILE B O 1
ATOM 3074 N N . ILE B 1 57 ? 3.678 24.751 20.216 1.00 13.33 57 ILE B N 1
ATOM 3075 C CA . ILE B 1 57 ? 2.988 23.832 19.308 1.00 13.12 57 ILE B CA 1
ATOM 3076 C C . ILE B 1 57 ? 1.891 24.594 18.577 1.00 12.29 57 ILE B C 1
ATOM 3077 O O . ILE B 1 57 ? 0.970 25.135 19.208 1.00 13.41 57 ILE B O 1
ATOM 3082 N N . VAL B 1 58 ? 2.009 24.664 17.267 1.00 12.65 58 VAL B N 1
ATOM 3083 C CA . VAL B 1 58 ? 1.013 25.322 16.424 1.00 13.30 58 VAL B CA 1
ATOM 3084 C C . VAL B 1 58 ? -0.303 24.510 16.491 1.00 12.67 58 VAL B C 1
ATOM 3085 O O . VAL B 1 58 ? -0.313 23.272 16.546 1.00 13.27 58 VAL B O 1
ATOM 3089 N N . GLU B 1 59 ? -1.395 25.268 16.515 1.00 12.18 59 GLU B N 1
ATOM 3090 C CA . GLU B 1 59 ? -2.780 24.792 16.555 1.00 12.72 59 GLU B CA 1
ATOM 3091 C C . GLU B 1 59 ? -3.107 23.694 15.548 1.00 12.71 59 GLU B C 1
ATOM 3092 O O . GLU B 1 59 ? -2.440 23.549 14.521 1.00 13.08 59 GLU B O 1
ATOM 3098 N N . ALA B 1 60 ? -4.185 22.957 15.846 1.00 12.41 60 ALA B N 1
ATOM 3099 C CA . ALA B 1 60 ? -4.704 21.885 14.980 1.00 13.01 60 ALA B CA 1
ATOM 3100 C C . ALA B 1 60 ? -4.679 22.317 13.510 1.00 13.19 60 ALA B C 1
ATOM 3101 O O . ALA B 1 60 ? -5.353 23.284 13.121 1.00 13.82 60 ALA B O 1
ATOM 3103 N N . SER B 1 61 ? -3.899 21.600 12.705 1.00 11.88 61 SER B N 1
ATOM 3104 C CA . SER B 1 61 ? -3.766 21.907 11.284 1.00 13.12 61 SER B CA 1
ATOM 3105 C C . SER B 1 61 ? -4.277 20.694 10.514 1.00 13.09 61 SER B C 1
ATOM 3106 O O . SER B 1 61 ? -3.746 19.593 10.614 1.00 12.90 61 SER B O 1
ATOM 3109 N N . ALA B 1 62 ? -5.315 20.926 9.724 1.00 13.32 62 ALA B N 1
ATOM 3110 C CA . ALA B 1 62 ? -5.985 19.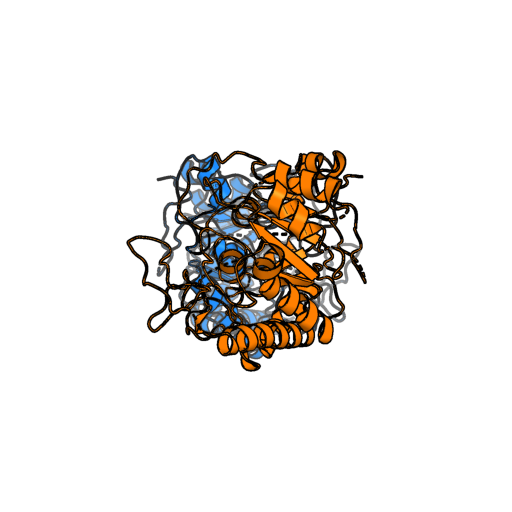844 9.019 1.00 12.84 62 ALA B CA 1
ATOM 3111 C C . ALA B 1 62 ? -5.198 19.170 7.922 1.00 12.19 62 ALA B C 1
ATOM 3112 O O . ALA B 1 62 ? -4.572 19.838 7.093 1.00 13.63 62 ALA B O 1
ATOM 3114 N N . VAL B 1 63 ? -5.236 17.841 7.923 1.00 13.08 63 VAL B N 1
ATOM 3115 C CA . VAL B 1 63 ? -4.532 17.055 6.902 1.00 13.04 63 VAL B CA 1
ATOM 3116 C C . VAL B 1 63 ? -5.371 16.876 5.622 1.00 14.32 63 VAL B C 1
ATOM 3117 O O . VAL B 1 63 ? -4.875 16.365 4.623 1.00 15.16 63 VAL B O 1
ATOM 3121 N N . ASN B 1 64 ? -6.637 17.288 5.668 1.00 14.59 64 ASN B N 1
ATOM 3122 C CA . ASN B 1 64 ? -7.578 17.219 4.523 1.00 14.24 64 ASN B CA 1
ATOM 3123 C C . ASN B 1 64 ? -8.509 18.414 4.749 1.00 15.32 64 ASN B C 1
ATOM 3124 O O . ASN B 1 64 ? -8.862 18.700 5.886 1.00 14.71 64 ASN B O 1
ATOM 3129 N N . PRO B 1 65 ? -8.904 19.141 3.686 1.00 15.88 65 PRO B N 1
ATOM 3130 C CA . PRO B 1 65 ? -9.791 20.284 3.921 1.00 16.43 65 PRO B CA 1
ATOM 3131 C C . PRO B 1 65 ? -11.092 19.941 4.631 1.00 16.00 65 PRO B C 1
ATOM 3132 O O . PRO B 1 65 ? -11.584 20.753 5.416 1.00 16.96 65 PRO B O 1
ATOM 3136 N N . GLN B 1 66 ? -11.624 18.736 4.403 1.00 15.61 66 GLN B N 1
ATOM 3137 C CA . GLN B 1 66 ? -12.881 18.353 5.061 1.00 16.71 66 GLN B CA 1
ATOM 3138 C C . GLN B 1 66 ? -12.653 17.832 6.476 1.00 16.51 66 GLN B C 1
ATOM 3139 O O . GLN B 1 66 ? -13.582 17.378 7.147 1.00 17.32 66 GLN B O 1
ATOM 3145 N N . GLY B 1 67 ? -11.391 17.894 6.899 1.00 15.10 67 GLY B N 1
ATOM 3146 C CA . GLY B 1 67 ? -11.008 17.511 8.249 1.00 15.47 67 GLY B CA 1
ATOM 3147 C C . GLY B 1 67 ? -10.781 18.743 9.126 1.00 14.67 67 GLY B C 1
ATOM 3148 O O . GLY B 1 67 ? -10.330 18.638 10.265 1.00 14.62 67 GLY B O 1
ATOM 3149 N N . ARG B 1 68 ? -11.062 19.932 8.604 1.00 14.24 68 ARG B N 1
ATOM 3150 C CA . ARG B 1 68 ? -10.959 21.135 9.437 1.00 14.26 68 ARG B CA 1
ATOM 3151 C C . ARG B 1 68 ? -12.108 21.156 10.439 1.00 15.41 68 ARG B C 1
ATOM 3152 O O . ARG B 1 68 ? -13.190 20.598 10.177 1.00 16.09 68 ARG B O 1
ATOM 3160 N N . ILE B 1 69 ? -11.891 21.807 11.577 1.00 15.46 69 ILE B N 1
ATOM 3161 C CA . ILE B 1 69 ? -12.939 21.958 12.579 1.00 16.81 69 ILE B CA 1
ATOM 3162 C C . ILE B 1 69 ? -13.830 23.079 12.025 1.00 17.91 69 ILE B C 1
ATOM 3163 O O . ILE B 1 69 ? -15.037 22.947 12.006 1.00 19.21 69 ILE B O 1
ATOM 3168 N N . THR B 1 70 ? -13.225 24.183 11.578 1.00 16.68 70 THR B N 1
ATOM 3169 C CA . THR B 1 70 ? -13.984 25.292 10.985 1.00 17.47 70 THR B CA 1
ATOM 3170 C C . THR B 1 70 ? -13.308 25.711 9.684 1.00 17.20 70 THR B C 1
ATOM 3171 O O . THR B 1 70 ? -12.131 25.381 9.444 1.00 16.86 70 THR B O 1
ATOM 3175 N N . ASP B 1 71 ? -14.015 26.462 8.839 1.00 17.53 71 ASP B N 1
ATOM 3176 C CA . ASP B 1 71 ? -13.374 26.885 7.603 1.00 18.07 71 ASP B CA 1
ATOM 3177 C C . ASP B 1 71 ? -12.302 27.959 7.794 1.00 17.34 71 ASP B C 1
ATOM 3178 O O . ASP B 1 71 ? -11.685 28.397 6.827 1.00 17.22 71 ASP B O 1
ATOM 3183 N N . GLN B 1 72 ? -12.079 28.384 9.040 1.00 17.36 72 GLN B N 1
ATOM 3184 C CA . GLN B 1 72 ? -11.056 29.379 9.319 1.00 18.19 72 GLN B CA 1
ATOM 3185 C C . GLN B 1 72 ? -9.825 28.747 9.969 1.00 16.65 72 GLN B C 1
ATOM 3186 O O . GLN B 1 72 ? -8.940 29.443 10.476 1.00 16.59 72 GLN B O 1
ATOM 3192 N N . ASP B 1 73 ? -9.767 27.420 9.935 1.00 14.78 73 ASP B N 1
ATOM 3193 C CA . ASP B 1 73 ? -8.638 26.690 10.518 1.00 14.82 73 ASP B CA 1
ATOM 3194 C C . ASP B 1 73 ? -7.399 26.702 9.644 1.00 15.64 73 ASP B C 1
ATOM 3195 O O . ASP B 1 73 ? -7.478 26.880 8.418 1.00 15.17 73 ASP B O 1
ATOM 3200 N N . LEU B 1 74 ? -6.243 26.502 10.277 1.00 15.50 74 LEU B N 1
ATOM 3201 C CA . LEU B 1 74 ? -5.018 26.348 9.512 1.00 15.39 74 LEU B CA 1
ATOM 3202 C C . LEU B 1 74 ? -5.059 24.969 8.859 1.00 13.97 74 LEU B C 1
ATOM 3203 O O . LEU B 1 74 ? -5.719 24.035 9.347 1.00 14.59 74 LEU B O 1
ATOM 3208 N N . GLY B 1 75 ? -4.335 24.853 7.756 1.00 14.96 75 GLY B N 1
ATOM 3209 C CA . GLY B 1 75 ? -4.253 23.586 7.070 1.00 14.57 75 GLY B CA 1
ATOM 3210 C C . GLY B 1 75 ? -2.819 23.211 6.732 1.00 13.27 75 GLY B C 1
ATOM 3211 O O . GLY B 1 75 ? -1.901 24.051 6.755 1.00 14.78 75 GLY B O 1
ATOM 3212 N N . ILE B 1 76 ? -2.620 21.927 6.454 1.00 13.75 76 ILE B N 1
ATOM 3213 C CA . ILE B 1 76 ? -1.300 21.446 6.031 1.00 13.96 76 ILE B CA 1
ATOM 3214 C C . ILE B 1 76 ? -1.530 20.332 5.002 1.00 14.29 76 ILE B C 1
ATOM 3215 O O . ILE B 1 76 ? -0.714 19.426 4.811 1.00 15.01 76 ILE B O 1
ATOM 3220 N N . TRP B 1 77 ? -2.674 20.419 4.324 1.00 14.65 77 TRP B N 1
ATOM 3221 C CA . TRP B 1 77 ? -3.063 19.436 3.306 1.00 14.91 77 TRP B CA 1
ATOM 3222 C C . TRP B 1 77 ? -2.512 19.741 1.915 1.00 15.18 77 TRP B C 1
ATOM 3223 O O . TRP B 1 77 ? -2.642 18.910 0.997 1.00 16.18 77 TRP B O 1
ATOM 3234 N N . SER B 1 78 ? -1.889 20.904 1.748 1.00 15.12 78 SER B N 1
ATOM 3235 C CA . SER B 1 78 ? -1.381 21.317 0.437 1.00 15.77 78 SER B CA 1
ATOM 3236 C C . SER B 1 78 ? 0.065 21.766 0.478 1.00 16.12 78 SER B C 1
ATOM 3237 O O . SER B 1 78 ? 0.510 22.348 1.463 1.00 16.63 78 SER B O 1
ATOM 3240 N N . ASP B 1 79 ? 0.791 21.532 -0.610 1.00 17.93 79 ASP B N 1
ATOM 3241 C CA . ASP B 1 79 ? 2.166 21.997 -0.692 1.00 19.52 79 ASP B CA 1
ATOM 3242 C C . ASP B 1 79 ? 2.174 23.538 -0.641 1.00 19.74 79 ASP B C 1
ATOM 3243 O O . ASP B 1 79 ? 3.201 24.137 -0.329 1.00 20.22 79 ASP B O 1
ATOM 3248 N N . GLU B 1 80 ? 1.037 24.173 -0.948 1.00 19.94 80 GLU B N 1
ATOM 3249 C CA . GLU B 1 80 ? 0.929 25.639 -0.901 1.00 21.28 80 GLU B CA 1
ATOM 3250 C C . GLU B 1 80 ? 1.066 26.139 0.538 1.00 19.45 80 GLU B C 1
ATOM 3251 O O . GLU B 1 80 ? 1.319 27.321 0.773 1.00 19.91 80 GLU B O 1
ATOM 3257 N N . HIS B 1 81 ? 0.866 25.246 1.505 1.00 17.63 81 HIS B N 1
ATOM 3258 C CA . HIS B 1 81 ? 0.978 25.645 2.910 1.00 16.69 81 HIS B CA 1
ATOM 3259 C C . HIS B 1 81 ? 2.425 25.671 3.406 1.00 16.13 81 HIS B C 1
ATOM 3260 O O . HIS B 1 81 ? 2.707 26.269 4.457 1.00 15.71 81 HIS B O 1
ATOM 3267 N N . ILE B 1 82 ? 3.331 25.043 2.656 1.00 16.50 82 ILE B N 1
ATOM 3268 C CA . ILE B 1 82 ? 4.720 24.947 3.104 1.00 17.03 82 ILE B CA 1
ATOM 3269 C C . ILE B 1 82 ? 5.432 26.281 3.251 1.00 17.26 82 ILE B C 1
ATOM 3270 O O . ILE B 1 82 ? 6.078 26.524 4.272 1.00 17.50 82 ILE B O 1
ATOM 3275 N N . GLU B 1 83 ? 5.299 27.153 2.258 1.00 18.70 83 GLU B N 1
ATOM 3276 C CA . GLU B 1 83 ? 5.971 28.447 2.290 1.00 20.82 83 GLU B CA 1
ATOM 3277 C C . GLU B 1 83 ? 5.689 29.255 3.564 1.00 19.43 83 GLU B C 1
ATOM 3278 O O . GLU B 1 83 ? 6.607 29.766 4.196 1.00 18.93 83 GLU B O 1
ATOM 3284 N N . GLY B 1 84 ? 4.422 29.356 3.954 1.00 18.13 84 GLY B N 1
ATOM 3285 C CA . GLY B 1 84 ? 4.081 30.119 5.147 1.00 17.62 84 GLY B CA 1
ATOM 3286 C C . GLY B 1 84 ? 4.639 29.479 6.407 1.00 15.78 84 GLY B C 1
ATOM 3287 O O . GLY B 1 84 ? 5.184 30.159 7.283 1.00 16.51 84 GLY B O 1
ATOM 3288 N N . PHE B 1 85 ? 4.514 28.160 6.515 1.00 15.82 85 PHE B N 1
ATOM 3289 C CA . PHE B 1 85 ? 5.036 27.506 7.704 1.00 15.40 85 PHE B CA 1
ATOM 3290 C C . PHE B 1 85 ? 6.560 27.638 7.775 1.00 15.31 85 PHE B C 1
ATOM 3291 O O . PHE B 1 85 ? 7.106 27.771 8.857 1.00 15.86 85 PHE B O 1
ATOM 3299 N N . ALA B 1 86 ? 7.236 27.612 6.629 1.00 17.04 86 ALA B N 1
ATOM 3300 C CA . ALA B 1 86 ? 8.692 27.723 6.649 1.00 17.12 86 ALA B CA 1
ATOM 3301 C C . ALA B 1 86 ? 9.114 29.071 7.211 1.00 17.65 86 ALA B C 1
ATOM 3302 O O . ALA B 1 86 ? 10.118 29.156 7.906 1.00 17.21 86 ALA B O 1
ATOM 3304 N N . LYS B 1 87 ? 8.356 30.124 6.922 1.00 17.33 87 LYS B N 1
ATOM 3305 C CA . LYS B 1 87 ? 8.675 31.433 7.466 1.00 18.48 87 LYS B CA 1
ATOM 3306 C C . LYS B 1 87 ? 8.428 31.458 8.979 1.00 17.74 87 LYS B C 1
ATOM 3307 O O . LYS B 1 87 ? 9.216 32.016 9.738 1.00 17.85 87 LYS B O 1
ATOM 3313 N N . LEU B 1 88 ? 7.322 30.848 9.413 1.00 16.99 88 LEU B N 1
ATOM 3314 C CA . LEU B 1 88 ? 6.981 30.791 10.827 1.00 16.49 88 LEU B CA 1
ATOM 3315 C C . LEU B 1 88 ? 8.005 29.998 11.636 1.00 15.95 88 LEU B C 1
ATOM 3316 O O . LEU B 1 88 ? 8.459 30.445 12.691 1.00 15.78 88 LEU B O 1
ATOM 3321 N N . THR B 1 89 ? 8.406 28.825 11.155 1.00 15.02 89 THR B N 1
ATOM 3322 C CA . THR B 1 89 ? 9.381 28.071 11.931 1.00 14.96 89 THR B CA 1
ATOM 3323 C C . THR B 1 89 ? 10.714 28.824 12.007 1.00 15.00 89 THR B C 1
ATOM 3324 O O . THR B 1 89 ? 11.336 28.865 13.069 1.00 15.86 89 THR B O 1
ATOM 3328 N N . GLU B 1 90 ? 11.138 29.443 10.907 1.00 16.69 90 GLU B N 1
ATOM 3329 C CA . GLU B 1 90 ? 12.400 30.183 10.935 1.00 17.96 90 GLU B CA 1
ATOM 3330 C C . GLU B 1 90 ? 12.346 31.323 11.950 1.00 17.20 90 GLU B C 1
ATOM 3331 O O . GLU B 1 90 ? 13.270 31.515 12.730 1.00 17.55 90 GLU B O 1
ATOM 3337 N N . GLN B 1 91 ? 11.245 32.066 11.942 1.00 17.18 91 GLN B N 1
ATOM 3338 C CA . GLN B 1 91 ? 11.094 33.205 12.831 1.00 18.76 91 GLN B CA 1
ATOM 3339 C C . GLN B 1 91 ? 10.923 32.847 14.300 1.00 18.30 91 GLN B C 1
ATOM 3340 O O . GLN B 1 91 ? 11.418 33.554 15.178 1.00 19.00 91 GLN B O 1
ATOM 3346 N N . VAL B 1 92 ? 10.240 31.743 14.594 1.00 17.13 92 VAL B N 1
ATOM 3347 C CA . VAL B 1 92 ? 10.088 31.334 15.981 1.00 17.30 92 VAL B CA 1
ATOM 3348 C C . VAL B 1 92 ? 11.423 30.813 16.502 1.00 17.58 92 VAL B C 1
ATOM 3349 O O . VAL B 1 92 ? 11.822 31.119 17.627 1.00 18.26 92 VAL B O 1
ATOM 3353 N N . LYS B 1 93 ? 12.128 30.050 15.673 1.00 18.13 93 LYS B N 1
ATOM 3354 C CA . LYS B 1 93 ? 13.409 29.507 16.101 1.00 19.09 93 LYS B CA 1
ATOM 3355 C C . LYS B 1 93 ? 14.454 30.621 16.279 1.00 19.93 93 LYS B C 1
ATOM 3356 O O . LYS B 1 93 ? 15.285 30.542 17.183 1.00 20.00 93 LYS B O 1
ATOM 3362 N N . GLU B 1 94 ? 14.400 31.656 15.440 1.00 21.20 94 GLU B N 1
ATOM 3363 C CA . GLU B 1 94 ? 15.355 32.766 15.557 1.00 24.49 94 GLU B CA 1
ATOM 3364 C C . GLU B 1 94 ? 15.177 33.478 16.899 1.00 24.43 94 GLU B C 1
ATOM 3365 O O . GLU B 1 94 ? 16.122 34.027 17.453 1.00 23.62 94 GLU B O 1
ATOM 3371 N N . GLN B 1 95 ? 13.959 33.459 17.429 1.00 23.97 95 GLN B N 1
ATOM 3372 C CA . GLN B 1 95 ? 13.713 34.107 18.701 1.00 24.87 95 GLN B CA 1
ATOM 3373 C C . GLN B 1 95 ? 14.062 33.195 19.870 1.00 24.57 95 GLN B C 1
ATOM 3374 O O . GLN B 1 95 ? 13.882 33.579 21.028 1.00 26.59 95 GLN B O 1
ATOM 3380 N N . GLY B 1 96 ? 14.549 31.987 19.570 1.00 24.32 96 GLY B N 1
ATOM 3381 C CA . GLY B 1 96 ? 14.984 31.061 20.603 1.00 22.21 96 GLY B CA 1
ATOM 3382 C C . GLY B 1 96 ? 14.169 29.870 21.093 1.00 20.56 96 GLY B C 1
ATOM 3383 O O . GLY B 1 96 ? 14.590 29.187 22.017 1.00 21.57 96 GLY B O 1
ATOM 3384 N N . SER B 1 97 ? 13.035 29.589 20.470 1.00 18.75 97 SER B N 1
ATOM 3385 C CA . SER B 1 97 ? 12.180 28.475 20.901 1.00 16.18 97 SER B CA 1
ATOM 3386 C C . SER B 1 97 ? 12.198 27.357 19.865 1.00 15.34 97 SER B C 1
ATOM 3387 O O . SER B 1 97 ? 12.602 27.572 18.721 1.00 17.72 97 SER B O 1
ATOM 3390 N N . LYS B 1 98 ? 11.763 26.171 20.264 1.00 14.96 98 LYS B N 1
ATOM 3391 C CA . LYS B 1 98 ? 11.584 25.078 19.306 1.00 14.12 98 LYS B CA 1
ATOM 3392 C C . LYS B 1 98 ? 10.087 25.159 18.922 1.00 13.34 98 LYS B C 1
ATOM 3393 O O . LYS B 1 98 ? 9.283 25.747 19.659 1.00 14.23 98 LYS B O 1
ATOM 3399 N N . ILE B 1 99 ? 9.716 24.566 17.792 1.00 12.49 99 ILE B N 1
ATOM 3400 C CA . ILE B 1 99 ? 8.341 24.661 17.327 1.00 12.29 99 ILE B CA 1
ATOM 3401 C C . ILE B 1 99 ? 7.823 23.321 16.807 1.00 13.67 99 ILE B C 1
ATOM 3402 O O . ILE B 1 99 ? 8.539 22.527 16.170 1.00 13.90 99 ILE B O 1
ATOM 3407 N N . GLY B 1 100 ? 6.550 23.064 17.101 1.00 12.90 100 GLY B N 1
ATOM 3408 C CA . GLY B 1 100 ? 5.898 21.861 16.650 1.00 12.88 100 GLY B CA 1
ATOM 3409 C C . GLY B 1 100 ? 4.586 22.208 15.976 1.00 12.59 100 GLY B C 1
ATOM 3410 O O . GLY B 1 100 ? 4.158 23.372 15.971 1.00 12.77 100 GLY B O 1
ATOM 3411 N N . ILE B 1 101 ? 3.982 21.203 15.369 1.00 12.25 101 ILE B N 1
ATOM 3412 C CA . ILE B 1 101 ? 2.681 21.383 14.747 1.00 12.83 101 ILE B CA 1
ATOM 3413 C C . ILE B 1 101 ? 1.816 20.177 15.086 1.00 12.02 101 ILE B C 1
ATOM 3414 O O . ILE B 1 101 ? 2.284 19.043 15.142 1.00 12.74 101 ILE B O 1
ATOM 3419 N N . GLN B 1 102 ? 0.539 20.456 15.326 1.00 12.79 102 GLN B N 1
ATOM 3420 C CA . GLN B 1 102 ? -0.418 19.411 15.623 1.00 12.14 102 GLN B CA 1
ATOM 3421 C C . GLN B 1 102 ? -1.177 19.028 14.333 1.00 13.15 102 GLN B C 1
ATOM 3422 O O . GLN B 1 102 ? -1.909 19.857 13.760 1.00 13.74 102 GLN B O 1
ATOM 3428 N N . LEU B 1 103 ? -0.962 17.803 13.852 1.00 12.36 103 LEU B N 1
ATOM 3429 C CA . LEU B 1 103 ? -1.656 17.279 12.650 1.00 12.41 103 LEU B CA 1
ATOM 3430 C C . LEU B 1 103 ? -3.018 16.769 13.087 1.00 12.67 103 LEU B C 1
ATOM 3431 O O . LEU B 1 103 ? -3.129 15.934 14.003 1.00 13.21 103 LEU B O 1
ATOM 3436 N N . ALA B 1 104 ? -4.046 17.213 12.361 1.00 12.29 104 ALA B N 1
ATOM 3437 C CA . ALA B 1 104 ? -5.405 16.941 12.788 1.00 12.50 104 ALA B CA 1
ATOM 3438 C C . ALA B 1 104 ? -6.417 16.609 11.717 1.00 12.61 104 ALA B C 1
ATOM 3439 O O . ALA B 1 104 ? -6.204 16.868 10.522 1.00 13.29 104 ALA B O 1
ATOM 3441 N N . HIS B 1 105 ? -7.508 15.994 12.167 1.00 12.40 105 HIS B N 1
ATOM 3442 C CA . HIS B 1 105 ? -8.666 15.710 11.302 1.00 12.73 105 HIS B CA 1
ATOM 3443 C C . HIS B 1 105 ? -9.847 15.670 12.271 1.00 12.01 105 HIS B C 1
ATOM 3444 O O . HIS B 1 105 ? -9.904 14.819 13.155 1.00 12.41 105 HIS B O 1
ATOM 3451 N N . ALA B 1 106 ? -10.809 16.575 12.053 1.00 12.80 106 ALA B N 1
ATOM 3452 C CA . ALA B 1 106 ? -11.942 16.734 12.959 1.00 13.57 106 ALA B CA 1
ATOM 3453 C C . ALA B 1 106 ? -13.010 15.658 12.897 1.00 12.66 106 ALA B C 1
ATOM 3454 O O . ALA B 1 106 ? -13.877 15.619 13.786 1.00 13.95 106 ALA B O 1
ATOM 3456 N N . GLY B 1 107 ? -12.962 14.793 11.875 1.00 13.28 107 GLY B N 1
ATOM 3457 C CA . GLY B 1 107 ? -13.972 13.746 11.785 1.00 13.75 107 GLY B CA 1
ATOM 3458 C C . GLY B 1 107 ? -15.411 14.247 11.864 1.00 14.13 107 GLY B C 1
ATOM 3459 O O . GLY B 1 107 ? -15.778 15.222 11.188 1.00 14.81 107 GLY B O 1
ATOM 3460 N N . ARG B 1 108 ? -16.208 13.600 12.713 1.00 15.10 108 ARG B N 1
ATOM 3461 C CA . ARG B 1 108 ? -17.616 13.971 12.828 1.00 14.47 108 ARG B CA 1
ATOM 3462 C C . ARG B 1 108 ? -17.864 15.309 13.515 1.00 16.21 108 ARG B C 1
ATOM 3463 O O . ARG B 1 108 ? -19.004 15.773 13.582 1.00 16.61 108 ARG B O 1
ATOM 3471 N N . LYS B 1 109 ? -16.816 15.952 14.025 1.00 14.94 109 LYS B N 1
ATOM 3472 C CA . LYS B 1 109 ? -16.974 17.251 14.671 1.00 14.71 109 LYS B CA 1
ATOM 3473 C C . LYS B 1 109 ? -16.593 18.397 13.722 1.00 15.87 109 LYS B C 1
ATOM 3474 O O . LYS B 1 109 ? -16.543 19.554 14.123 1.00 17.17 109 LYS B O 1
ATOM 3480 N N . ALA B 1 110 ? -16.311 18.067 12.456 1.00 15.76 110 ALA B N 1
ATOM 3481 C CA . ALA B 1 110 ? -16.008 19.094 11.458 1.00 17.74 110 ALA B CA 1
ATOM 3482 C C . ALA B 1 110 ? -17.277 19.939 11.241 1.00 19.10 110 ALA B C 1
ATOM 3483 O O . ALA B 1 110 ? -18.348 19.381 10.977 1.00 19.56 110 ALA B O 1
ATOM 3485 N N . GLU B 1 111 ? -17.150 21.258 11.346 1.00 19.84 111 GLU B N 1
ATOM 3486 C CA . GLU B 1 111 ? -18.286 22.178 11.174 1.00 22.43 111 GLU B CA 1
ATOM 3487 C C . GLU B 1 111 ? -18.230 22.746 9.755 1.00 24.20 111 GLU B C 1
ATOM 3488 O O . GLU B 1 111 ? -18.054 23.946 9.548 1.00 25.81 111 GLU B O 1
ATOM 3494 N N . LEU B 1 112 ? -18.391 21.866 8.777 1.00 24.71 112 LEU B N 1
ATOM 3495 C CA . LEU B 1 112 ? -18.311 22.253 7.375 1.00 25.81 112 LEU B CA 1
ATOM 3496 C C . LEU B 1 112 ? -19.520 21.769 6.593 1.00 26.42 112 LEU B C 1
ATOM 3497 O O . LEU B 1 112 ? -20.211 20.844 7.011 1.00 27.11 112 LEU B O 1
ATOM 3502 N N . GLU B 1 113 ? -19.755 22.394 5.446 1.00 28.34 113 GLU B N 1
ATOM 3503 C CA . GLU B 1 113 ? -20.852 21.983 4.586 1.00 29.92 113 GLU B CA 1
ATOM 3504 C C . GLU B 1 113 ? -20.335 20.804 3.764 1.00 28.64 113 GLU B C 1
ATOM 3505 O O . GLU B 1 113 ? -19.127 20.688 3.517 1.00 27.11 113 GLU B O 1
ATOM 3511 N N . GLY B 1 114 ? -21.244 19.934 3.339 1.00 27.50 114 GLY B N 1
ATOM 3512 C CA . GLY B 1 114 ? -20.846 18.777 2.565 1.00 26.36 114 GLY B CA 1
ATOM 3513 C C . GLY B 1 114 ? -20.652 17.606 3.509 1.00 25.78 114 GLY B C 1
ATOM 3514 O O . GLY B 1 114 ? -20.655 17.789 4.726 1.00 24.79 114 GLY B O 1
ATOM 3515 N N . ASP B 1 115 ? -20.472 16.409 2.964 1.00 24.77 115 ASP B N 1
ATOM 3516 C CA . ASP B 1 115 ? -20.305 15.232 3.805 1.00 24.03 115 ASP B CA 1
ATOM 3517 C C . ASP B 1 115 ? -19.103 15.350 4.737 1.00 22.19 115 ASP B C 1
ATOM 3518 O O . ASP B 1 115 ? -18.056 15.859 4.342 1.00 21.23 115 ASP B O 1
ATOM 3523 N N . ILE B 1 116 ? -19.278 14.901 5.975 1.00 19.54 116 ILE B N 1
ATOM 3524 C CA . ILE B 1 116 ? -18.163 14.854 6.931 1.00 18.42 116 ILE B CA 1
ATOM 3525 C C . ILE B 1 116 ? -17.975 13.366 7.234 1.00 18.18 116 ILE B C 1
ATOM 3526 O O . ILE B 1 116 ? -18.885 12.562 7.002 1.00 19.75 116 ILE B O 1
ATOM 3531 N N . PHE B 1 117 ? -16.815 12.986 7.763 1.00 17.26 117 PHE B N 1
ATOM 3532 C CA . PHE B 1 117 ? -16.487 11.584 7.926 1.00 17.69 117 PHE B CA 1
ATOM 3533 C C . PHE B 1 117 ? -16.172 11.084 9.323 1.00 16.90 117 PHE B C 1
ATOM 3534 O O . PHE B 1 117 ? -15.708 11.840 10.168 1.00 17.24 117 PHE B O 1
ATOM 3542 N N . ALA B 1 118 ? -16.394 9.793 9.549 1.00 15.98 118 ALA B N 1
ATOM 3543 C CA . ALA B 1 118 ? -16.170 9.170 10.848 1.00 15.99 118 ALA B CA 1
ATOM 3544 C C . ALA B 1 118 ? -16.037 7.662 10.708 1.00 16.28 118 ALA B C 1
ATOM 3545 O O . ALA B 1 118 ? -16.276 7.107 9.627 1.00 15.87 118 ALA B O 1
ATOM 3547 N N . PRO B 1 119 ? -15.632 6.960 11.775 1.00 14.99 119 PRO B N 1
ATOM 3548 C CA . PRO B 1 119 ? -15.529 5.502 11.656 1.00 16.00 119 PRO B CA 1
ATOM 3549 C C . PRO B 1 119 ? -16.921 4.870 11.483 1.00 16.88 119 PRO B C 1
ATOM 3550 O O . PRO B 1 119 ? -17.060 3.822 10.831 1.00 18.03 119 PRO B O 1
ATOM 3554 N N . SER B 1 120 ? -17.934 5.514 12.063 1.00 16.64 120 SER B N 1
ATOM 3555 C CA . SER B 1 120 ? -19.317 5.009 11.996 1.00 17.74 120 SER B CA 1
ATOM 3556 C C . SER B 1 120 ? -20.286 6.176 11.832 1.00 19.05 120 SER B C 1
ATOM 3557 O O . SER B 1 120 ? -20.007 7.290 12.256 1.00 18.64 120 SER B O 1
ATOM 3560 N N . ALA B 1 121 ? -21.439 5.915 11.220 1.00 19.97 121 ALA B N 1
ATOM 3561 C CA . ALA B 1 121 ? -22.435 6.956 10.998 1.00 20.24 121 ALA B CA 1
ATOM 3562 C C . ALA B 1 121 ? -23.204 7.278 12.279 1.00 21.91 121 ALA B C 1
ATOM 3563 O O . ALA B 1 121 ? -24.380 6.934 12.421 1.00 22.68 121 ALA B O 1
ATOM 3565 N N . ILE B 1 122 ? -22.533 7.955 13.207 1.00 21.91 122 ILE B N 1
ATOM 3566 C CA . ILE B 1 122 ? -23.125 8.342 14.491 1.00 22.38 122 ILE B CA 1
ATOM 3567 C C . ILE B 1 122 ? -22.783 9.812 14.712 1.00 21.90 122 ILE B C 1
ATOM 3568 O O . ILE B 1 122 ? -21.610 10.180 14.745 1.00 21.49 122 ILE B O 1
ATOM 3573 N N . ALA B 1 123 ? -23.795 10.652 14.887 1.00 21.66 123 ALA B N 1
ATOM 3574 C CA . ALA B 1 123 ? -23.553 12.074 15.088 1.00 21.55 123 ALA B CA 1
ATOM 3575 C C . ALA B 1 123 ? -22.999 12.398 16.478 1.00 20.95 123 ALA B C 1
ATOM 3576 O O . ALA B 1 123 ? -23.253 11.687 17.451 1.00 20.76 123 ALA B O 1
ATOM 3578 N N . PHE B 1 124 ? -22.224 13.480 16.547 1.00 21.14 124 PHE B N 1
ATOM 3579 C CA . PHE B 1 124 ? -21.652 13.941 17.808 1.00 20.71 124 PHE B CA 1
ATOM 3580 C C . PHE B 1 124 ? -22.780 14.264 18.796 1.00 22.99 124 PHE B C 1
ATOM 3581 O O . PHE B 1 124 ? -22.727 13.864 19.948 1.00 22.96 124 PHE B O 1
ATOM 3589 N N . ASP B 1 125 ? -23.777 15.011 18.333 1.00 24.75 125 ASP B N 1
ATOM 3590 C CA . ASP B 1 125 ? -24.927 15.353 19.163 1.00 28.14 125 ASP B CA 1
ATOM 3591 C C . ASP B 1 125 ? -26.115 15.751 18.294 1.00 30.51 125 ASP B C 1
ATOM 3592 O O . ASP B 1 125 ? -26.061 15.658 17.068 1.00 29.73 125 ASP B O 1
ATOM 3597 N N . GLU B 1 126 ? -27.183 16.183 18.956 1.00 33.36 126 GLU B N 1
ATOM 3598 C CA . GLU B 1 126 ? -28.438 16.591 18.329 1.00 36.26 126 GLU B CA 1
ATOM 3599 C C . GLU B 1 126 ? -28.305 17.712 17.285 1.00 36.46 126 GLU B C 1
ATOM 3600 O O . GLU B 1 126 ? -29.053 17.739 16.302 1.00 37.16 126 GLU B O 1
ATOM 3606 N N . GLN B 1 127 ? -27.352 18.618 17.481 1.00 36.39 127 GLN B N 1
ATOM 3607 C CA . GLN B 1 127 ? -27.175 19.731 16.561 1.00 36.46 127 GLN B CA 1
ATOM 3608 C C . GLN B 1 127 ? -26.118 19.498 15.487 1.00 34.10 127 GLN B C 1
ATOM 3609 O O . GLN B 1 127 ? -25.742 20.435 14.784 1.00 34.96 127 GLN B O 1
ATOM 3615 N N . SER B 1 128 ? -25.639 18.264 15.359 1.00 31.46 128 SER B N 1
ATOM 3616 C CA . SER B 1 128 ? -24.605 17.947 14.373 1.00 28.79 128 SER B CA 1
ATOM 3617 C C . SER B 1 128 ? -25.083 17.006 13.279 1.00 27.13 128 SER B C 1
ATOM 3618 O O . SER B 1 128 ? -25.959 16.180 13.495 1.00 26.79 128 SER B O 1
ATOM 3621 N N . ALA B 1 129 ? -24.475 17.124 12.108 1.00 26.23 129 ALA B N 1
ATOM 3622 C CA . ALA B 1 129 ? -24.831 16.271 10.982 1.00 25.47 129 ALA B CA 1
ATOM 3623 C C . ALA B 1 129 ? -24.344 14.845 11.231 1.00 24.92 129 ALA B C 1
ATOM 3624 O O . ALA B 1 129 ? -23.341 14.626 11.906 1.00 23.72 129 ALA B O 1
ATOM 3626 N N . THR B 1 130 ? -25.062 13.867 10.700 1.00 24.45 130 THR B N 1
ATOM 3627 C CA . THR B 1 130 ? -24.642 12.482 10.828 1.00 23.49 130 THR B CA 1
ATOM 3628 C C . THR B 1 130 ? -23.494 12.333 9.838 1.00 21.71 130 THR B C 1
ATOM 3629 O O . THR B 1 130 ? -23.598 12.740 8.684 1.00 21.76 130 THR B O 1
ATOM 3633 N N . PRO B 1 131 ? -22.359 11.786 10.291 1.00 19.96 131 PRO B N 1
ATOM 3634 C CA . PRO B 1 131 ? -21.234 11.629 9.366 1.00 18.82 131 PRO B CA 1
ATOM 3635 C C . PRO B 1 131 ? -21.375 10.395 8.498 1.00 19.15 131 PRO B C 1
ATOM 3636 O O . PRO B 1 131 ? -22.168 9.488 8.792 1.00 19.19 131 PRO B O 1
ATOM 3640 N N . VAL B 1 132 ? -20.580 10.374 7.437 1.00 19.51 132 VAL B N 1
ATOM 3641 C CA . VAL B 1 132 ? -20.534 9.249 6.526 1.00 20.76 132 VAL B CA 1
ATOM 3642 C C . VAL B 1 132 ? -19.508 8.258 7.076 1.00 20.86 132 VAL B C 1
ATOM 3643 O O . VAL B 1 132 ? -18.402 8.650 7.466 1.00 19.69 132 VAL B O 1
ATOM 3647 N N . GLU B 1 133 ? -19.873 6.986 7.145 1.00 20.18 133 GLU B N 1
ATOM 3648 C CA . GLU B 1 133 ? -18.960 5.945 7.602 1.00 21.42 133 GLU B CA 1
ATOM 3649 C C . GLU B 1 133 ? -17.857 5.798 6.554 1.00 21.02 133 GLU B C 1
ATOM 3650 O O . GLU B 1 133 ? -18.129 5.489 5.394 1.00 21.63 133 GLU B O 1
ATOM 3664 N N . SER B 1 135 ? -15.157 4.347 4.144 1.00 20.53 135 SER B N 1
ATOM 3665 C CA . SER B 1 135 ? -14.907 3.033 3.589 1.00 21.36 135 SER B CA 1
ATOM 3666 C C . SER B 1 135 ? -13.477 2.717 4.033 1.00 21.08 135 SER B C 1
ATOM 3667 O O . SER B 1 135 ? -12.731 3.625 4.449 1.00 19.96 135 SER B O 1
ATOM 3670 N N . ALA B 1 136 ? -13.087 1.450 3.975 1.00 22.15 136 ALA B N 1
ATOM 3671 C CA . ALA B 1 136 ? -11.729 1.085 4.360 1.00 22.65 136 ALA B CA 1
ATOM 3672 C C . ALA B 1 136 ? -10.738 1.849 3.478 1.00 23.21 136 ALA B C 1
ATOM 3673 O O . ALA B 1 136 ? -9.662 2.226 3.938 1.00 21.01 136 ALA B O 1
ATOM 3675 N N . GLU B 1 137 ? -11.099 2.049 2.212 1.00 23.31 137 GLU B N 1
ATOM 3676 C CA . GLU B 1 137 ? -10.254 2.784 1.276 1.00 24.30 137 GLU B CA 1
ATOM 3677 C C . GLU B 1 137 ? -10.033 4.208 1.764 1.00 21.71 137 GLU B C 1
ATOM 3678 O O . GLU B 1 137 ? -8.915 4.721 1.723 1.00 19.91 137 GLU B O 1
ATOM 3684 N N . LYS B 1 138 ? -11.117 4.848 2.194 1.00 20.25 138 LYS B N 1
ATOM 3685 C CA . LYS B 1 138 ? -11.070 6.220 2.699 1.00 19.17 138 LYS B CA 1
ATOM 3686 C C . LYS B 1 138 ? -10.203 6.284 3.971 1.00 17.27 138 LYS B C 1
ATOM 3687 O O . LYS B 1 138 ? -9.437 7.243 4.167 1.00 16.87 138 LYS B O 1
ATOM 3693 N N . VAL B 1 139 ? -10.292 5.267 4.823 1.00 16.00 139 VAL B N 1
ATOM 3694 C CA . VAL B 1 139 ? -9.458 5.246 6.020 1.00 16.43 139 VAL B CA 1
ATOM 3695 C C . VAL B 1 139 ? -7.994 5.209 5.587 1.00 16.21 139 VAL B C 1
ATOM 3696 O O . VAL B 1 139 ? -7.174 5.969 6.094 1.00 16.17 139 VAL B O 1
ATOM 3700 N N . LYS B 1 140 ? -7.654 4.345 4.631 1.00 16.24 140 LYS B N 1
ATOM 3701 C CA . LYS B 1 140 ? -6.282 4.245 4.160 1.00 15.93 140 LYS B CA 1
ATOM 3702 C C . LYS B 1 140 ? -5.801 5.536 3.487 1.00 14.88 140 LYS B C 1
ATOM 3703 O O . LYS B 1 140 ? -4.638 5.905 3.632 1.00 16.27 140 LYS B O 1
ATOM 3709 N N . GLU B 1 141 ? -6.688 6.218 2.770 1.00 15.28 141 GLU B N 1
ATOM 3710 C CA . GLU B 1 141 ? -6.342 7.485 2.131 1.00 15.47 141 GLU B CA 1
ATOM 3711 C C . GLU B 1 141 ? -6.024 8.508 3.236 1.00 15.11 141 GLU B C 1
ATOM 3712 O O . GLU B 1 141 ? -5.101 9.307 3.105 1.00 15.70 141 GLU B O 1
ATOM 3718 N N . THR B 1 142 ? -6.792 8.480 4.323 1.00 14.57 142 THR B N 1
ATOM 3719 C CA . THR B 1 142 ? -6.567 9.417 5.425 1.00 14.15 142 THR B CA 1
ATOM 3720 C C . THR B 1 142 ? -5.217 9.151 6.119 1.00 14.19 142 THR B C 1
ATOM 3721 O O . THR B 1 142 ? -4.510 10.100 6.490 1.00 14.40 142 THR B O 1
ATOM 3725 N N . VAL B 1 143 ? -4.850 7.883 6.293 1.00 13.69 143 VAL B N 1
ATOM 3726 C CA . VAL B 1 143 ? -3.541 7.556 6.852 1.00 14.23 143 VAL B CA 1
ATOM 3727 C C . VAL B 1 143 ? -2.478 8.177 5.944 1.00 14.47 143 VAL B C 1
ATOM 3728 O O . VAL B 1 143 ? -1.517 8.788 6.428 1.00 14.91 143 VAL B O 1
ATOM 3732 N N . GLN B 1 144 ? -2.629 8.040 4.623 1.00 14.09 144 GLN B N 1
ATOM 3733 C CA . GLN B 1 144 ? -1.639 8.648 3.727 1.00 13.99 144 GLN B CA 1
ATOM 3734 C C . GLN B 1 144 ? -1.630 10.175 3.837 1.00 14.18 144 GLN B C 1
ATOM 3735 O O . GLN B 1 144 ? -0.594 10.792 3.637 1.00 14.18 144 GLN B O 1
ATOM 3741 N N . GLU B 1 145 ? -2.772 10.792 4.115 1.00 13.91 145 GLU B N 1
ATOM 3742 C CA . GLU B 1 145 ? -2.797 12.244 4.275 1.00 15.12 145 GLU B CA 1
ATOM 3743 C C . GLU B 1 145 ? -2.017 12.679 5.528 1.00 13.46 145 GLU B C 1
ATOM 3744 O O . GLU B 1 145 ? -1.418 13.745 5.539 1.00 14.21 145 GLU B O 1
ATOM 3750 N N . PHE B 1 146 ? -2.066 11.892 6.600 1.00 14.19 146 PHE B N 1
ATOM 3751 C CA . PHE B 1 146 ? -1.265 12.230 7.777 1.00 13.86 146 PHE B CA 1
ATOM 3752 C C . PHE B 1 146 ? 0.223 12.107 7.407 1.00 13.75 146 PHE B C 1
ATOM 3753 O O . PHE B 1 146 ? 1.029 12.939 7.805 1.00 14.60 146 PHE B O 1
ATOM 3761 N N . LYS B 1 147 ? 0.578 11.073 6.638 1.00 14.28 147 LYS B N 1
ATOM 3762 C CA . LYS B 1 147 ? 1.959 10.876 6.214 1.00 14.99 147 LYS B CA 1
ATOM 3763 C C . LYS B 1 147 ? 2.427 12.057 5.358 1.00 14.65 147 LYS B C 1
ATOM 3764 O O . LYS B 1 147 ? 3.510 12.619 5.576 1.00 15.32 147 LYS B O 1
ATOM 3770 N N . GLN B 1 148 ? 1.607 12.437 4.387 1.00 14.37 148 GLN B N 1
ATOM 3771 C CA . GLN B 1 148 ? 1.951 13.532 3.490 1.00 14.52 148 GLN B CA 1
ATOM 3772 C C . GLN B 1 148 ? 2.069 14.849 4.244 1.00 14.53 148 GLN B C 1
ATOM 3773 O O . GLN B 1 148 ? 2.955 15.666 3.958 1.00 15.66 148 GLN B O 1
ATOM 3779 N N . ALA B 1 149 ? 1.185 15.060 5.218 1.00 13.76 149 ALA B N 1
ATOM 3780 C CA . ALA B 1 149 ? 1.252 16.264 6.044 1.00 14.14 149 ALA B CA 1
ATOM 3781 C C . ALA B 1 149 ? 2.534 16.278 6.879 1.00 13.77 149 ALA B C 1
ATOM 3782 O O . ALA B 1 149 ? 3.170 17.332 7.039 1.00 13.55 149 ALA B O 1
ATOM 3784 N N . ALA B 1 150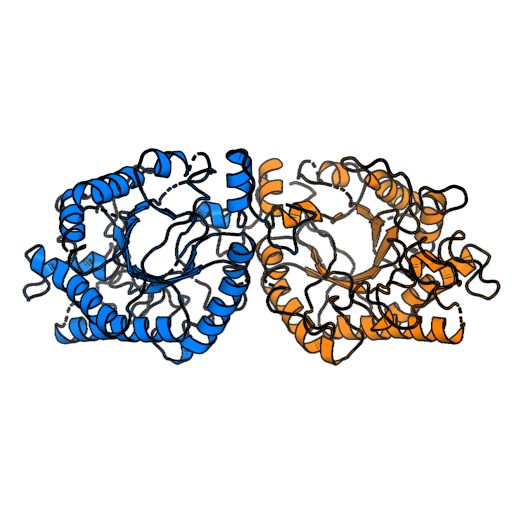 ? 2.927 15.121 7.415 1.00 13.46 150 ALA B N 1
ATOM 3785 C CA . ALA B 1 150 ? 4.172 15.070 8.178 1.00 13.84 150 ALA B CA 1
ATOM 3786 C C . ALA B 1 150 ? 5.373 15.393 7.286 1.00 14.42 150 ALA B C 1
ATOM 3787 O O . ALA B 1 150 ? 6.314 16.049 7.735 1.00 14.47 150 ALA B O 1
ATOM 3789 N N . ALA B 1 151 ? 5.353 14.938 6.035 1.00 14.19 151 ALA B N 1
ATOM 3790 C CA . ALA B 1 151 ? 6.461 15.252 5.132 1.00 14.40 151 ALA B CA 1
ATOM 3791 C C . ALA B 1 151 ? 6.517 16.761 4.901 1.00 14.01 151 ALA B C 1
ATOM 3792 O O . ALA B 1 151 ? 7.608 17.333 4.823 1.00 15.28 151 ALA B O 1
ATOM 3794 N N . ARG B 1 152 ? 5.360 17.414 4.776 1.00 13.49 152 ARG B N 1
ATOM 3795 C CA . ARG B 1 152 ? 5.333 18.874 4.583 1.00 14.04 152 ARG B CA 1
ATOM 3796 C C . ARG B 1 152 ? 5.867 19.571 5.838 1.00 13.19 152 ARG B C 1
ATOM 3797 O O . ARG B 1 152 ? 6.602 20.559 5.739 1.00 14.79 152 ARG B O 1
ATOM 3805 N N . ALA B 1 153 ? 5.504 19.058 7.021 1.00 13.76 153 ALA B N 1
ATOM 3806 C CA . ALA B 1 153 ? 5.960 19.673 8.271 1.00 13.31 153 ALA B CA 1
ATOM 3807 C C . ALA B 1 153 ? 7.482 19.555 8.361 1.00 13.26 153 ALA B C 1
ATOM 3808 O O . ALA B 1 153 ? 8.147 20.480 8.837 1.00 14.87 153 ALA B O 1
ATOM 3810 N N . LYS B 1 154 ? 8.033 18.413 7.941 1.00 15.01 154 LYS B N 1
ATOM 3811 C CA . LYS B 1 154 ? 9.482 18.273 7.980 1.00 15.74 154 LYS B CA 1
ATOM 3812 C C . LYS B 1 154 ? 10.115 19.303 7.025 1.00 15.78 154 LYS B C 1
ATOM 3813 O O . LYS B 1 154 ? 11.052 20.018 7.407 1.00 15.83 154 LYS B O 1
ATOM 3819 N N . GLU B 1 155 ? 9.589 19.400 5.805 1.00 15.90 155 GLU B N 1
ATOM 3820 C CA . GLU B 1 155 ? 10.119 20.351 4.822 1.00 16.88 155 GLU B CA 1
ATOM 3821 C C . GLU B 1 155 ? 10.037 21.796 5.336 1.00 17.43 155 GLU B C 1
ATOM 3822 O O . GLU B 1 155 ? 10.965 22.599 5.142 1.00 17.99 155 GLU B O 1
ATOM 3828 N N . ALA B 1 156 ? 8.944 22.127 6.020 1.00 15.08 156 ALA B N 1
ATOM 3829 C CA . ALA B 1 156 ? 8.751 23.469 6.545 1.00 15.54 156 ALA B CA 1
ATOM 3830 C C . ALA B 1 156 ? 9.631 23.811 7.753 1.00 15.47 156 ALA B C 1
ATOM 3831 O O . ALA B 1 156 ? 9.630 24.958 8.212 1.00 17.44 156 ALA B O 1
ATOM 3833 N N . GLY B 1 157 ? 10.371 22.830 8.272 1.00 14.66 157 GLY B N 1
ATOM 3834 C CA . GLY B 1 157 ? 11.277 23.109 9.376 1.00 15.11 157 GLY B CA 1
ATOM 3835 C C . GLY B 1 157 ? 10.783 22.904 10.796 1.00 15.37 157 GLY B C 1
ATOM 3836 O O . GLY B 1 157 ? 11.399 23.387 11.737 1.00 15.77 157 GLY B O 1
ATOM 3837 N N . PHE B 1 158 ? 9.686 22.180 10.980 1.00 14.90 158 PHE B N 1
ATOM 3838 C CA . PHE B 1 158 ? 9.225 21.957 12.355 1.00 13.80 158 PHE B CA 1
ATOM 3839 C C . PHE B 1 158 ? 10.175 21.030 13.102 1.00 14.16 158 PHE B C 1
ATOM 3840 O O . PHE B 1 158 ? 10.805 20.155 12.503 1.00 15.45 158 PHE B O 1
ATOM 3848 N N . ASP B 1 159 ? 10.274 21.231 14.411 1.00 14.20 159 ASP B N 1
ATOM 3849 C CA . ASP B 1 159 ? 11.126 20.402 15.274 1.00 13.84 159 ASP B CA 1
ATOM 3850 C C . ASP B 1 159 ? 10.389 19.192 15.844 1.00 13.80 159 ASP B C 1
ATOM 3851 O O . ASP B 1 159 ? 10.990 18.181 16.148 1.00 14.86 159 ASP B O 1
ATOM 3856 N N . VAL B 1 160 ? 9.071 19.329 15.991 1.00 14.10 160 VAL B N 1
ATOM 3857 C CA . VAL B 1 160 ? 8.239 18.290 16.581 1.00 14.71 160 VAL B CA 1
ATOM 3858 C C . VAL B 1 160 ? 6.932 18.162 15.823 1.00 12.75 160 VAL B C 1
ATOM 3859 O O . VAL B 1 160 ? 6.405 19.153 15.336 1.00 13.31 160 VAL B O 1
ATOM 3863 N N . ILE B 1 161 ? 6.446 16.930 15.722 1.00 12.37 161 ILE B N 1
ATOM 3864 C CA . ILE B 1 161 ? 5.126 16.695 15.134 1.00 13.05 161 ILE B CA 1
ATOM 3865 C C . ILE B 1 161 ? 4.271 16.046 16.212 1.00 13.65 161 ILE B C 1
ATOM 3866 O O . ILE B 1 161 ? 4.715 15.117 16.906 1.00 13.33 161 ILE B O 1
ATOM 3871 N N . GLU B 1 162 ? 3.063 16.571 16.401 1.00 12.77 162 GLU B N 1
ATOM 3872 C CA . GLU B 1 162 ? 2.125 15.971 17.329 1.00 13.75 162 GLU B CA 1
ATOM 3873 C C . GLU B 1 162 ? 0.899 15.480 16.551 1.00 13.08 162 GLU B C 1
ATOM 3874 O O . GLU B 1 162 ? 0.351 16.194 15.709 1.00 14.47 162 GLU B O 1
ATOM 3880 N N . ILE B 1 163 ? 0.488 14.249 16.813 1.00 13.32 163 ILE B N 1
ATOM 3881 C CA . ILE B 1 163 ? -0.720 13.697 16.200 1.00 13.09 163 ILE B CA 1
ATOM 3882 C C . ILE B 1 163 ? -1.890 13.996 17.150 1.00 12.59 163 ILE B C 1
ATOM 3883 O O . ILE B 1 163 ? -1.846 13.656 18.349 1.00 12.37 163 ILE B O 1
ATOM 3888 N N . HIS B 1 164 ? -2.927 14.643 16.614 1.00 12.68 164 HIS B N 1
ATOM 3889 C CA . HIS B 1 164 ? -4.113 14.973 17.417 1.00 12.18 164 HIS B CA 1
ATOM 3890 C C . HIS B 1 164 ? -5.071 13.780 17.490 1.00 13.50 164 HIS B C 1
ATOM 3891 O O . HIS B 1 164 ? -5.921 13.607 16.602 1.00 14.60 164 HIS B O 1
ATOM 3898 N N . ALA B 1 165 ? -4.941 12.967 18.528 1.00 12.04 165 ALA B N 1
ATOM 3899 C CA . ALA B 1 165 ? -5.805 11.786 18.710 1.00 12.97 165 ALA B CA 1
ATOM 3900 C C . ALA B 1 165 ? -6.772 11.988 19.875 1.00 11.33 165 ALA B C 1
ATOM 3901 O O . ALA B 1 165 ? -7.231 11.022 20.479 1.00 13.07 165 ALA B O 1
ATOM 3903 N N . ALA B 1 166 ? -7.130 13.246 20.120 1.00 12.46 166 ALA B N 1
ATOM 3904 C CA . ALA B 1 166 ? -7.969 13.591 21.264 1.00 12.33 166 ALA B CA 1
ATOM 3905 C C . ALA B 1 166 ? -9.184 14.423 20.867 1.00 12.31 166 ALA B C 1
ATOM 3906 O O . ALA B 1 166 ? -9.489 14.634 19.683 1.00 12.72 166 ALA B O 1
ATOM 3908 N N . HIS B 1 167 ? -9.881 14.851 21.914 1.00 12.23 167 HIS B N 1
ATOM 3909 C CA . HIS B 1 167 ? -10.994 15.782 21.826 1.00 12.01 167 HIS B CA 1
ATOM 3910 C C . HIS B 1 167 ? -12.148 15.417 20.899 1.00 13.15 167 HIS B C 1
ATOM 3911 O O . HIS B 1 167 ? -12.803 16.283 20.316 1.00 14.07 167 HIS B O 1
ATOM 3918 N N . GLY B 1 168 ? -12.379 14.122 20.798 1.00 12.79 168 GLY B N 1
ATOM 3919 C CA . GLY B 1 168 ? -13.494 13.640 20.003 1.00 13.87 168 GLY B CA 1
ATOM 3920 C C . GLY B 1 168 ? -13.336 13.742 18.514 1.00 14.08 168 GLY B C 1
ATOM 3921 O O . GLY B 1 168 ? -14.305 13.534 17.778 1.00 14.03 168 GLY B O 1
ATOM 3922 N N . TYR B 1 169 ? -12.130 14.048 18.045 1.00 12.73 169 TYR B N 1
ATOM 3923 C CA . TYR B 1 169 ? -11.888 14.164 16.611 1.00 12.96 169 TYR B CA 1
ATOM 3924 C C . TYR B 1 169 ? -11.709 12.788 15.939 1.00 11.26 169 TYR B C 1
ATOM 3925 O O . TYR B 1 169 ? -11.960 11.765 16.564 1.00 11.21 169 TYR B O 1
ATOM 3934 N N . LEU B 1 170 ? -11.281 12.746 14.684 1.00 12.23 170 LEU B N 1
ATOM 3935 C CA . LEU B 1 170 ? -11.282 11.471 13.965 1.00 12.51 170 LEU B CA 1
ATOM 3936 C C . LEU B 1 170 ? -10.601 10.284 14.618 1.00 12.71 170 LEU B C 1
ATOM 3937 O O . LEU B 1 170 ? -11.202 9.211 14.771 1.00 12.69 170 LEU B O 1
ATOM 3942 N N . ILE B 1 171 ? -9.336 10.439 15.012 1.00 12.58 171 ILE B N 1
ATOM 3943 C CA . ILE B 1 171 ? -8.634 9.302 15.600 1.00 11.82 171 ILE B CA 1
ATOM 3944 C C . ILE B 1 171 ? -9.288 8.824 16.902 1.00 11.94 171 ILE B C 1
ATOM 3945 O O . ILE B 1 171 ? -9.452 7.621 17.141 1.00 12.66 171 ILE B O 1
ATOM 3950 N N . HIS B 1 172 ? -9.672 9.775 17.755 1.00 12.40 172 HIS B N 1
ATOM 3951 C CA . HIS B 1 172 ? -10.343 9.445 19.016 1.00 12.33 172 HIS B CA 1
ATOM 3952 C C . HIS B 1 172 ? -11.654 8.698 18.706 1.00 12.00 172 HIS B C 1
ATOM 3953 O O . HIS B 1 172 ? -11.990 7.737 19.387 1.00 13.42 172 HIS B O 1
ATOM 3960 N N . GLU B 1 173 ? -12.345 9.122 17.655 1.00 12.38 173 GLU B N 1
ATOM 3961 C CA . GLU B 1 173 ? -13.589 8.426 17.288 1.00 12.87 173 GLU B CA 1
ATOM 3962 C C . GLU B 1 173 ? -13.316 6.956 16.957 1.00 13.11 173 GLU B C 1
ATOM 3963 O O . GLU B 1 173 ? -14.126 6.070 17.306 1.00 14.86 173 GLU B O 1
ATOM 3969 N N . PHE B 1 174 ? -12.186 6.661 16.311 1.00 13.23 174 PHE B N 1
ATOM 3970 C CA . PHE B 1 174 ? -11.849 5.267 16.021 1.00 13.50 174 PHE B CA 1
ATOM 3971 C C . PHE B 1 174 ? -11.469 4.515 17.306 1.00 13.61 174 PHE B C 1
ATOM 3972 O O . PHE B 1 174 ? -11.752 3.324 17.465 1.00 14.10 174 PHE B O 1
ATOM 3980 N N . LEU B 1 175 ? -10.798 5.203 18.228 1.00 12.70 175 LEU B N 1
ATOM 3981 C CA . LEU B 1 175 ? -10.348 4.531 19.440 1.00 13.37 175 LEU B CA 1
ATOM 3982 C C . LEU B 1 175 ? -11.447 4.083 20.401 1.00 13.43 175 LEU B C 1
ATOM 3983 O O . LEU B 1 175 ? -11.338 3.044 21.065 1.00 14.71 175 LEU B O 1
ATOM 3988 N N . SER B 1 176 ? -12.509 4.875 20.465 1.00 13.81 176 SER B N 1
ATOM 3989 C CA . SER B 1 176 ? -13.577 4.607 21.423 1.00 14.85 176 SER B CA 1
ATOM 3990 C C . SER B 1 176 ? -14.734 3.760 20.930 1.00 15.11 176 SER B C 1
ATOM 3991 O O . SER B 1 176 ? -15.274 4.001 19.852 1.00 16.48 176 SER B O 1
ATOM 3994 N N . PRO B 1 177 ? -15.155 2.790 21.750 1.00 17.34 177 PRO B N 1
ATOM 3995 C CA . PRO B 1 177 ? -16.280 1.943 21.344 1.00 18.07 177 PRO B CA 1
ATOM 3996 C C . PRO B 1 177 ? -17.609 2.716 21.327 1.00 18.36 177 PRO B C 1
ATOM 3997 O O . PRO B 1 177 ? -18.593 2.234 20.766 1.00 19.51 177 PRO B O 1
ATOM 4001 N N . LEU B 1 178 ? -17.651 3.917 21.909 1.00 18.19 178 LEU B N 1
ATOM 4002 C CA . LEU B 1 178 ? -18.889 4.713 21.881 1.00 18.20 178 LEU B CA 1
ATOM 4003 C C . LEU B 1 178 ? -19.146 5.293 20.492 1.00 18.48 178 LEU B C 1
ATOM 4004 O O . LEU B 1 178 ? -20.282 5.565 20.112 1.00 19.32 178 LEU B O 1
ATOM 4009 N N . SER B 1 179 ? -18.077 5.498 19.733 1.00 17.26 179 SER B N 1
ATOM 4010 C CA . SER B 1 179 ? -18.167 6.098 18.411 1.00 16.37 179 SER B CA 1
ATOM 4011 C C . SER B 1 179 ? -17.768 5.159 17.270 1.00 15.76 179 SER B C 1
ATOM 4012 O O . SER B 1 179 ? -18.060 5.456 16.105 1.00 17.29 179 SER B O 1
ATOM 4015 N N . ASN B 1 180 ? -17.102 4.058 17.592 1.00 15.66 180 ASN B N 1
ATOM 4016 C CA . ASN B 1 180 ? -16.644 3.123 16.563 1.00 16.05 180 ASN B CA 1
ATOM 4017 C C . ASN B 1 180 ? -17.388 1.797 16.691 1.00 17.01 180 ASN B C 1
ATOM 4018 O O . ASN B 1 180 ? -17.118 1.015 17.597 1.00 17.53 180 ASN B O 1
ATOM 4023 N N . HIS B 1 181 ? -18.312 1.554 15.760 1.00 18.23 181 HIS B N 1
ATOM 4024 C CA . HIS B 1 181 ? -19.113 0.336 15.743 1.00 20.67 181 HIS B CA 1
ATOM 4025 C C . HIS B 1 181 ? -18.750 -0.508 14.527 1.00 20.65 181 HIS B C 1
ATOM 4026 O O . HIS B 1 181 ? -19.512 -1.390 14.119 1.00 21.30 181 HIS B O 1
ATOM 4033 N N . ARG B 1 182 ? -17.591 -0.242 13.939 1.00 20.04 182 ARG B N 1
ATOM 4034 C CA . ARG B 1 182 ? -17.177 -0.985 12.756 1.00 20.88 182 ARG B CA 1
ATOM 4035 C C . ARG B 1 182 ? -16.951 -2.463 13.011 1.00 22.25 182 ARG B C 1
ATOM 4036 O O . ARG B 1 182 ? -16.586 -2.879 14.114 1.00 22.24 182 ARG B O 1
ATOM 4044 N N . THR B 1 183 ? -17.147 -3.260 11.962 1.00 24.31 183 THR B N 1
ATOM 4045 C CA . THR B 1 183 ? -16.936 -4.688 12.053 1.00 26.65 183 THR B CA 1
ATOM 4046 C C . THR B 1 183 ? -15.834 -5.176 11.115 1.00 25.62 183 THR B C 1
ATOM 4047 O O . THR B 1 183 ? -15.706 -6.378 10.883 1.00 27.48 183 THR B O 1
ATOM 4051 N N . ASP B 1 184 ? -15.045 -4.246 10.572 1.00 22.62 184 ASP B N 1
ATOM 4052 C CA . ASP B 1 184 ? -13.919 -4.615 9.719 1.00 21.26 184 ASP B CA 1
ATOM 4053 C C . ASP B 1 184 ? -12.621 -4.523 10.521 1.00 19.84 184 ASP B C 1
ATOM 4054 O O . ASP B 1 184 ? -12.647 -4.524 11.757 1.00 19.80 184 ASP B O 1
ATOM 4059 N N . GLU B 1 185 ? -11.484 -4.452 9.840 1.00 18.84 185 GLU B N 1
ATOM 4060 C CA . GLU B 1 185 ? -10.209 -4.421 10.534 1.00 18.25 185 GLU B CA 1
ATOM 4061 C C . GLU B 1 185 ? -9.984 -3.191 11.417 1.00 17.83 185 GLU B C 1
ATOM 4062 O O . GLU B 1 185 ? -9.047 -3.183 12.221 1.00 16.88 185 GLU B O 1
ATOM 4068 N N . TYR B 1 186 ? -10.836 -2.175 11.275 1.00 17.56 186 TYR B N 1
ATOM 4069 C CA . TYR B 1 186 ? -10.689 -0.952 12.062 1.00 16.60 186 TYR B CA 1
ATOM 4070 C C . TYR B 1 186 ? -11.645 -0.856 13.242 1.00 17.37 186 TYR B C 1
ATOM 4071 O O . TYR B 1 186 ? -11.724 0.177 13.902 1.00 17.44 186 TYR B O 1
ATOM 4080 N N . GLY B 1 187 ? -12.337 -1.950 13.539 1.00 17.91 187 GLY B N 1
ATOM 4081 C CA . GLY B 1 187 ? -13.254 -1.926 14.663 1.00 19.44 187 GLY B CA 1
ATOM 4082 C C . GLY B 1 187 ? -13.365 -3.261 15.364 1.00 20.25 187 GLY B C 1
ATOM 4083 O O . GLY B 1 187 ? -12.871 -4.287 14.878 1.00 20.59 187 GLY B O 1
ATOM 4084 N N . GLY B 1 188 ? -14.011 -3.229 16.525 1.00 21.53 188 GLY B N 1
ATOM 4085 C CA . GLY B 1 188 ? -14.216 -4.432 17.312 1.00 23.21 188 GLY B CA 1
ATOM 4086 C C . GLY B 1 188 ? -13.327 -4.444 18.537 1.00 23.17 188 GLY B C 1
ATOM 4087 O O . GLY B 1 188 ? -13.622 -3.815 19.551 1.00 26.72 188 GLY B O 1
ATOM 4088 N N . SER B 1 189 ? -12.209 -5.133 18.432 1.00 20.74 189 SER B N 1
ATOM 4089 C CA . SER B 1 189 ? -11.266 -5.266 19.537 1.00 18.31 189 SER B CA 1
ATOM 4090 C C . SER B 1 189 ? -10.469 -3.981 19.789 1.00 16.90 189 SER B C 1
ATOM 4091 O O . SER B 1 189 ? -10.428 -3.093 18.931 1.00 16.93 189 SER B O 1
ATOM 4094 N N . PRO B 1 190 ? -9.815 -3.880 20.959 1.00 16.30 190 PRO B N 1
ATOM 4095 C CA . PRO B 1 190 ? -9.026 -2.667 21.228 1.00 17.08 190 PRO B CA 1
ATOM 4096 C C . PRO B 1 190 ? -7.903 -2.555 20.199 1.00 16.67 190 PRO B C 1
ATOM 4097 O O . PRO B 1 190 ? -7.548 -1.453 19.791 1.00 17.01 190 PRO B O 1
ATOM 4101 N N . GLU B 1 191 ? -7.322 -3.690 19.803 1.00 15.82 191 GLU B N 1
ATOM 4102 C CA . GLU B 1 191 ? -6.258 -3.674 18.796 1.00 15.70 191 GLU B CA 1
ATOM 4103 C C . GLU B 1 191 ? -6.791 -3.107 17.475 1.00 15.77 191 GLU B C 1
ATOM 4104 O O . GLU B 1 191 ? -6.120 -2.301 16.820 1.00 15.20 191 GLU B O 1
ATOM 4110 N N . ASN B 1 192 ? -7.993 -3.526 17.066 1.00 14.94 192 ASN B N 1
ATOM 4111 C CA . ASN B 1 192 ? -8.543 -3.020 15.815 1.00 15.35 192 ASN B CA 1
ATOM 4112 C C . ASN B 1 192 ? -8.937 -1.548 15.916 1.00 14.20 192 ASN B C 1
ATOM 4113 O O . ASN B 1 192 ? -8.773 -0.784 14.957 1.00 15.11 192 ASN B O 1
ATOM 4118 N N . ARG B 1 193 ? -9.459 -1.142 17.073 1.00 13.87 193 ARG B N 1
ATOM 4119 C CA . ARG B 1 193 ? -9.806 0.262 17.263 1.00 13.87 193 ARG B CA 1
ATOM 4120 C C . ARG B 1 193 ? -8.552 1.163 17.272 1.00 14.00 193 ARG B C 1
ATOM 4121 O O . ARG B 1 193 ? -8.624 2.320 16.868 1.00 14.40 193 ARG B O 1
ATOM 4129 N N . TYR B 1 194 ? -7.422 0.614 17.700 1.00 13.40 194 TYR B N 1
ATOM 4130 C CA . TYR B 1 194 ? -6.151 1.338 17.720 1.00 13.24 194 TYR B CA 1
ATOM 4131 C C . TYR B 1 194 ? -5.451 1.282 16.354 1.00 14.44 194 TYR B C 1
ATOM 4132 O O . TYR B 1 194 ? -4.554 2.082 16.110 1.00 14.24 194 TYR B O 1
ATOM 4141 N N . ARG B 1 195 ? -5.885 0.394 15.454 1.00 13.36 195 ARG B N 1
ATOM 4142 C CA . ARG B 1 195 ? -5.214 0.215 14.169 1.00 14.37 195 ARG B CA 1
ATOM 4143 C C . ARG B 1 195 ? -5.014 1.475 13.335 1.00 13.03 195 ARG B C 1
ATOM 4144 O O . ARG B 1 195 ? -3.954 1.645 12.735 1.00 14.25 195 ARG B O 1
ATOM 4152 N N . PHE B 1 196 ? -6.032 2.322 13.259 1.00 13.44 196 PHE B N 1
ATOM 4153 C CA . PHE B 1 196 ? -5.913 3.575 12.497 1.00 12.95 196 PHE B CA 1
ATOM 4154 C C . PHE B 1 196 ? -4.727 4.387 13.040 1.00 13.19 196 PHE B C 1
ATOM 4155 O O . PHE B 1 196 ? -3.843 4.800 12.266 1.00 13.80 196 PHE B O 1
ATOM 4163 N N . LEU B 1 197 ? -4.692 4.587 14.358 1.00 13.03 197 LEU B N 1
ATOM 4164 C CA . LEU B 1 197 ? -3.575 5.322 14.980 1.00 13.38 197 LEU B CA 1
ATOM 4165 C C . LEU B 1 197 ? -2.247 4.581 14.744 1.00 13.39 197 LEU B C 1
ATOM 4166 O O . LEU B 1 197 ? -1.217 5.214 14.458 1.00 13.49 197 LEU B O 1
ATOM 4171 N N . ARG B 1 198 ? -2.250 3.249 14.863 1.00 13.09 198 ARG B N 1
ATOM 4172 C CA . ARG B 1 198 ? -1.045 2.469 14.633 1.00 13.74 198 ARG B CA 1
ATOM 4173 C C . ARG B 1 198 ? -0.481 2.728 13.229 1.00 14.00 198 ARG B C 1
ATOM 4174 O O . ARG B 1 198 ? 0.733 2.921 13.060 1.00 14.33 198 ARG B O 1
ATOM 4182 N N . GLU B 1 199 ? -1.350 2.728 12.227 1.00 13.46 199 GLU B N 1
ATOM 4183 C CA . GLU B 1 199 ? -0.929 2.953 10.843 1.00 12.98 199 GLU B CA 1
ATOM 4184 C C . GLU B 1 199 ? -0.448 4.380 10.617 1.00 13.74 199 GLU B C 1
ATOM 4185 O O . GLU B 1 199 ? 0.491 4.607 9.860 1.00 14.87 199 GLU B O 1
ATOM 4191 N N . ILE B 1 200 ? -1.085 5.347 11.263 1.00 13.15 200 ILE B N 1
ATOM 4192 C CA . ILE B 1 200 ? -0.667 6.735 11.143 1.00 13.53 200 ILE B CA 1
ATOM 4193 C C . ILE B 1 200 ? 0.730 6.864 11.732 1.00 13.91 200 ILE B C 1
ATOM 4194 O O . ILE B 1 200 ? 1.593 7.452 11.107 1.00 15.20 200 ILE B O 1
ATOM 4199 N N . ILE B 1 201 ? 0.968 6.300 12.918 1.00 12.85 201 ILE B N 1
ATOM 4200 C CA . ILE B 1 201 ? 2.303 6.397 13.506 1.00 13.53 201 ILE B CA 1
ATOM 4201 C C . ILE B 1 201 ? 3.359 5.725 12.618 1.00 14.90 201 ILE B C 1
ATOM 4202 O O . ILE B 1 201 ? 4.410 6.322 12.343 1.00 15.47 201 ILE B O 1
ATOM 4207 N N . ASP B 1 202 ? 3.084 4.516 12.135 1.00 15.23 202 ASP B N 1
ATOM 4208 C CA . ASP B 1 202 ? 4.083 3.845 11.304 1.00 15.94 202 ASP B CA 1
ATOM 4209 C C . ASP B 1 202 ? 4.371 4.597 9.995 1.00 16.62 202 ASP B C 1
ATOM 4210 O O . ASP B 1 202 ? 5.536 4.691 9.571 1.00 17.22 202 ASP B O 1
ATOM 4215 N N . GLU B 1 203 ? 3.335 5.127 9.343 1.00 14.84 203 GLU B N 1
ATOM 4216 C CA . GLU B 1 203 ? 3.544 5.844 8.094 1.00 15.56 203 GLU B CA 1
ATOM 4217 C C . GLU B 1 203 ? 4.247 7.179 8.334 1.00 15.63 203 GLU B C 1
ATOM 4218 O O . GLU B 1 203 ? 5.133 7.565 7.571 1.00 16.71 203 GLU B O 1
ATOM 4224 N N . VAL B 1 204 ? 3.869 7.907 9.384 1.00 14.96 204 VAL B N 1
ATOM 4225 C CA . VAL B 1 204 ? 4.550 9.157 9.695 1.00 15.24 204 VAL B CA 1
ATOM 4226 C C . VAL B 1 204 ? 6.036 8.865 9.932 1.00 15.89 204 VAL B C 1
ATOM 4227 O O . VAL B 1 204 ? 6.899 9.615 9.457 1.00 15.66 204 VAL B O 1
ATOM 4231 N N . LYS B 1 205 ? 6.353 7.774 10.627 1.00 16.42 205 LYS B N 1
ATOM 4232 C CA . LYS B 1 205 ? 7.758 7.449 10.875 1.00 18.47 205 LYS B CA 1
ATOM 4233 C C . LYS B 1 205 ? 8.550 7.115 9.605 1.00 19.20 205 LYS B C 1
ATOM 4234 O O . LYS B 1 205 ? 9.781 7.128 9.628 1.00 20.57 205 LYS B O 1
ATOM 4240 N N . GLN B 1 206 ? 7.864 6.833 8.503 1.00 17.94 206 GLN B N 1
ATOM 4241 C CA . GLN B 1 206 ? 8.556 6.570 7.234 1.00 20.24 206 GLN B CA 1
ATOM 4242 C C . GLN B 1 206 ? 9.093 7.874 6.618 1.00 20.26 206 GLN B C 1
ATOM 4243 O O . GLN B 1 206 ? 10.020 7.847 5.798 1.00 21.62 206 GLN B O 1
ATOM 4249 N N . VAL B 1 207 ? 8.523 9.015 7.007 1.00 18.23 207 VAL B N 1
ATOM 4250 C CA . VAL B 1 207 ? 8.960 10.308 6.466 1.00 18.47 207 VAL B CA 1
ATOM 4251 C C . VAL B 1 207 ? 9.479 11.274 7.534 1.00 17.73 207 VAL B C 1
ATOM 4252 O O . VAL B 1 207 ? 9.971 12.352 7.202 1.00 19.27 207 VAL B O 1
ATOM 4256 N N . TRP B 1 208 ? 9.384 10.885 8.805 1.00 17.12 208 TRP B N 1
ATOM 4257 C CA . TRP B 1 208 ? 9.789 11.746 9.918 1.00 17.25 208 TRP B CA 1
ATOM 4258 C C . TRP B 1 208 ? 10.459 10.944 11.013 1.00 17.68 208 TRP B C 1
ATOM 4259 O O . TRP B 1 208 ? 9.846 10.030 11.582 1.00 19.06 208 TRP B O 1
ATOM 4270 N N . ASP B 1 209 ? 11.710 11.280 11.321 1.00 20.22 209 ASP B N 1
ATOM 4271 C CA . ASP B 1 209 ? 12.437 10.559 12.363 1.00 22.52 209 ASP B CA 1
ATOM 4272 C C . ASP B 1 209 ? 12.695 11.431 13.594 1.00 20.63 209 ASP B C 1
ATOM 4273 O O . ASP B 1 209 ? 13.426 11.033 14.509 1.00 21.63 209 ASP B O 1
ATOM 4278 N N . GLY B 1 210 ? 12.082 12.613 13.623 1.00 18.27 210 GLY B N 1
ATOM 4279 C CA . GLY B 1 210 ? 12.237 13.498 14.765 1.00 17.05 210 GLY B CA 1
ATOM 4280 C C . GLY B 1 210 ? 11.254 13.194 15.895 1.00 15.37 210 GLY B C 1
ATOM 4281 O O . GLY B 1 210 ? 10.552 12.178 15.844 1.00 16.20 210 GLY B O 1
ATOM 4282 N N . PRO B 1 211 ? 11.218 14.026 16.943 1.00 14.90 211 PRO B N 1
ATOM 4283 C CA . PRO B 1 211 ? 10.306 13.821 18.074 1.00 15.38 211 PRO B CA 1
ATOM 4284 C C . PRO B 1 211 ? 8.865 13.705 17.575 1.00 14.71 211 PRO B C 1
ATOM 4285 O O . PRO B 1 211 ? 8.408 14.500 16.743 1.00 14.70 211 PRO B O 1
ATOM 4289 N N . LEU B 1 212 ? 8.174 12.699 18.099 1.00 13.91 212 LEU B N 1
ATOM 4290 C CA . LEU B 1 212 ? 6.777 12.461 17.736 1.00 13.52 212 LEU B CA 1
ATOM 4291 C C . LEU B 1 212 ? 5.949 12.391 19.015 1.00 13.25 212 LEU B C 1
ATOM 4292 O O . LEU B 1 212 ? 6.207 11.547 19.891 1.00 13.80 212 LEU B O 1
ATOM 4297 N N . PHE B 1 213 ? 4.986 13.306 19.128 1.00 13.15 213 PHE B N 1
ATOM 4298 C CA . PHE B 1 213 ? 4.087 13.385 20.281 1.00 13.03 213 PHE B CA 1
ATOM 4299 C C . PHE B 1 213 ? 2.709 12.933 19.806 1.00 12.53 213 PHE B C 1
ATOM 4300 O O . PHE B 1 213 ? 2.392 13.053 18.622 1.00 13.37 213 PHE B O 1
ATOM 4308 N N . VAL B 1 214 ? 1.909 12.411 20.727 1.00 11.25 214 VAL B N 1
ATOM 4309 C CA . VAL B 1 214 ? 0.523 12.067 20.434 1.00 11.86 214 VAL B CA 1
ATOM 4310 C C . VAL B 1 214 ? -0.318 12.644 21.566 1.00 11.51 214 VAL B C 1
ATOM 4311 O O . VAL B 1 214 ? -0.016 12.408 22.744 1.00 12.11 214 VAL B O 1
ATOM 4315 N N . ARG B 1 215 ? -1.306 13.467 21.216 1.00 11.90 215 ARG B N 1
ATOM 4316 C CA . ARG B 1 215 ? -2.231 14.003 22.218 1.00 12.03 215 ARG B CA 1
ATOM 4317 C C . ARG B 1 215 ? -3.437 13.079 22.276 1.00 11.41 215 ARG B C 1
ATOM 4318 O O . ARG B 1 215 ? -4.054 12.765 21.231 1.00 12.12 215 ARG B O 1
ATOM 4326 N N . VAL B 1 216 ? -3.774 12.646 23.486 1.00 11.62 216 VAL B N 1
ATOM 4327 C CA . VAL B 1 216 ? -4.941 11.784 23.683 1.00 12.75 216 VAL B CA 1
ATOM 4328 C C . VAL B 1 216 ? -5.952 12.405 24.635 1.00 12.11 216 VAL B C 1
ATOM 4329 O O . VAL B 1 216 ? -5.623 13.334 25.364 1.00 12.40 216 VAL B O 1
ATOM 4333 N N . SER B 1 217 ? -7.203 11.921 24.581 1.00 12.96 217 SER B N 1
ATOM 4334 C CA . SER B 1 217 ? -8.193 12.296 25.603 1.00 12.86 217 SER B CA 1
ATOM 4335 C C . SER B 1 217 ? -8.162 11.019 26.461 1.00 13.77 217 SER B C 1
ATOM 4336 O O . SER B 1 217 ? -8.689 9.971 26.054 1.00 14.77 217 SER B O 1
ATOM 4339 N N . ALA B 1 218 ? -7.537 11.103 27.638 1.00 13.83 218 ALA B N 1
ATOM 4340 C CA . ALA B 1 218 ? -7.358 9.937 28.479 1.00 13.29 218 ALA B CA 1
ATOM 4341 C C . ALA B 1 218 ? -8.582 9.337 29.148 1.00 14.30 218 ALA B C 1
ATOM 4342 O O . ALA B 1 218 ? -8.474 8.306 29.809 1.00 14.95 218 ALA B O 1
ATOM 4344 N N . SER B 1 219 ? -9.735 9.984 28.993 1.00 13.54 219 SER B N 1
ATOM 4345 C CA . SER B 1 219 ? -10.997 9.434 29.482 1.00 15.12 219 SER B CA 1
ATOM 4346 C C . SER B 1 219 ? -12.133 10.047 28.677 1.00 14.14 219 SER B C 1
ATOM 4347 O O . SER B 1 219 ? -12.042 11.193 28.218 1.00 15.20 219 SER B O 1
ATOM 4350 N N . ASP B 1 220 ? -13.205 9.259 28.507 1.00 15.51 220 ASP B N 1
ATOM 4351 C CA . ASP B 1 220 ? -14.426 9.717 27.845 1.00 16.08 220 ASP B CA 1
ATOM 4352 C C . ASP B 1 220 ? -15.435 10.164 28.922 1.00 16.11 220 ASP B C 1
ATOM 4353 O O . ASP B 1 220 ? -16.483 10.707 28.597 1.00 17.50 220 ASP B O 1
ATOM 4358 N N . TYR B 1 221 ? -15.109 9.915 30.189 1.00 17.21 221 TYR B N 1
ATOM 4359 C CA . TYR B 1 221 ? -15.984 10.237 31.329 1.00 17.28 221 TYR B CA 1
ATOM 4360 C C . TYR B 1 221 ? -17.403 9.733 31.096 1.00 19.13 221 TYR B C 1
ATOM 4361 O O . TYR B 1 221 ? -18.372 10.361 31.530 1.00 20.01 221 TYR B O 1
ATOM 4370 N N . THR B 1 222 ? -17.508 8.587 30.433 1.00 19.85 222 THR B N 1
ATOM 4371 C CA . THR B 1 222 ? -18.804 8.012 30.088 1.00 21.70 222 THR B CA 1
ATOM 4372 C C . THR B 1 222 ? -18.838 6.499 30.258 1.00 22.31 222 THR B C 1
ATOM 4373 O O . THR B 1 222 ? -17.872 5.798 29.930 1.00 22.56 222 THR B O 1
ATOM 4377 N N . ASP B 1 223 ? -19.964 5.986 30.759 1.00 24.56 223 ASP B N 1
ATOM 4378 C CA . ASP B 1 223 ? -20.109 4.549 30.943 1.00 26.80 223 ASP B CA 1
ATOM 4379 C C . ASP B 1 223 ? -19.952 3.860 29.581 1.00 24.96 223 ASP B C 1
ATOM 4380 O O . ASP B 1 223 ? -20.522 4.307 28.584 1.00 25.09 223 ASP B O 1
ATOM 4385 N N . LYS B 1 224 ? -19.155 2.795 29.557 1.00 25.69 224 LYS B N 1
ATOM 4386 C CA . LYS B 1 224 ? -18.881 2.019 28.346 1.00 26.05 224 LYS B CA 1
ATOM 4387 C C . LYS B 1 224 ? -17.902 2.719 27.402 1.00 25.06 224 LYS B C 1
ATOM 4388 O O . LYS B 1 224 ? -17.595 2.215 26.324 1.00 24.65 224 LYS B O 1
ATOM 4394 N N . GLY B 1 225 ? -17.408 3.881 27.817 1.00 22.83 225 GLY B N 1
ATOM 4395 C CA . GLY B 1 225 ? -16.445 4.597 26.999 1.00 21.60 225 GLY B CA 1
ATOM 4396 C C . GLY B 1 225 ? -15.047 4.259 27.482 1.00 20.19 225 GLY B C 1
ATOM 4397 O O . GLY B 1 225 ? -14.862 3.414 28.365 1.00 22.12 225 GLY B O 1
ATOM 4398 N N . LEU B 1 226 ? -14.046 4.932 26.929 1.00 16.74 226 LEU B N 1
ATOM 4399 C CA . LEU B 1 226 ? -12.670 4.666 27.337 1.00 15.50 226 LEU B CA 1
ATOM 4400 C C . LEU B 1 226 ? -12.359 5.337 28.673 1.00 14.54 226 LEU B C 1
ATOM 4401 O O . LEU B 1 226 ? -12.932 6.370 29.006 1.00 15.65 226 LEU B O 1
ATOM 4406 N N . ASP B 1 227 ? -11.443 4.740 29.424 1.00 15.76 227 ASP B N 1
ATOM 4407 C CA . ASP B 1 227 ? -10.993 5.313 30.684 1.00 16.79 227 ASP B CA 1
ATOM 4408 C C . ASP B 1 227 ? -9.470 5.212 30.749 1.00 16.42 227 ASP B C 1
ATOM 4409 O O . ASP B 1 227 ? -8.829 4.714 29.808 1.00 16.64 227 ASP B O 1
ATOM 4414 N N . ILE B 1 228 ? -8.877 5.661 31.850 1.00 15.60 228 ILE B N 1
ATOM 4415 C CA . ILE B 1 228 ? -7.425 5.669 31.929 1.00 16.06 228 ILE B CA 1
ATOM 4416 C C . ILE B 1 228 ? -6.790 4.298 31.754 1.00 17.19 228 ILE B C 1
ATOM 4417 O O . ILE B 1 228 ? -5.699 4.187 31.198 1.00 17.10 228 ILE B O 1
ATOM 4422 N N . ALA B 1 229 ? -7.459 3.233 32.182 1.00 17.62 229 ALA B N 1
ATOM 4423 C CA . ALA B 1 229 ? -6.867 1.911 31.978 1.00 17.51 229 ALA B CA 1
ATOM 4424 C C . ALA B 1 229 ? -6.713 1.618 30.473 1.00 17.38 229 ALA B C 1
ATOM 4425 O O . ALA B 1 229 ? -5.703 1.054 30.040 1.00 18.22 229 ALA B O 1
ATOM 4427 N N . ASP B 1 230 ? -7.702 2.012 29.675 1.00 17.08 230 ASP B N 1
ATOM 4428 C CA . ASP B 1 230 ? -7.613 1.783 28.233 1.00 17.08 230 ASP B CA 1
ATOM 4429 C C . ASP B 1 230 ? -6.430 2.545 27.656 1.00 16.51 230 ASP B C 1
ATOM 4430 O O . ASP B 1 230 ? -5.692 2.014 26.826 1.00 17.59 230 ASP B O 1
ATOM 4435 N N . HIS B 1 231 ? -6.250 3.785 28.116 1.00 15.10 231 HIS B N 1
ATOM 4436 C CA . HIS B 1 231 ? -5.172 4.626 27.619 1.00 14.98 231 HIS B CA 1
ATOM 4437 C C . HIS B 1 231 ? -3.790 4.205 28.081 1.00 15.42 231 HIS B C 1
ATOM 4438 O O . HIS B 1 231 ? -2.812 4.420 27.371 1.00 16.18 231 HIS B O 1
ATOM 4445 N N . ILE B 1 232 ? -3.698 3.562 29.239 1.00 15.86 232 ILE B N 1
ATOM 4446 C CA . ILE B 1 232 ? -2.410 3.041 29.661 1.00 16.18 232 ILE B CA 1
ATOM 4447 C C . ILE B 1 232 ? -2.057 1.915 28.660 1.00 17.19 232 ILE B C 1
ATOM 4448 O O . ILE B 1 232 ? -0.902 1.766 28.256 1.00 17.41 232 ILE B O 1
ATOM 4453 N N . GLY B 1 233 ? -3.054 1.143 28.245 1.00 16.51 233 GLY B N 1
ATOM 4454 C CA . GLY B 1 233 ? -2.822 0.087 27.274 1.00 16.24 233 GLY B CA 1
ATOM 4455 C C . GLY B 1 233 ? -2.383 0.665 25.929 1.00 16.42 233 GLY B C 1
ATOM 4456 O O . GLY B 1 233 ? -1.427 0.178 25.320 1.00 16.72 233 GLY B O 1
ATOM 4457 N N . PHE B 1 234 ? -3.069 1.699 25.444 1.00 15.77 234 PHE B N 1
ATOM 4458 C CA . PHE B 1 234 ? -2.666 2.314 24.176 1.00 14.95 234 PHE B CA 1
ATOM 4459 C C . PHE B 1 234 ? -1.260 2.898 24.312 1.00 15.17 234 PHE B C 1
ATOM 4460 O O . PHE B 1 234 ? -0.474 2.823 23.368 1.00 14.62 234 PHE B O 1
ATOM 4468 N N . ALA B 1 235 ? -0.940 3.480 25.462 1.00 13.79 235 ALA B N 1
ATOM 4469 C CA . ALA B 1 235 ? 0.380 4.066 25.657 1.00 13.32 235 ALA B CA 1
ATOM 4470 C C . ALA B 1 235 ? 1.492 3.045 25.564 1.00 13.97 235 ALA B C 1
ATOM 4471 O O . ALA B 1 235 ? 2.565 3.361 25.059 1.00 14.94 235 ALA B O 1
ATOM 4473 N N . LYS B 1 236 ? 1.249 1.835 26.042 1.00 15.25 236 LYS B N 1
ATOM 4474 C CA . LYS B 1 236 ? 2.270 0.802 25.946 1.00 16.24 236 LYS B CA 1
ATOM 4475 C C . LYS B 1 236 ? 2.504 0.471 24.474 1.00 15.12 236 LYS B C 1
ATOM 4476 O O . LYS B 1 236 ? 3.649 0.268 24.056 1.00 16.93 236 LYS B O 1
ATOM 4482 N N . TRP B 1 237 ? 1.438 0.421 23.682 1.00 15.12 237 TRP B N 1
ATOM 4483 C CA . TRP B 1 237 ? 1.593 0.140 22.253 1.00 14.64 237 TRP B CA 1
ATOM 4484 C C . TRP B 1 237 ? 2.324 1.282 21.537 1.00 14.79 237 TRP B C 1
ATOM 4485 O O . TRP B 1 237 ? 3.152 1.042 20.652 1.00 15.26 237 TRP B O 1
ATOM 4504 N N . LYS B 1 239 ? 4.493 3.267 22.882 1.00 17.07 239 LYS B N 1
ATOM 4505 C CA . LYS B 1 239 ? 5.891 3.226 23.261 1.00 17.60 239 LYS B CA 1
ATOM 4506 C C . LYS B 1 239 ? 6.635 2.244 22.361 1.00 17.81 239 LYS B C 1
ATOM 4507 O O . LYS B 1 239 ? 7.734 2.543 21.902 1.00 18.30 239 LYS B O 1
ATOM 4513 N N . GLU B 1 240 ? 6.042 1.081 22.107 1.00 18.05 240 GLU B N 1
ATOM 4514 C CA . GLU B 1 240 ? 6.663 0.066 21.240 1.00 18.63 240 GLU B CA 1
ATOM 4515 C C . GLU B 1 240 ? 6.874 0.624 19.830 1.00 17.84 240 GLU B C 1
ATOM 4516 O O . GLU B 1 240 ? 7.832 0.278 19.154 1.00 19.07 240 GLU B O 1
ATOM 4522 N N . GLN B 1 241 ? 5.971 1.488 19.380 1.00 15.80 241 GLN B N 1
ATOM 4523 C CA . GLN B 1 241 ? 6.073 2.068 18.039 1.00 16.53 241 GLN B CA 1
ATOM 4524 C C . GLN B 1 241 ? 7.034 3.245 17.946 1.00 16.57 241 GLN B C 1
ATOM 4525 O O . GLN B 1 241 ? 7.243 3.781 16.856 1.00 18.35 241 GLN B O 1
ATOM 4531 N N . GLY B 1 242 ? 7.582 3.687 19.073 1.00 16.21 242 GLY B N 1
ATOM 4532 C CA . GLY B 1 242 ? 8.520 4.797 19.023 1.00 17.20 242 GLY B CA 1
ATOM 4533 C C . GLY B 1 242 ? 7.978 6.198 19.278 1.00 16.45 242 GLY B C 1
ATOM 4534 O O . GLY B 1 242 ? 8.644 7.182 18.952 1.00 17.58 242 GLY B O 1
ATOM 4535 N N . VAL B 1 243 ? 6.766 6.308 19.822 1.00 15.58 243 VAL B N 1
ATOM 4536 C CA . VAL B 1 243 ? 6.228 7.636 20.138 1.00 13.30 243 VAL B CA 1
ATOM 4537 C C . VAL B 1 243 ? 7.066 8.145 21.319 1.00 13.55 243 VAL B C 1
ATOM 4538 O O . VAL B 1 243 ? 7.378 7.374 22.246 1.00 15.41 243 VAL B O 1
ATOM 4542 N N . ASP B 1 244 ? 7.438 9.417 21.274 1.00 12.75 244 ASP B N 1
ATOM 4543 C CA . ASP B 1 244 ? 8.288 9.982 22.321 1.00 14.19 244 ASP B CA 1
ATOM 4544 C C . ASP B 1 244 ? 7.611 10.539 23.554 1.00 14.58 244 ASP B C 1
ATOM 4545 O O . ASP B 1 244 ? 8.188 10.534 24.641 1.00 15.89 244 ASP B O 1
ATOM 4550 N N . LEU B 1 245 ? 6.381 11.023 23.403 1.00 13.98 245 LEU B N 1
ATOM 4551 C CA . LEU B 1 245 ? 5.675 11.623 24.525 1.00 12.52 245 LEU B CA 1
ATOM 4552 C C . LEU B 1 245 ? 4.186 11.605 24.266 1.00 12.70 245 LEU B C 1
ATOM 4553 O O . LEU B 1 245 ? 3.762 11.759 23.116 1.00 12.84 245 LEU B O 1
ATOM 4558 N N . ILE B 1 246 ? 3.421 11.385 25.329 1.00 12.76 246 ILE B N 1
ATOM 4559 C CA . ILE B 1 246 ? 1.970 11.425 25.233 1.00 12.23 246 ILE B CA 1
ATOM 4560 C C . ILE B 1 246 ? 1.518 12.659 26.002 1.00 12.29 246 ILE B C 1
ATOM 4561 O O . ILE B 1 246 ? 1.802 12.821 27.189 1.00 12.75 246 ILE B O 1
ATOM 4566 N N . ASP B 1 247 ? 0.847 13.557 25.278 1.00 13.48 247 ASP B N 1
ATOM 4567 C CA . ASP B 1 247 ? 0.277 14.835 25.745 1.00 13.92 247 ASP B CA 1
ATOM 4568 C C . ASP B 1 247 ? -1.127 14.446 26.259 1.00 13.46 247 ASP B C 1
ATOM 4569 O O . ASP B 1 247 ? -2.017 14.065 25.461 1.00 13.15 247 ASP B O 1
ATOM 4574 N N . CYS B 1 248 ? -1.327 14.533 27.570 1.00 12.32 248 CYS B N 1
ATOM 4575 C CA . CYS B 1 248 ? -2.529 14.009 28.197 1.00 13.99 248 CYS B CA 1
ATOM 4576 C C . CYS B 1 248 ? -3.685 14.919 28.480 1.00 12.99 248 CYS B C 1
ATOM 4577 O O . CYS B 1 248 ? -3.753 15.575 29.523 1.00 14.77 248 CYS B O 1
ATOM 4580 N N . SER B 1 249 ? -4.614 14.959 27.534 1.00 12.50 249 SER B N 1
ATOM 4581 C CA . SER B 1 249 ? -5.822 15.743 27.715 1.00 13.25 249 SER B CA 1
ATOM 4582 C C . SER B 1 249 ? -6.968 14.758 28.042 1.00 12.65 249 SER B C 1
ATOM 4583 O O . SER B 1 249 ? -6.708 13.641 28.500 1.00 13.55 249 SER B O 1
ATOM 4586 N N . SER B 1 250 ? -8.224 15.169 27.854 1.00 12.95 250 SER B N 1
ATOM 4587 C CA . SER B 1 250 ? -9.355 14.277 28.155 1.00 13.05 250 SER B CA 1
ATOM 4588 C C . SER B 1 250 ? -10.629 14.885 27.600 1.00 12.87 250 SER B C 1
ATOM 4589 O O . SER B 1 250 ? -10.670 16.062 27.250 1.00 12.75 250 SER B O 1
ATOM 4592 N N . GLY B 1 251 ? -11.654 14.021 27.515 1.00 13.23 251 GLY B N 1
ATOM 4593 C CA . GLY B 1 251 ? -12.990 14.421 27.092 1.00 14.35 251 GLY B CA 1
ATOM 4594 C C . GLY B 1 251 ? -13.230 14.799 25.647 1.00 13.21 251 GLY B C 1
ATOM 4595 O O . GLY B 1 251 ? -12.376 14.654 24.763 1.00 13.87 251 GLY B O 1
ATOM 4596 N N . ALA B 1 252 ? -14.461 15.265 25.425 1.00 14.32 252 ALA B N 1
ATOM 4597 C CA . ALA B 1 252 ? -14.976 15.788 24.180 1.00 14.85 252 ALA B CA 1
ATOM 4598 C C . ALA B 1 252 ? -15.412 14.827 23.071 1.00 14.05 252 ALA B C 1
ATOM 4599 O O . ALA B 1 252 ? -15.749 15.279 21.978 1.00 15.03 252 ALA B O 1
ATOM 4601 N N . LEU B 1 253 ? -15.465 13.535 23.354 1.00 14.91 253 LEU B N 1
ATOM 4602 C CA . LEU B 1 253 ? -15.939 12.578 22.335 1.00 14.75 253 LEU B CA 1
ATOM 4603 C C . LEU B 1 253 ? -17.452 12.755 22.234 1.00 15.35 253 LEU B C 1
ATOM 4604 O O . LEU B 1 253 ? -18.000 12.733 21.134 1.00 16.20 253 LEU B O 1
ATOM 4609 N N . VAL B 1 254 ? -18.086 12.927 23.397 1.00 17.05 254 VAL B N 1
ATOM 4610 C CA . VAL B 1 254 ? -19.528 13.187 23.517 1.00 18.62 254 VAL B CA 1
ATOM 4611 C C . VAL B 1 254 ? -19.687 14.101 24.725 1.00 20.11 254 VAL B C 1
ATOM 4612 O O . VAL B 1 254 ? -18.754 14.262 25.531 1.00 19.01 254 VAL B O 1
ATOM 4616 N N . HIS B 1 255 ? -20.855 14.712 24.869 1.00 21.21 255 HIS B N 1
ATOM 4617 C CA . HIS B 1 255 ? -21.074 15.579 26.020 1.00 22.76 255 HIS B CA 1
ATOM 4618 C C . HIS B 1 255 ? -21.000 14.741 27.292 1.00 21.82 255 HIS B C 1
ATOM 4619 O O . HIS B 1 255 ? -21.502 13.611 27.354 1.00 21.50 255 HIS B O 1
ATOM 4626 N N . ALA B 1 256 ? -20.346 15.292 28.310 1.00 21.38 256 ALA B N 1
ATOM 4627 C CA . ALA B 1 256 ? -20.203 14.576 29.569 1.00 22.40 256 ALA B CA 1
ATOM 4628 C C . ALA B 1 256 ? -19.981 15.562 30.696 1.00 22.65 256 ALA B C 1
ATOM 4629 O O . ALA B 1 256 ? -19.529 16.673 30.475 1.00 23.01 256 ALA B O 1
ATOM 4631 N N . ASP B 1 257 ? -20.320 15.138 31.904 1.00 23.98 257 ASP B N 1
ATOM 4632 C CA . ASP B 1 257 ? -20.107 15.973 33.081 1.00 26.37 257 ASP B CA 1
ATOM 4633 C C . ASP B 1 257 ? -18.651 15.779 33.491 1.00 25.35 257 ASP B C 1
ATOM 4634 O O . ASP B 1 257 ? -18.226 14.658 33.782 1.00 25.53 257 ASP B O 1
ATOM 4639 N N . ILE B 1 258 ? -17.885 16.864 33.481 1.00 22.87 258 ILE B N 1
ATOM 4640 C CA . ILE B 1 258 ? -16.471 16.803 33.855 1.00 21.77 258 ILE B CA 1
ATOM 4641 C C . ILE B 1 258 ? -16.188 17.805 34.975 1.00 20.69 258 ILE B C 1
ATOM 4642 O O . ILE B 1 258 ? -16.474 18.993 34.833 1.00 20.83 258 ILE B O 1
ATOM 4647 N N . ASN B 1 259 ? -15.633 17.310 36.078 1.00 19.65 259 ASN B N 1
ATOM 4648 C CA . ASN B 1 259 ? -15.261 18.160 37.209 1.00 19.78 259 ASN B CA 1
ATOM 4649 C C . ASN B 1 259 ? -13.902 18.792 36.867 1.00 18.08 259 ASN B C 1
ATOM 4650 O O . ASN B 1 259 ? -12.872 18.107 36.862 1.00 18.95 259 ASN B O 1
ATOM 4655 N N . VAL B 1 260 ? -13.906 20.084 36.565 1.00 18.38 260 VAL B N 1
ATOM 4656 C CA . VAL B 1 260 ? -12.684 20.807 36.204 1.00 18.96 260 VAL B CA 1
ATOM 4657 C C . VAL B 1 260 ? -12.153 21.564 37.411 1.00 17.54 260 VAL B C 1
ATOM 4658 O O . VAL B 1 260 ? -12.909 22.148 38.181 1.00 18.24 260 VAL B O 1
ATOM 4662 N N . PHE B 1 261 ? -10.835 21.549 37.572 1.00 15.77 261 PHE B N 1
ATOM 4663 C CA . PHE B 1 261 ? -10.185 22.211 38.695 1.00 15.06 261 PHE B CA 1
ATOM 4664 C C . PHE B 1 261 ? -8.702 22.256 38.329 1.00 14.52 261 PHE B C 1
ATOM 4665 O O . PHE B 1 261 ? -8.288 21.595 37.377 1.00 14.74 261 PHE B O 1
ATOM 4673 N N . PRO B 1 262 ? -7.884 23.019 39.073 1.00 14.41 262 PRO B N 1
ATOM 4674 C CA . PRO B 1 262 ? -6.447 23.105 38.774 1.00 13.80 262 PRO B CA 1
ATOM 4675 C C . PRO B 1 262 ? -5.796 21.730 38.769 1.00 12.98 262 PRO B C 1
ATOM 4676 O O . PRO B 1 262 ? -5.869 20.994 39.755 1.00 13.37 262 PRO B O 1
ATOM 4680 N N . GLY B 1 263 ? -5.154 21.372 37.655 1.00 13.08 263 GLY B N 1
ATOM 4681 C CA . GLY B 1 263 ? -4.485 20.081 37.556 1.00 13.65 263 GLY B CA 1
ATOM 4682 C C . GLY B 1 263 ? -5.385 18.860 37.397 1.00 12.48 263 GLY B C 1
ATOM 4683 O O . GLY B 1 263 ? -4.969 17.721 37.638 1.00 13.08 263 GLY B O 1
ATOM 4684 N N . TYR B 1 264 ? -6.622 19.091 36.919 1.00 13.52 264 TYR B N 1
ATOM 4685 C CA . TYR B 1 264 ? -7.574 17.996 36.792 1.00 13.76 264 TYR B CA 1
ATOM 4686 C C . TYR B 1 264 ? -7.215 16.863 35.831 1.00 13.59 264 TYR B C 1
ATOM 4687 O O . TYR B 1 264 ? -7.828 15.799 35.893 1.00 14.66 264 TYR B O 1
ATOM 4696 N N . GLN B 1 265 ? -6.233 17.070 34.952 1.00 12.18 265 GLN B N 1
ATOM 4697 C CA . GLN B 1 265 ? -5.821 15.989 34.035 1.00 12.76 265 GLN B CA 1
ATOM 4698 C C . GLN B 1 265 ? -4.445 15.445 34.399 1.00 12.32 265 GLN B C 1
ATOM 4699 O O . GLN B 1 265 ? -3.928 14.553 33.740 1.00 13.34 265 GLN B O 1
ATOM 4705 N N . VAL B 1 266 ? -3.878 15.946 35.494 1.00 12.77 266 VAL B N 1
ATOM 4706 C CA . VAL B 1 266 ? -2.528 15.515 35.875 1.00 13.40 266 VAL B CA 1
ATOM 4707 C C . VAL B 1 266 ? -2.468 14.034 36.235 1.00 14.07 266 VAL B C 1
ATOM 4708 O O . VAL B 1 266 ? -1.470 13.362 35.957 1.00 14.44 266 VAL B O 1
ATOM 4712 N N . SER B 1 267 ? -3.529 13.497 36.830 1.00 14.07 267 SER B N 1
ATOM 4713 C CA . SER B 1 267 ? -3.493 12.075 37.190 1.00 15.27 267 SER B CA 1
ATOM 4714 C C . SER B 1 267 ? -3.319 11.167 35.963 1.00 14.00 267 SER B C 1
ATOM 4715 O O . SER B 1 267 ? -2.705 10.093 36.060 1.00 14.77 267 SER B O 1
ATOM 4718 N N . PHE B 1 268 ? -3.846 11.597 34.811 1.00 12.94 268 PHE B N 1
ATOM 4719 C CA . PHE B 1 268 ? -3.703 10.800 33.586 1.00 13.71 268 PHE B CA 1
ATOM 4720 C C . PHE B 1 268 ? -2.232 10.787 33.153 1.00 12.70 268 PHE B C 1
ATOM 4721 O O . PHE B 1 268 ? -1.689 9.735 32.776 1.00 14.20 268 PHE B O 1
ATOM 4729 N N . ALA B 1 269 ? -1.594 11.956 33.184 1.00 13.34 269 ALA B N 1
ATOM 4730 C CA . ALA B 1 269 ? -0.181 12.042 32.823 1.00 13.38 269 ALA B CA 1
ATOM 4731 C C . ALA B 1 269 ? 0.684 11.211 33.774 1.00 13.84 269 ALA B C 1
ATOM 4732 O O . ALA B 1 269 ? 1.621 10.557 33.329 1.00 14.49 269 ALA B O 1
ATOM 4734 N N . GLU B 1 270 ? 0.378 11.218 35.066 1.00 14.24 270 GLU B N 1
ATOM 4735 C CA . GLU B 1 270 ? 1.226 10.467 35.992 1.00 14.85 270 GLU B CA 1
ATOM 4736 C C . GLU B 1 270 ? 1.053 8.964 35.882 1.00 14.60 270 GLU B C 1
ATOM 4737 O O . GLU B 1 270 ? 2.019 8.219 35.981 1.00 15.28 270 GLU B O 1
ATOM 4743 N N . LYS B 1 271 ? -0.176 8.511 35.656 1.00 14.79 271 LYS B N 1
ATOM 4744 C CA . LYS B 1 271 ? -0.421 7.077 35.536 1.00 15.14 271 LYS B CA 1
ATOM 4745 C C . LYS B 1 271 ? 0.163 6.504 34.243 1.00 15.06 271 LYS B C 1
ATOM 4746 O O . LYS B 1 271 ? 0.743 5.412 34.241 1.00 16.31 271 LYS B O 1
ATOM 4752 N N . ILE B 1 272 ? 0.036 7.239 33.141 1.00 14.62 272 ILE B N 1
ATOM 4753 C CA . ILE B 1 272 ? 0.602 6.745 31.889 1.00 14.16 272 ILE B CA 1
ATOM 4754 C C . ILE B 1 272 ? 2.126 6.773 32.010 1.00 14.64 272 ILE B C 1
ATOM 4755 O O . ILE B 1 272 ? 2.811 5.842 31.559 1.00 15.81 272 ILE B O 1
ATOM 4760 N N . ARG B 1 273 ? 2.672 7.809 32.641 1.00 14.70 273 ARG B N 1
ATOM 4761 C CA . ARG B 1 273 ? 4.123 7.879 32.769 1.00 15.15 273 ARG B CA 1
ATOM 4762 C C . ARG B 1 273 ? 4.666 6.695 33.558 1.00 17.38 273 ARG B C 1
ATOM 4763 O O . ARG B 1 273 ? 5.619 6.044 33.131 1.00 18.95 273 ARG B O 1
ATOM 4771 N N . GLU B 1 274 ? 4.041 6.400 34.693 1.00 18.68 274 GLU B N 1
ATOM 4772 C CA . GLU B 1 274 ? 4.517 5.313 35.535 1.00 21.33 274 GLU B CA 1
ATOM 4773 C C . GLU B 1 274 ? 4.266 3.922 34.973 1.00 22.02 274 GLU B C 1
ATOM 4774 O O . GLU B 1 274 ? 5.176 3.092 34.924 1.00 23.35 274 GLU B O 1
ATOM 4780 N N . GLN B 1 275 ? 3.041 3.678 34.533 1.00 20.35 275 GLN B N 1
ATOM 4781 C CA . GLN B 1 275 ? 2.660 2.357 34.048 1.00 21.00 275 GLN B CA 1
ATOM 4782 C C . GLN B 1 275 ? 3.064 1.991 32.639 1.00 21.13 275 GLN B C 1
ATOM 4783 O O . GLN B 1 275 ? 3.239 0.809 32.338 1.00 22.72 275 GLN B O 1
ATOM 4789 N N . ALA B 1 276 ? 3.211 2.979 31.764 1.00 20.15 276 ALA B N 1
ATOM 4790 C CA . ALA B 1 276 ? 3.635 2.682 30.406 1.00 19.98 276 ALA B CA 1
ATOM 4791 C C . ALA B 1 276 ? 5.085 3.079 30.180 1.00 20.38 276 ALA B C 1
ATOM 4792 O O . ALA B 1 276 ? 5.620 2.866 29.092 1.00 21.26 276 ALA B O 1
ATOM 4794 N N . ASP B 1 277 ? 5.717 3.658 31.201 1.00 20.72 277 ASP B N 1
ATOM 4795 C CA . ASP B 1 277 ? 7.121 4.078 31.112 1.00 22.28 277 ASP B CA 1
ATOM 4796 C C . ASP B 1 277 ? 7.311 4.982 29.891 1.00 21.13 277 ASP B C 1
ATOM 4797 O O . ASP B 1 277 ? 8.266 4.856 29.123 1.00 21.29 277 ASP B O 1
ATOM 4810 N N . ALA B 1 279 ? 7.195 9.129 28.497 1.00 15.90 279 ALA B N 1
ATOM 4811 C CA . ALA B 1 279 ? 7.283 10.541 28.880 1.00 14.33 279 ALA B CA 1
ATOM 4812 C C . ALA B 1 279 ? 5.890 11.134 28.618 1.00 12.97 279 ALA B C 1
ATOM 4813 O O . ALA B 1 279 ? 5.219 10.764 27.633 1.00 13.60 279 ALA B O 1
ATOM 4815 N N . THR B 1 280 ? 5.475 12.050 29.483 1.00 12.43 280 THR B N 1
ATOM 4816 C CA . THR B 1 280 ? 4.154 12.654 29.330 1.00 12.39 280 THR B CA 1
ATOM 4817 C C . THR B 1 280 ? 4.141 14.153 29.473 1.00 13.80 280 THR B C 1
ATOM 4818 O O . THR B 1 280 ? 5.046 14.774 30.068 1.00 14.09 280 THR B O 1
ATOM 4822 N N . GLY B 1 281 ? 3.122 14.748 28.862 1.00 12.78 281 GLY B N 1
ATOM 4823 C CA . GLY B 1 281 ? 2.897 16.178 28.959 1.00 13.04 281 GLY B CA 1
ATOM 4824 C C . GLY B 1 281 ? 1.637 16.374 29.779 1.00 13.17 281 GLY B C 1
ATOM 4825 O O . GLY B 1 281 ? 0.623 15.695 29.525 1.00 13.99 281 GLY B O 1
ATOM 4826 N N . ALA B 1 282 ? 1.702 17.243 30.780 1.00 11.69 282 ALA B N 1
ATOM 4827 C CA . ALA B 1 282 ? 0.525 17.540 31.599 1.00 12.70 282 ALA B CA 1
ATOM 4828 C C . ALA B 1 282 ? -0.094 18.825 31.100 1.00 12.70 282 ALA B C 1
ATOM 4829 O O . ALA B 1 282 ? 0.596 19.772 30.730 1.00 13.05 282 ALA B O 1
ATOM 4831 N N . VAL B 1 283 ? -1.424 18.868 31.102 1.00 12.61 283 VAL B N 1
ATOM 4832 C CA . VAL B 1 283 ? -2.118 20.061 30.643 1.00 12.55 283 VAL B CA 1
ATOM 4833 C C . VAL B 1 283 ? -3.461 20.138 31.347 1.00 12.22 283 VAL B C 1
ATOM 4834 O O . VAL B 1 283 ? -3.995 19.085 31.715 1.00 11.69 283 VAL B O 1
ATOM 4838 N N . GLY B 1 284 ? -3.960 21.362 31.568 1.00 12.21 284 GLY B N 1
ATOM 4839 C CA . GLY B 1 284 ? -5.298 21.542 32.137 1.00 12.31 284 GLY B CA 1
ATOM 4840 C C . GLY B 1 284 ? -5.338 22.362 33.395 1.00 12.71 284 GLY B C 1
ATOM 4841 O O . GLY B 1 284 ? -5.081 21.846 34.486 1.00 12.39 284 GLY B O 1
ATOM 4850 N N . ILE B 1 286 ? -3.347 24.608 34.491 1.00 12.54 286 ILE B N 1
ATOM 4851 C CA . ILE B 1 286 ? -2.031 24.847 35.140 1.00 13.13 286 ILE B CA 1
ATOM 4852 C C . ILE B 1 286 ? -1.754 26.324 34.823 1.00 14.08 286 ILE B C 1
ATOM 4853 O O . ILE B 1 286 ? -1.607 26.706 33.644 1.00 13.68 286 ILE B O 1
ATOM 4858 N N . THR B 1 287 ? -1.704 27.153 35.861 1.00 14.23 287 THR B N 1
ATOM 4859 C CA . THR B 1 287 ? -1.565 28.586 35.652 1.00 15.37 287 THR B CA 1
ATOM 4860 C C . THR B 1 287 ? -0.443 29.295 36.405 1.00 15.54 287 THR B C 1
ATOM 4861 O O . THR B 1 287 ? -0.337 30.523 36.347 1.00 16.78 287 THR B O 1
ATOM 4865 N N . ASP B 1 288 ? 0.375 28.547 37.130 1.00 16.70 288 ASP B N 1
ATOM 4866 C CA . ASP B 1 288 ? 1.458 29.191 37.843 1.00 18.37 288 ASP B CA 1
ATOM 4867 C C . ASP B 1 288 ? 2.665 28.300 37.942 1.00 17.45 288 ASP B C 1
ATOM 4868 O O . ASP B 1 288 ? 2.576 27.071 37.801 1.00 16.97 288 ASP B O 1
ATOM 4873 N N . GLY B 1 289 ? 3.800 28.942 38.192 1.00 17.15 289 GLY B N 1
ATOM 4874 C CA . GLY B 1 289 ? 5.057 28.226 38.274 1.00 15.98 289 GLY B CA 1
ATOM 4875 C C . GLY B 1 289 ? 5.169 27.215 39.394 1.00 14.66 289 GLY B C 1
ATOM 4876 O O . GLY B 1 289 ? 5.808 26.202 39.215 1.00 15.54 289 GLY B O 1
ATOM 4877 N N . SER B 1 290 ? 4.557 27.492 40.538 1.00 15.25 290 SER B N 1
ATOM 4878 C CA . SER B 1 290 ? 4.645 26.553 41.658 1.00 16.37 290 SER B CA 1
ATOM 4879 C C . SER B 1 290 ? 4.029 25.199 41.324 1.00 15.66 290 SER B C 1
ATOM 4880 O O . SER B 1 290 ? 4.616 24.150 41.628 1.00 15.67 290 SER B O 1
ATOM 4891 N N . ALA B 1 292 ? 3.518 24.034 38.284 1.00 13.46 292 ALA B N 1
ATOM 4892 C CA . ALA B 1 292 ? 4.316 23.437 37.229 1.00 14.20 292 ALA B CA 1
ATOM 4893 C C . ALA B 1 292 ? 5.530 22.715 37.801 1.00 13.71 292 ALA B C 1
ATOM 4894 O O . ALA B 1 292 ? 5.847 21.598 37.383 1.00 13.65 292 ALA B O 1
ATOM 4896 N N . GLU B 1 293 ? 6.211 23.375 38.743 1.00 14.08 293 GLU B N 1
ATOM 4897 C CA . GLU B 1 293 ? 7.408 22.780 39.351 1.00 14.93 293 GLU B CA 1
ATOM 4898 C C . GLU B 1 293 ? 7.053 21.529 40.153 1.00 13.97 293 GLU B C 1
ATOM 4899 O O . GLU B 1 293 ? 7.771 20.535 40.093 1.00 15.05 293 GLU B O 1
ATOM 4905 N N . GLU B 1 294 ? 5.944 21.558 40.883 1.00 14.22 294 GLU B N 1
ATOM 4906 C CA . GLU B 1 294 ? 5.508 20.399 41.672 1.00 14.45 294 GLU B CA 1
ATOM 4907 C C . GLU B 1 294 ? 5.247 19.178 40.761 1.00 13.93 294 GLU B C 1
ATOM 4908 O O . GLU B 1 294 ? 5.628 18.044 41.072 1.00 14.51 294 GLU B O 1
ATOM 4914 N N . ILE B 1 295 ? 4.573 19.423 39.638 1.00 13.46 295 ILE B N 1
ATOM 4915 C CA . ILE B 1 295 ? 4.247 18.347 38.711 1.00 13.72 295 ILE B CA 1
ATOM 4916 C C . ILE B 1 295 ? 5.516 17.663 38.223 1.00 13.71 295 ILE B C 1
ATOM 4917 O O . ILE B 1 295 ? 5.598 16.438 38.209 1.00 14.49 295 ILE B O 1
ATOM 4922 N N . LEU B 1 296 ? 6.505 18.468 37.849 1.00 13.07 296 LEU B N 1
ATOM 4923 C CA . LEU B 1 296 ? 7.774 17.942 37.364 1.00 13.27 296 LEU B CA 1
ATOM 4924 C C . LEU B 1 296 ? 8.584 17.267 38.469 1.00 13.54 296 LEU B C 1
ATOM 4925 O O . LEU B 1 296 ? 9.063 16.149 38.290 1.00 14.26 296 LEU B O 1
ATOM 4930 N N . GLN B 1 297 ? 8.699 17.929 39.619 1.00 13.12 297 GLN B N 1
ATOM 4931 C CA . GLN B 1 297 ? 9.520 17.367 40.699 1.00 14.17 297 GLN B CA 1
ATOM 4932 C C . GLN B 1 297 ? 8.951 16.096 41.321 1.00 14.92 297 GLN B C 1
ATOM 4933 O O . GLN B 1 297 ? 9.703 15.227 41.761 1.00 15.81 297 GLN B O 1
ATOM 4939 N N . ASN B 1 298 ? 7.620 15.979 41.355 1.00 13.99 298 ASN B N 1
ATOM 4940 C CA . ASN B 1 298 ? 6.987 14.787 41.896 1.00 14.27 298 ASN B CA 1
ATOM 4941 C C . ASN B 1 298 ? 6.842 13.695 40.832 1.00 14.54 298 ASN B C 1
ATOM 4942 O O . ASN B 1 298 ? 6.193 12.681 41.072 1.00 15.94 298 ASN B O 1
ATOM 4947 N N . GLY B 1 299 ? 7.445 13.911 39.653 1.00 13.98 299 GLY B N 1
ATOM 4948 C CA . GLY B 1 299 ? 7.448 12.906 38.596 1.00 14.88 299 GLY B CA 1
ATOM 4949 C C . GLY B 1 299 ? 6.111 12.578 37.974 1.00 13.82 299 GLY B C 1
ATOM 4950 O O . GLY B 1 299 ? 5.872 11.447 37.543 1.00 15.78 299 GLY B O 1
ATOM 4951 N N . ARG B 1 300 ? 5.249 13.580 37.894 1.00 13.51 300 ARG B N 1
ATOM 4952 C CA . ARG B 1 300 ? 3.920 13.365 37.350 1.00 14.35 300 ARG B CA 1
ATOM 4953 C C . ARG B 1 300 ? 3.878 13.569 35.837 1.00 13.97 300 ARG B C 1
ATOM 4954 O O . ARG B 1 300 ? 2.962 13.067 35.168 1.00 15.87 300 ARG B O 1
ATOM 4962 N N . ALA B 1 301 ? 4.859 14.294 35.308 1.00 13.22 301 ALA B N 1
ATOM 4963 C CA . ALA B 1 301 ? 4.965 14.574 33.872 1.00 12.78 301 ALA B CA 1
ATOM 4964 C C . ALA B 1 301 ? 6.368 15.063 33.543 1.00 13.80 301 ALA B C 1
ATOM 4965 O O . ALA B 1 301 ? 7.152 15.385 34.447 1.00 16.00 301 ALA B O 1
ATOM 4967 N N . ASP B 1 302 ? 6.679 15.129 32.252 1.00 13.81 302 ASP B N 1
ATOM 4968 C CA . ASP B 1 302 ? 7.994 15.584 31.799 1.00 13.60 302 ASP B CA 1
ATOM 4969 C C . ASP B 1 302 ? 7.996 16.989 31.225 1.00 14.05 302 ASP B C 1
ATOM 4970 O O . ASP B 1 302 ? 9.000 17.700 31.273 1.00 13.98 302 ASP B O 1
ATOM 4975 N N . LEU B 1 303 ? 6.867 17.391 30.654 1.00 13.25 303 LEU B N 1
ATOM 4976 C CA . LEU B 1 303 ? 6.705 18.725 30.093 1.00 12.52 303 LEU B CA 1
ATOM 4977 C C . LEU B 1 303 ? 5.395 19.305 30.605 1.00 12.01 303 LEU B C 1
ATOM 4978 O O . LEU B 1 303 ? 4.439 18.547 30.838 1.00 12.58 303 LEU B O 1
ATOM 4983 N N . ILE B 1 304 ? 5.356 20.619 30.780 1.00 11.84 304 ILE B N 1
ATOM 4984 C CA . ILE B 1 304 ? 4.163 21.306 31.260 1.00 12.47 304 ILE B CA 1
ATOM 4985 C C . ILE B 1 304 ? 3.542 22.115 30.122 1.00 11.79 304 ILE B C 1
ATOM 4986 O O . ILE B 1 304 ? 4.129 23.104 29.671 1.00 12.95 304 ILE B O 1
ATOM 4991 N N . PHE B 1 305 ? 2.351 21.700 29.666 1.00 11.78 305 PHE B N 1
ATOM 4992 C CA . PHE B 1 305 ? 1.633 22.390 28.579 1.00 10.41 305 PHE B CA 1
ATOM 4993 C C . PHE B 1 305 ? 0.736 23.448 29.205 1.00 10.74 305 PHE B C 1
ATOM 4994 O O . PHE B 1 305 ? 0.004 23.156 30.167 1.00 12.76 305 PHE B O 1
ATOM 5002 N N . ILE B 1 306 ? 0.801 24.653 28.649 1.00 11.65 306 ILE B N 1
ATOM 5003 C CA . ILE B 1 306 ? 0.056 25.811 29.126 1.00 12.28 306 ILE B CA 1
ATOM 5004 C C . ILE B 1 306 ? -0.749 26.369 27.985 1.00 12.23 306 ILE B C 1
ATOM 5005 O O . ILE B 1 306 ? -0.213 26.675 26.916 1.00 12.24 306 ILE B O 1
ATOM 5010 N N . GLY B 1 307 ? -2.059 26.474 28.212 1.00 12.09 307 GLY B N 1
ATOM 5011 C CA . GLY B 1 307 ? -2.954 27.016 27.212 1.00 11.94 307 GLY B CA 1
ATOM 5012 C C . GLY B 1 307 ? -3.420 28.415 27.538 1.00 11.18 307 GLY B C 1
ATOM 5013 O O . GLY B 1 307 ? -2.758 29.415 27.215 1.00 11.69 307 GLY B O 1
ATOM 5014 N N . ARG B 1 308 ? -4.571 28.496 28.190 1.00 11.95 308 ARG B N 1
ATOM 5015 C CA . ARG B 1 308 ? -5.169 29.796 28.472 1.00 12.78 308 ARG B CA 1
ATOM 5016 C C . ARG B 1 308 ? -4.313 30.788 29.243 1.00 12.72 308 ARG B C 1
ATOM 5017 O O . ARG B 1 308 ? -4.427 32.003 28.998 1.00 12.81 308 ARG B O 1
ATOM 5025 N N . GLU B 1 309 ? -3.449 30.320 30.150 1.00 11.41 309 GLU B N 1
ATOM 5026 C CA . GLU B 1 309 ? -2.615 31.303 30.849 1.00 11.64 309 GLU B CA 1
ATOM 5027 C C . GLU B 1 309 ? -1.681 32.019 29.865 1.00 12.52 309 GLU B C 1
ATOM 5028 O O . GLU B 1 309 ? -1.346 33.177 30.096 1.00 13.82 309 GLU B O 1
ATOM 5034 N N . LEU B 1 310 ? -1.272 31.355 28.774 1.00 12.24 310 LEU B N 1
ATOM 5035 C CA . LEU B 1 310 ? -0.435 32.027 27.768 1.00 12.89 310 LEU B CA 1
ATOM 5036 C C . LEU B 1 310 ? -1.241 32.994 26.889 1.00 13.30 310 LEU B C 1
ATOM 5037 O O . LEU B 1 310 ? -0.671 33.783 26.141 1.00 14.29 310 LEU B O 1
ATOM 5042 N N . LEU B 1 311 ? -2.570 32.921 26.936 1.00 12.49 311 LEU B N 1
ATOM 5043 C CA . LEU B 1 311 ? -3.395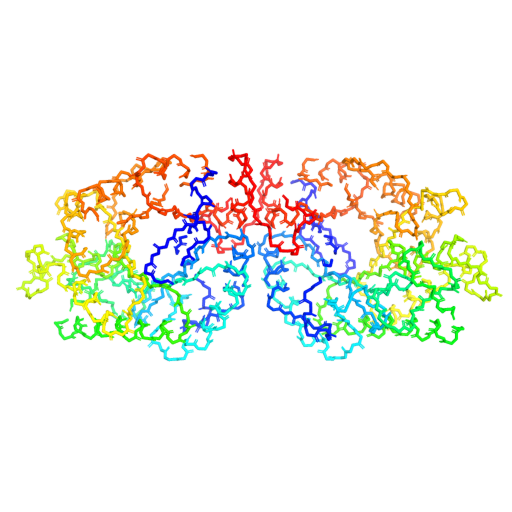 33.898 26.237 1.00 13.42 311 LEU B CA 1
ATOM 5044 C C . LEU B 1 311 ? -3.544 35.139 27.128 1.00 13.55 311 LEU B C 1
ATOM 5045 O O . LEU B 1 311 ? -3.684 36.247 26.622 1.00 15.22 311 LEU B O 1
ATOM 5050 N N . ARG B 1 312 ? -3.534 34.959 28.451 1.00 13.91 312 ARG B N 1
ATOM 5051 C CA . ARG B 1 312 ? -3.631 36.083 29.372 1.00 13.78 312 ARG B CA 1
ATOM 5052 C C . ARG B 1 312 ? -2.265 36.730 29.578 1.00 14.10 312 ARG B C 1
ATOM 5053 O O . ARG B 1 312 ? -2.181 37.931 29.790 1.00 14.65 312 ARG B O 1
ATOM 5061 N N . ASP B 1 313 ? -1.217 35.904 29.537 1.00 14.12 313 ASP B N 1
ATOM 5062 C CA . ASP B 1 313 ? 0.165 36.339 29.827 1.00 14.34 313 ASP B CA 1
ATOM 5063 C C . ASP B 1 313 ? 1.138 35.649 28.885 1.00 13.62 313 ASP B C 1
ATOM 5064 O O . ASP B 1 313 ? 1.642 34.563 29.184 1.00 13.97 313 ASP B O 1
ATOM 5069 N N . PRO B 1 314 ? 1.420 36.277 27.734 1.00 14.22 314 PRO B N 1
ATOM 5070 C CA . PRO B 1 314 ? 2.342 35.681 26.768 1.00 14.37 314 PRO B CA 1
ATOM 5071 C C . PRO B 1 314 ? 3.727 35.446 27.348 1.00 12.93 314 PRO B C 1
ATOM 5072 O O . PRO B 1 314 ? 4.469 34.606 26.841 1.00 14.18 314 PRO B O 1
ATOM 5076 N N . PHE B 1 315 ? 4.051 36.204 28.397 1.00 13.07 315 PHE B N 1
ATOM 5077 C CA . PHE B 1 315 ? 5.355 36.100 29.035 1.00 12.94 315 PHE B CA 1
ATOM 5078 C C . PHE B 1 315 ? 5.297 35.330 30.352 1.00 13.84 315 PHE B C 1
ATOM 5079 O O . PHE B 1 315 ? 6.038 35.592 31.312 1.00 14.02 315 PHE B O 1
ATOM 5087 N N . PHE B 1 316 ? 4.425 34.324 30.373 1.00 12.91 316 PHE B N 1
ATOM 5088 C CA . PHE B 1 316 ? 4.269 33.423 31.510 1.00 13.35 316 PHE B CA 1
ATOM 5089 C C . PHE B 1 316 ? 5.625 32.886 32.000 1.00 13.19 316 PHE B C 1
ATOM 5090 O O . PHE B 1 316 ? 5.804 32.705 33.216 1.00 14.04 316 PHE B O 1
ATOM 5098 N N . ALA B 1 317 ? 6.568 32.604 31.090 1.00 12.94 317 ALA B N 1
ATOM 5099 C CA . ALA B 1 317 ? 7.863 32.087 31.533 1.00 13.28 317 ALA B CA 1
ATOM 5100 C C . ALA B 1 317 ? 8.525 33.043 32.522 1.00 14.15 317 ALA B C 1
ATOM 5101 O O . ALA B 1 317 ? 9.086 32.587 33.524 1.00 13.79 317 ALA B O 1
ATOM 5103 N N . ARG B 1 318 ? 8.463 34.346 32.248 1.00 14.03 318 ARG B N 1
ATOM 5104 C CA . ARG B 1 318 ? 9.049 35.327 33.151 1.00 15.01 318 ARG B CA 1
ATOM 5105 C C . ARG B 1 318 ? 8.274 35.335 34.475 1.00 15.23 318 ARG B C 1
ATOM 5106 O O . ARG B 1 318 ? 8.866 35.339 35.568 1.00 16.15 318 ARG B O 1
ATOM 5114 N N . THR B 1 319 ? 6.944 35.345 34.388 1.00 14.67 319 THR B N 1
ATOM 5115 C CA . THR B 1 319 ? 6.115 35.357 35.582 1.00 14.81 319 THR B CA 1
ATOM 5116 C C . THR B 1 319 ? 6.382 34.133 36.469 1.00 14.91 319 THR B C 1
ATOM 5117 O O . THR B 1 319 ? 6.486 34.256 37.702 1.00 15.87 319 THR B O 1
ATOM 5121 N N . ALA B 1 320 ? 6.518 32.965 35.842 1.00 14.70 320 ALA B N 1
ATOM 5122 C CA . ALA B 1 320 ? 6.762 31.736 36.590 1.00 14.64 320 ALA B CA 1
ATOM 5123 C C . ALA B 1 320 ? 8.143 31.753 37.225 1.00 15.38 320 ALA B C 1
ATOM 5124 O O . ALA B 1 320 ? 8.307 31.277 38.353 1.00 17.32 320 ALA B O 1
ATOM 5126 N N . ALA B 1 321 ? 9.131 32.303 36.524 1.00 15.85 321 ALA B N 1
ATOM 5127 C CA . ALA B 1 321 ? 10.490 32.369 37.068 1.00 16.24 321 ALA B CA 1
ATOM 5128 C C . ALA B 1 321 ? 10.471 33.240 38.325 1.00 17.74 321 ALA B C 1
ATOM 5129 O O . ALA B 1 321 ? 11.113 32.903 39.326 1.00 18.22 321 ALA B O 1
ATOM 5131 N N . LYS B 1 322 ? 9.748 34.358 38.274 1.00 17.57 322 LYS B N 1
ATOM 5132 C CA . LYS B 1 322 ? 9.643 35.245 39.433 1.00 20.78 322 LYS B CA 1
ATOM 5133 C C . LYS B 1 322 ? 8.936 34.532 40.595 1.00 20.73 322 LYS B C 1
ATOM 5134 O O . LYS B 1 322 ? 9.366 34.646 41.752 1.00 21.37 322 LYS B O 1
ATOM 5140 N N . GLN B 1 323 ? 7.854 33.813 40.297 1.00 20.41 323 GLN B N 1
ATOM 5141 C CA . GLN B 1 323 ? 7.101 33.096 41.330 1.00 21.00 323 GLN B CA 1
ATOM 5142 C C . GLN B 1 323 ? 7.986 32.058 42.016 1.00 20.23 323 GLN B C 1
ATOM 5143 O O . GLN B 1 323 ? 7.818 31.783 43.204 1.00 22.38 323 GLN B O 1
ATOM 5149 N N . LEU B 1 324 ? 8.926 31.484 41.272 1.00 19.25 324 LEU B N 1
ATOM 5150 C CA . LEU B 1 324 ? 9.828 30.461 41.793 1.00 19.74 324 LEU B CA 1
ATOM 5151 C C . LEU B 1 324 ? 11.150 31.054 42.289 1.00 20.86 324 LEU B C 1
ATOM 5152 O O . LEU B 1 324 ? 12.086 30.314 42.591 1.00 20.64 324 LEU B O 1
ATOM 5157 N N . ASN B 1 325 ? 11.208 32.383 42.348 1.00 22.05 325 ASN B N 1
ATOM 5158 C CA . ASN B 1 325 ? 12.393 33.106 42.810 1.00 25.00 325 ASN B CA 1
ATOM 5159 C C . ASN B 1 325 ? 13.661 32.594 42.139 1.00 24.49 325 ASN B C 1
ATOM 5160 O O . ASN B 1 325 ? 14.639 32.251 42.802 1.00 23.97 325 ASN B O 1
ATOM 5165 N N . THR B 1 326 ? 13.650 32.559 40.812 1.00 23.53 326 THR B N 1
ATOM 5166 C CA . THR B 1 326 ? 14.785 32.089 40.040 1.00 23.71 326 THR B CA 1
ATOM 5167 C C . THR B 1 326 ? 14.987 33.008 38.839 1.00 23.65 326 THR B C 1
ATOM 5168 O O . THR B 1 326 ? 14.100 33.777 38.475 1.00 24.85 326 THR B O 1
ATOM 5172 N N . GLU B 1 327 ? 16.167 32.939 38.243 1.00 24.35 327 GLU B N 1
ATOM 5173 C CA . GLU B 1 327 ? 16.504 33.793 37.112 1.00 24.91 327 GLU B CA 1
ATOM 5174 C C . GLU B 1 327 ? 16.543 33.029 35.800 1.00 22.53 327 GLU B C 1
ATOM 5175 O O . GLU B 1 327 ? 17.065 31.918 35.753 1.00 22.93 327 GLU B O 1
ATOM 5181 N N . ILE B 1 328 ? 15.996 33.629 34.740 1.00 19.60 328 ILE B N 1
ATOM 5182 C CA . ILE B 1 328 ? 16.072 33.032 33.410 1.00 17.93 328 ILE B CA 1
ATOM 5183 C C . ILE B 1 328 ? 16.524 34.101 32.421 1.00 16.83 328 ILE B C 1
ATOM 5184 O O . ILE B 1 328 ? 16.345 35.295 32.660 1.00 17.54 328 ILE B O 1
ATOM 5189 N N . PRO B 1 329 ? 17.142 33.694 31.311 1.00 17.13 329 PRO B N 1
ATOM 5190 C CA . PRO B 1 329 ? 17.577 34.700 30.336 1.00 16.75 329 PRO B CA 1
ATOM 5191 C C . PRO B 1 329 ? 16.375 35.414 29.724 1.00 17.04 329 PRO B C 1
ATOM 5192 O O . PRO B 1 329 ? 15.335 34.802 29.460 1.00 17.72 329 PRO B O 1
ATOM 5196 N N . ALA B 1 330 ? 16.516 36.710 29.525 1.00 16.91 330 ALA B N 1
ATOM 5197 C CA . ALA B 1 330 ? 15.483 37.503 28.889 1.00 16.77 330 ALA B CA 1
ATOM 5198 C C . ALA B 1 330 ? 15.844 37.681 27.411 1.00 17.59 330 ALA B C 1
ATOM 5199 O O . ALA B 1 330 ? 16.999 37.494 27.010 1.00 17.54 330 ALA B O 1
ATOM 5201 N N . PRO B 1 331 ? 14.854 37.983 26.565 1.00 16.71 331 PRO B N 1
ATOM 5202 C CA . PRO B 1 331 ? 15.220 38.200 25.163 1.00 16.77 331 PRO B CA 1
ATOM 5203 C C . PRO B 1 331 ? 16.128 39.440 25.275 1.00 16.17 331 PRO B C 1
ATOM 5204 O O . PRO B 1 331 ? 15.874 40.346 26.077 1.00 16.24 331 PRO B O 1
ATOM 5208 N N . VAL B 1 332 ? 17.203 39.482 24.504 1.00 17.74 332 VAL B N 1
ATOM 5209 C CA . VAL B 1 332 ? 18.125 40.597 24.622 1.00 19.25 332 VAL B CA 1
ATOM 5210 C C . VAL B 1 332 ? 17.483 41.990 24.576 1.00 17.27 332 VAL B C 1
ATOM 5211 O O . VAL B 1 332 ? 17.884 42.892 25.315 1.00 17.63 332 VAL B O 1
ATOM 5215 N N . GLN B 1 333 ? 16.479 42.153 23.723 1.00 15.91 333 GLN B N 1
ATOM 5216 C CA . GLN B 1 333 ? 15.800 43.445 23.587 1.00 14.87 333 GLN B CA 1
ATOM 5217 C C . GLN B 1 333 ? 15.089 43.950 24.836 1.00 14.17 333 GLN B C 1
ATOM 5218 O O . GLN B 1 333 ? 14.823 45.148 24.949 1.00 14.27 333 GLN B O 1
ATOM 5224 N N . TYR B 1 334 ? 14.776 43.039 25.763 1.00 14.05 334 TYR B N 1
ATOM 5225 C CA . TYR B 1 334 ? 14.047 43.412 26.970 1.00 13.90 334 TYR B CA 1
ATOM 5226 C C . TYR B 1 334 ? 14.849 43.339 28.264 1.00 14.95 334 TYR B C 1
ATOM 5227 O O . TYR B 1 334 ? 14.280 43.358 29.355 1.00 15.54 334 TYR B O 1
ATOM 5236 N N . GLU B 1 335 ? 16.170 43.277 28.143 1.00 15.48 335 GLU B N 1
ATOM 5237 C CA . GLU B 1 335 ? 17.037 43.191 29.319 1.00 17.83 335 GLU B CA 1
ATOM 5238 C C . GLU B 1 335 ? 16.826 44.334 30.303 1.00 17.08 335 GLU B C 1
ATOM 5239 O O . GLU B 1 335 ? 16.985 44.154 31.512 1.00 17.78 335 GLU B O 1
ATOM 5245 N N . ARG B 1 336 ? 16.440 45.504 29.796 1.00 16.51 336 ARG B N 1
ATOM 5246 C CA . ARG B 1 336 ? 16.198 46.650 30.672 1.00 17.63 336 ARG B CA 1
ATOM 5247 C C . ARG B 1 336 ? 14.819 46.637 31.355 1.00 16.55 336 ARG B C 1
ATOM 5248 O O . ARG B 1 336 ? 14.527 47.473 32.216 1.00 17.85 336 ARG B O 1
ATOM 5256 N N . GLY B 1 337 ? 13.982 45.673 30.990 1.00 16.00 337 GLY B N 1
ATOM 5257 C CA . GLY B 1 337 ? 12.676 45.579 31.632 1.00 15.75 337 GLY B CA 1
ATOM 5258 C C . GLY B 1 337 ? 12.450 44.302 32.440 1.00 15.43 337 GLY B C 1
ATOM 5259 O O . GLY B 1 337 ? 11.835 44.338 33.499 1.00 16.36 337 GLY B O 1
ATOM 5260 N N . TRP B 1 338 ? 12.946 43.161 31.967 1.00 15.57 338 TRP B N 1
ATOM 5261 C CA . TRP B 1 338 ? 12.737 41.893 32.659 1.00 16.74 338 TRP B CA 1
ATOM 5262 C C . TRP B 1 338 ? 13.447 41.735 33.981 1.00 18.71 338 TRP B C 1
ATOM 5263 O O . TRP B 1 338 ? 12.929 40.949 34.813 1.00 20.05 338 TRP B O 1
#

GO terms:
  GO:0003959 NADPH dehydrogenase activity (F, EXP)

Sequence (654 aa):
ARKLFTPITIKDTLKNRIVSPCYSSHEKDGKLTPFHAHYISRAIGQVGLIIVEASAVNPQGRITDQDLGIWSDEHIEGFAKLTEQVKEQGSKIGIQLAHAGRKAELEGDIFAPSAIAFDEQSATPVESAEKVKETVQEFKQAAARAKEAGFDVIEIHAAHGYLIHEFLSPLSNHRTDEYGGSPENRYRFLREIIDEVKQVWDGPLFVRVSASDYTDKGLDIADHIGFAKWKEQGVDLIDCSSGALVHADINVFPGYQVSFAEKIREQADATGAVGITDGSAEEILQNGRADLIFIGRELLRDPFFARTAAKQLNTEIPAPVQYERGWARKLFTPITIKDTLKNRIVSPCYSSHEKDGKLTPFHAHYISRAIGQVGLIIVEASAVNPQGRITDQDLGIWSDEHIEGFAKLTEQVKEQGSKIGIQLAHAGRKAELEGDIFAPSAIAFDEQSATPVESAEKVKETVQEFKQAAARAKEAGFDVIEIHAAHGYLIHEFLSPLSNHRTDEYGGSPENRYRFLREIIDEVKQVWDGPLFVRVSASDYTDKGLDIADHIGFAKWKEQGVDLIDCSSGALVHADINVFPGYQVSFAEKIREQADATGAVGITDGSAEEILQNGRADLIFIGRELLRDPFFARTAAKQLNTEIPAPVQYERGW

Foldseek 3Di:
DFQQQPWDDFFHIFRGQEEDEWFAQVVLPQEDDPVVVLQQLLLLLVGREYEYHAAELDSLQALESRHHHLVDLVRLVRLLVVQVSSVVSPYAYEYEYTGQALNRPDPDAGHACDQDHQDPVGDGHDHDVVVLVVVLVSLLVSLLSRVSSPHQEYEYECAQQGHLVLLQKPVNHPDDDQSDDDNNNSCVSVLSSLLSNVVRDDGAYEYEYAQEQQDVRIHHNVSVLVSLLCVVSVHREYEYHHHNSHDHDDDQDAQSRLQSQQCSCVSNPAYEGESHQELVCSCSVVVRSHNHYYDDVNCVVPSSRVCRRCVVVVHDDDRRVVQVVPD/DFQQQPWDDFFHIFRGQEEDEWFAQVVLPQEDDPVVVLQLLLLLLRGREYEYHEAELDSLQALESRHHHLVDLVRLVRLLVVQVSSVVSPHAYEYEYTGAALNRPDPDAGHACDQDHQDDPGHGHDHDVVVLVVVLVSLQSSLLSCVSSPHQEYEYECAQQGHLVLLQKPVNHPDDDQSDDDNCNSCVSVLSSLLSNCVRDVGAYEYEYAQEQQDVRIHHLVSVLVSLLCVVSVHREYEYHHHNSHDHDDDQDAQRRLQSQQCSCVSNPAYEGESHQALVVSCCCVVRSHNHYYYDVNCVVPSNRVVRRCVVVVHDDDRRVVCPVPD

B-factor: mean 20.41, std 8.89, range [9.93, 64.1]

Solvent-accessible surface area: 24770 Å² total

CATH classification: 3.20.20.70

Nearest PDB structures (foldseek):
  1z41-assembly1_A  TM=1.002E+00  e=5.373E-66  Bacillus subtilis
  8x0j-assembly1_A  TM=9.971E-01  e=2.030E-53  Geobacillus kaustophilus HTA426
  3gr7-assembly1_A  TM=9.976E-01  e=3.546E-52  Geobacillus kaustophilus
  5ogt-assembly1_A  TM=9.731E-01  e=1.011E-41  Thermus scotoductus SA-01
  1ps9-assembly1_A  TM=9.100E-01  e=3.024E-26  Escherichia coli

Organism: Bacillus subtilis (strain 168) (NCBI:txid224308)